Protein AF-A0A6G0ABV4-F1 (afdb_monomer)

Solvent-accessible surface area (backbone atoms only — not comparable to full-atom values): 34824 Å² total; per-residue (Å²): 140,69,66,75,55,104,57,73,33,36,53,46,53,75,35,64,84,55,71,75,51,76,76,53,23,53,44,69,13,65,49,34,27,73,60,32,48,43,63,40,82,34,41,49,55,50,50,68,63,49,73,67,16,50,39,68,74,45,83,51,61,68,68,37,38,54,26,40,32,24,43,23,72,79,71,50,44,33,33,38,32,42,59,58,68,49,54,62,72,72,45,58,78,93,38,59,87,36,72,64,40,58,51,58,53,54,56,55,36,20,27,40,85,56,39,52,44,30,51,46,56,57,36,54,76,70,72,42,52,64,58,64,58,38,74,28,29,36,58,72,42,79,78,42,55,92,47,26,89,82,48,37,66,36,54,24,34,42,24,56,46,84,36,51,38,67,95,88,45,69,11,51,96,64,18,76,38,50,38,46,45,69,65,42,50,62,49,35,28,74,42,48,88,46,44,70,39,39,67,56,38,49,53,52,51,53,48,29,57,57,41,31,31,31,75,44,36,64,83,35,32,33,31,35,29,44,79,42,78,55,98,88,41,80,44,49,36,31,38,48,26,64,48,82,59,66,38,24,52,15,33,46,41,31,58,52,36,42,51,44,36,76,72,35,50,83,39,59,55,56,50,53,60,82,68,64,58,66,29,46,38,47,53,23,45,53,58,44,23,73,47,47,52,68,59,50,70,67,59,49,49,52,50,47,52,50,54,49,67,65,64,36,71,67,51,50,57,56,20,46,66,55,37,59,77,77,42,32,86,76,46,42,68,62,52,49,54,27,44,54,44,29,48,74,47,36,63,61,53,49,51,51,44,51,45,65,35,39,25,57,27,52,46,72,56,30,53,45,43,30,16,37,42,36,38,34,72,35,51,56,36,36,34,43,38,30,18,43,36,31,94,85,80,63,42,62,38,84,74,68,69,41,69,46,78,42,48,29,90,58,20,55,34,39,37,36,36,42,39,50,12,54,28,31,40,40,34,35,39,62,31,60,43,66,35,33,37,34,40,32,55,40,80,22,54,34,40,38,38,36,71,32,45,34,45,45,31,45,91,74,78,43,98,46,82,31,62,37,82,37,39,35,40,39,43,54,38,98,67,48,47,75,45,79,28,85,16,52,43,81,41,58,68,82,71,86,74,60,92,44,73,58,45,64,63,57,54,84,73,58,44,54,67,69,48,78,44,81,39,81,40,78,48,78,43,91,86,44,29,54,29,46,32,44,28,42,35,39,42,34,28,29,76,92,30,77,90,29,29,32,39,40,35,42,39,40,36,38,22,65,65,78,72,34,50,34,40,40,36,41,37,40,33,36,67,84,38,90,65,26,36,43,36,39,38,41,36,41,32,45,82,42,83,49,73,60,80,72,83,69,92,85,51,80,88,52,74,73,45,54,77,66,54,58,36,46,32,47,28,41,40,40,38,42,38,47,32,42,36,38,48,82,46,102,85,42,69,52,73,54,68,52,80,46,77,48,77,50,77,44,72,76,51,82,63,71,71,73,69,68,77,127

Structure (mmCIF, N/CA/C/O backbone):
data_AF-A0A6G0ABV4-F1
#
_entry.id   AF-A0A6G0ABV4-F1
#
loop_
_atom_site.group_PDB
_atom_site.id
_atom_site.type_symbol
_atom_site.label_atom_id
_atom_site.label_alt_id
_atom_site.label_comp_id
_atom_site.label_asym_id
_atom_site.label_entity_id
_atom_site.label_seq_id
_atom_site.pdbx_PDB_ins_code
_atom_site.Cartn_x
_atom_site.Cartn_y
_atom_site.Cartn_z
_atom_site.occupancy
_atom_site.B_iso_or_equiv
_atom_site.auth_seq_id
_atom_site.auth_comp_id
_atom_site.auth_asym_id
_atom_site.auth_atom_id
_atom_site.pdbx_PDB_model_num
ATOM 1 N N . ASN A 1 1 ? -14.646 -15.983 -34.804 1.00 35.75 1 ASN A N 1
ATOM 2 C CA . ASN A 1 1 ? -15.494 -17.054 -35.380 1.00 35.75 1 ASN A CA 1
ATOM 3 C C . ASN A 1 1 ? -15.705 -18.148 -34.347 1.00 35.75 1 ASN A C 1
ATOM 5 O O . ASN A 1 1 ? -14.918 -19.082 -34.293 1.00 35.75 1 ASN A O 1
ATOM 9 N N . SER A 1 2 ? -16.728 -18.011 -33.509 1.00 39.44 2 SER A N 1
ATOM 10 C CA . SER A 1 2 ? -17.142 -19.016 -32.527 1.00 39.44 2 SER A CA 1
ATOM 11 C C . SER A 1 2 ? -18.093 -20.027 -33.180 1.00 39.44 2 SER A C 1
ATOM 13 O O . SER A 1 2 ? -19.088 -19.641 -33.790 1.00 39.44 2 SER A O 1
ATOM 15 N N . GLN A 1 3 ? -17.787 -21.323 -33.084 1.00 42.44 3 GLN A N 1
ATOM 16 C CA . GLN A 1 3 ? -18.762 -22.389 -33.331 1.00 42.44 3 GLN A CA 1
ATOM 17 C C . GLN A 1 3 ? -19.476 -22.670 -32.005 1.00 42.44 3 GLN A C 1
ATOM 19 O O . GLN A 1 3 ? -18.827 -23.007 -31.018 1.00 42.44 3 GLN A O 1
ATOM 24 N N . VAL A 1 4 ? -20.792 -22.458 -31.971 1.00 47.62 4 VAL A N 1
ATOM 25 C CA . VAL A 1 4 ? -21.652 -22.846 -30.845 1.00 47.62 4 VAL A CA 1
ATOM 26 C C . VAL A 1 4 ? -22.132 -24.268 -31.133 1.00 47.62 4 VAL A C 1
ATOM 28 O O . VAL A 1 4 ? -22.904 -24.466 -32.071 1.00 47.62 4 VAL A O 1
ATOM 31 N N . ASP A 1 5 ? -21.629 -25.249 -30.384 1.00 42.75 5 ASP A N 1
ATOM 32 C CA . ASP A 1 5 ? -22.089 -26.644 -30.454 1.00 42.75 5 ASP A CA 1
ATOM 33 C C . ASP A 1 5 ? -23.361 -26.846 -29.601 1.00 42.75 5 ASP A C 1
ATOM 35 O O . ASP A 1 5 ? -23.676 -26.036 -28.732 1.00 42.75 5 ASP A O 1
ATOM 39 N N . GLU A 1 6 ? -24.098 -27.940 -29.840 1.00 48.03 6 GLU A N 1
ATOM 40 C CA . GLU A 1 6 ? -25.404 -28.297 -29.232 1.00 48.03 6 GLU A CA 1
ATOM 41 C C . GLU A 1 6 ? -25.423 -28.444 -27.684 1.00 48.03 6 GLU A C 1
ATOM 43 O O . GLU A 1 6 ? -26.462 -28.748 -27.099 1.00 48.03 6 GLU A O 1
ATOM 48 N N . GLU A 1 7 ? -24.312 -28.184 -26.995 1.00 57.62 7 GLU A N 1
ATOM 49 C CA . GLU A 1 7 ? -24.210 -28.090 -25.535 1.00 57.62 7 GLU A CA 1
ATOM 50 C C . GLU A 1 7 ? -23.704 -26.687 -25.179 1.00 57.62 7 GLU A C 1
ATOM 52 O O . GLU A 1 7 ? -22.600 -26.394 -25.613 1.00 57.62 7 GLU A O 1
ATOM 57 N N . ASN A 1 8 ? -24.467 -25.891 -24.401 1.00 86.25 8 ASN A N 1
ATOM 58 C CA . ASN A 1 8 ? -24.280 -24.513 -23.854 1.00 86.25 8 ASN A CA 1
ATOM 59 C C . ASN A 1 8 ? -22.842 -23.967 -23.608 1.00 86.25 8 ASN A C 1
ATOM 61 O O . ASN A 1 8 ? -2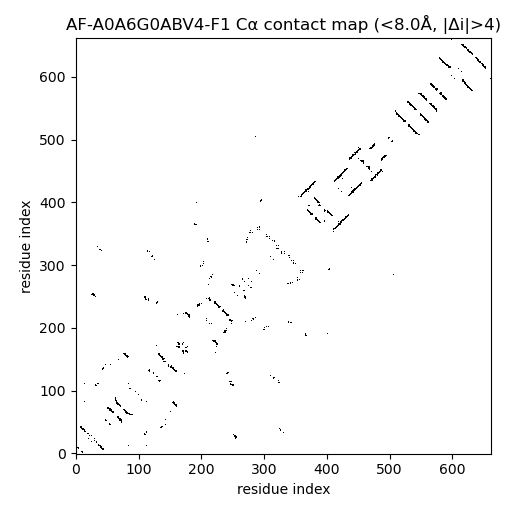2.561 -23.328 -22.595 1.00 86.25 8 ASN A O 1
ATOM 65 N N . TYR A 1 9 ? -21.918 -24.183 -24.526 1.00 93.31 9 TYR A N 1
ATOM 66 C CA . TYR A 1 9 ? -20.499 -23.915 -24.427 1.00 93.31 9 TYR A CA 1
ATOM 67 C C . TYR A 1 9 ? -20.009 -23.354 -25.753 1.00 93.31 9 TYR A C 1
ATOM 69 O O . TYR A 1 9 ? -20.510 -23.684 -26.828 1.00 93.31 9 TYR A O 1
ATOM 77 N N . VAL A 1 10 ? -18.974 -22.535 -25.671 1.00 94.88 10 VAL A N 1
ATOM 78 C CA . VAL A 1 10 ? -18.289 -21.977 -26.828 1.00 94.88 10 VAL A CA 1
ATOM 79 C C . VAL A 1 10 ? -16.787 -22.067 -26.615 1.00 94.88 10 VAL A C 1
ATOM 81 O O . VAL A 1 10 ? -16.299 -21.957 -25.489 1.00 94.88 10 VAL A O 1
ATOM 84 N N . THR A 1 11 ? -16.046 -22.288 -27.695 1.00 95.94 11 THR A N 1
ATOM 85 C CA . THR A 1 11 ? -14.588 -22.178 -27.675 1.00 95.94 11 THR A CA 1
ATOM 86 C C . THR A 1 11 ? -14.180 -20.767 -28.070 1.00 95.94 11 THR A C 1
ATOM 88 O O . THR A 1 11 ? -14.556 -20.284 -29.141 1.00 95.94 11 THR A O 1
ATOM 91 N N . VAL A 1 12 ? -13.401 -20.114 -27.211 1.00 94.94 12 VAL A N 1
ATOM 92 C CA . VAL A 1 12 ? -12.905 -18.746 -27.413 1.00 94.94 12 VAL A CA 1
ATOM 93 C C . VAL A 1 12 ? -11.423 -18.656 -27.079 1.00 94.94 12 VAL A C 1
ATOM 95 O O . VAL A 1 12 ? -10.918 -19.417 -26.258 1.00 94.94 12 VAL A O 1
ATOM 98 N N . ILE A 1 13 ? -10.732 -17.718 -27.719 1.00 95.56 13 ILE A N 1
ATOM 99 C CA . ILE A 1 13 ? -9.342 -17.373 -27.413 1.00 95.56 13 ILE A CA 1
ATOM 100 C C . ILE A 1 13 ? -9.387 -16.043 -26.655 1.00 95.56 13 ILE A C 1
ATOM 102 O O . ILE A 1 13 ? -9.961 -15.095 -27.193 1.00 95.56 13 ILE A O 1
ATOM 106 N N . PRO A 1 14 ? -8.850 -15.949 -25.425 1.00 93.25 14 PRO A N 1
ATOM 107 C CA . PRO A 1 14 ? -9.006 -14.750 -24.602 1.00 93.25 14 PRO A CA 1
ATOM 108 C C . PRO A 1 14 ? -8.207 -13.546 -25.127 1.00 93.25 14 PRO A C 1
ATOM 110 O O . PRO A 1 14 ? -8.593 -12.419 -24.845 1.00 93.25 14 PRO A O 1
ATOM 113 N N . GLY A 1 15 ? -7.120 -13.754 -25.881 1.00 92.06 15 GLY A N 1
ATOM 114 C CA . GLY A 1 15 ? -6.335 -12.666 -26.470 1.00 92.06 15 GLY A CA 1
ATOM 115 C C . GLY A 1 15 ? -5.389 -13.140 -27.574 1.00 92.06 15 GLY A C 1
ATOM 116 O O . GLY A 1 15 ? -4.180 -13.223 -27.378 1.00 92.06 15 GLY A O 1
ATOM 117 N N . GLU A 1 16 ? -5.937 -13.443 -28.756 1.00 90.50 16 GLU A N 1
ATOM 118 C CA . GLU A 1 16 ? -5.170 -13.923 -29.924 1.00 90.50 16 GLU A CA 1
ATOM 119 C C . GLU A 1 16 ? -4.053 -12.949 -30.350 1.00 90.50 16 GLU A C 1
ATOM 121 O O . GLU A 1 16 ? -2.988 -13.371 -30.798 1.00 90.50 16 GLU A O 1
ATOM 126 N N . HIS A 1 17 ? -4.269 -11.646 -30.154 1.00 89.00 17 HIS A N 1
ATOM 127 C CA . HIS A 1 17 ? -3.333 -10.584 -30.527 1.00 89.00 17 HIS A CA 1
ATOM 128 C C . HIS A 1 17 ? -2.056 -10.537 -29.668 1.00 89.00 17 HIS A C 1
ATOM 130 O O . HIS A 1 17 ? -1.096 -9.889 -30.070 1.00 89.00 17 HIS A O 1
ATOM 136 N N . TYR A 1 18 ? -2.001 -11.248 -28.534 1.00 92.62 18 TYR A N 1
ATOM 137 C CA . TYR A 1 18 ? -0.798 -11.330 -27.696 1.00 92.62 18 TYR A CA 1
ATOM 138 C C . TYR A 1 18 ? 0.266 -12.299 -28.228 1.00 92.62 18 TYR A C 1
ATOM 140 O O . TYR A 1 18 ? 1.324 -12.436 -27.619 1.00 92.62 18 TYR A O 1
ATOM 148 N N . ALA A 1 19 ? 0.018 -13.002 -29.336 1.00 91.25 19 ALA A N 1
ATOM 149 C CA . ALA A 1 19 ? 1.017 -13.881 -29.935 1.00 91.25 19 ALA A CA 1
ATOM 150 C C . ALA A 1 19 ? 2.277 -13.091 -30.344 1.00 91.25 19 ALA A C 1
ATOM 152 O O . ALA A 1 19 ? 2.216 -12.178 -31.168 1.00 91.25 19 ALA A O 1
ATOM 153 N N . ALA A 1 20 ? 3.435 -13.478 -29.806 1.00 91.00 20 ALA A N 1
ATOM 154 C CA . ALA A 1 20 ? 4.703 -12.787 -30.020 1.00 91.00 20 ALA A CA 1
ATOM 155 C C . ALA A 1 20 ? 5.790 -13.715 -30.587 1.00 91.00 20 ALA A C 1
ATOM 157 O O . ALA A 1 20 ? 5.703 -14.940 -30.534 1.00 91.00 20 ALA A O 1
ATOM 158 N N . SER A 1 21 ? 6.837 -13.116 -31.163 1.00 90.44 21 SER A N 1
ATOM 159 C CA . SER A 1 21 ? 8.039 -13.842 -31.601 1.00 90.44 21 SER A CA 1
ATOM 160 C C . SER A 1 21 ? 9.122 -13.796 -30.523 1.00 90.44 21 SER A C 1
ATOM 162 O O . SER A 1 21 ? 9.205 -12.819 -29.786 1.00 90.44 21 SER A O 1
ATOM 164 N N . GLY A 1 22 ? 10.032 -14.774 -30.491 1.00 90.69 22 GLY A N 1
ATOM 165 C CA . GLY A 1 22 ? 11.075 -14.833 -29.455 1.00 90.69 22 GLY A CA 1
ATOM 166 C C . GLY A 1 22 ? 11.997 -13.602 -29.373 1.00 90.69 22 GLY A C 1
ATOM 167 O O . GLY A 1 22 ? 12.536 -13.309 -28.312 1.00 90.69 22 GLY A O 1
ATOM 168 N N . PHE A 1 23 ? 12.171 -12.844 -30.467 1.00 89.94 23 PHE A N 1
ATOM 169 C CA . PHE A 1 23 ? 12.902 -11.568 -30.418 1.00 89.94 23 PHE A CA 1
ATOM 170 C C . PHE A 1 23 ? 12.120 -10.486 -29.664 1.00 89.94 23 PHE A C 1
ATOM 172 O O . PHE A 1 23 ? 12.712 -9.724 -28.909 1.00 89.94 23 PHE A O 1
ATOM 179 N N . TYR A 1 24 ? 10.800 -10.428 -29.854 1.00 89.25 24 TYR A N 1
ATOM 180 C CA . TYR A 1 24 ? 9.931 -9.513 -29.117 1.00 89.25 24 TYR A CA 1
ATOM 181 C C . TYR A 1 24 ? 9.878 -9.907 -27.634 1.00 89.25 24 TYR A C 1
ATOM 183 O O . TYR A 1 24 ? 10.079 -9.058 -26.768 1.00 89.25 24 TYR A O 1
ATOM 191 N N . GLU A 1 25 ? 9.741 -11.206 -27.350 1.00 91.44 25 GLU A N 1
ATOM 192 C CA . GLU A 1 25 ? 9.695 -11.730 -25.979 1.00 91.44 25 GLU A CA 1
ATOM 193 C C . GLU A 1 25 ? 10.978 -11.466 -25.180 1.00 91.44 25 GLU A C 1
ATOM 195 O O . GLU A 1 25 ? 10.944 -11.286 -23.967 1.00 91.44 25 GLU A O 1
ATOM 200 N N . PHE A 1 26 ? 12.135 -11.391 -25.843 1.00 91.00 26 PHE A N 1
ATOM 201 C CA . PHE A 1 26 ? 13.383 -11.029 -25.170 1.00 91.00 26 PHE A CA 1
ATOM 202 C C . PHE A 1 26 ? 13.328 -9.622 -24.545 1.00 91.00 26 PHE A C 1
ATOM 204 O O . PHE A 1 26 ? 13.837 -9.409 -23.442 1.00 91.00 26 PHE A O 1
ATOM 211 N N . PHE A 1 27 ? 12.712 -8.657 -25.236 1.00 88.81 27 PHE A N 1
ATOM 212 C CA . PHE A 1 27 ? 12.625 -7.271 -24.766 1.00 88.81 27 PHE A CA 1
ATOM 213 C C . PHE A 1 27 ? 11.404 -7.020 -23.878 1.00 88.81 27 PHE A C 1
ATOM 215 O O . PHE A 1 27 ? 11.541 -6.336 -22.865 1.00 88.81 27 PHE A O 1
ATOM 222 N N . PHE A 1 28 ? 10.248 -7.581 -24.242 1.00 89.56 28 PHE A N 1
ATOM 223 C CA . PHE A 1 28 ? 8.938 -7.314 -23.630 1.00 89.56 28 PHE A CA 1
ATOM 224 C C . PHE A 1 28 ? 8.349 -8.524 -22.885 1.00 89.56 28 PHE A C 1
ATOM 226 O O . PHE A 1 28 ? 7.156 -8.554 -22.607 1.00 89.56 28 PHE A O 1
ATOM 233 N N . GLY A 1 29 ? 9.174 -9.529 -22.595 1.00 92.44 29 GLY A N 1
ATOM 234 C CA . GLY A 1 29 ? 8.825 -10.705 -21.795 1.00 92.44 29 GLY A CA 1
ATOM 235 C C . GLY A 1 29 ? 8.158 -11.822 -22.571 1.00 92.44 29 GLY A C 1
ATOM 236 O O . GLY A 1 29 ? 7.622 -11.597 -23.648 1.00 92.44 29 GLY A O 1
ATOM 237 N N . LYS A 1 30 ? 8.154 -13.040 -22.025 1.00 92.56 30 LYS A N 1
ATOM 238 C CA . LYS A 1 30 ? 7.290 -14.129 -22.500 1.00 92.56 30 LYS A CA 1
ATOM 239 C C . LYS A 1 30 ? 5.901 -14.018 -21.868 1.00 92.56 30 LYS A C 1
ATOM 241 O O . LYS A 1 30 ? 4.898 -14.260 -22.546 1.00 92.56 30 LYS A O 1
ATOM 246 N N . HIS A 1 31 ? 5.837 -13.578 -20.612 1.00 93.94 31 HIS A N 1
ATOM 247 C CA . HIS A 1 31 ? 4.611 -13.374 -19.844 1.00 93.94 31 HIS A CA 1
ATOM 248 C C . HIS A 1 31 ? 3.719 -14.635 -19.830 1.00 93.94 31 HIS A C 1
ATOM 250 O O . HIS A 1 31 ? 4.223 -15.765 -19.864 1.00 93.94 31 HIS A O 1
ATOM 256 N N . TRP A 1 32 ? 2.392 -14.468 -19.797 1.00 95.50 32 TRP A N 1
ATOM 257 C CA . TRP A 1 32 ? 1.407 -15.545 -19.942 1.00 95.50 32 TRP A CA 1
ATOM 258 C C . TRP A 1 32 ? 0.835 -15.653 -21.362 1.00 95.50 32 TRP A C 1
ATOM 260 O O . TRP A 1 32 ? -0.276 -16.153 -21.534 1.00 95.50 32 TRP A O 1
ATOM 270 N N . ARG A 1 33 ? 1.566 -15.224 -22.401 1.00 94.94 33 ARG A N 1
ATOM 271 C CA . ARG A 1 33 ? 1.078 -15.219 -23.799 1.00 94.94 33 ARG A CA 1
ATOM 272 C C . ARG A 1 33 ? 0.560 -16.583 -24.268 1.00 94.94 33 ARG A C 1
ATOM 274 O O . ARG A 1 33 ? -0.479 -16.652 -24.919 1.00 94.94 33 ARG A O 1
ATOM 281 N N . ASP A 1 34 ? 1.210 -17.674 -23.860 1.00 95.56 34 ASP A N 1
ATOM 282 C CA . ASP A 1 34 ? 0.753 -19.043 -24.155 1.00 95.56 34 ASP A CA 1
ATOM 283 C C . ASP A 1 34 ? -0.636 -19.334 -23.541 1.00 95.56 34 ASP A C 1
ATOM 285 O O . ASP A 1 34 ? -1.470 -19.998 -24.152 1.00 95.56 34 ASP A O 1
ATOM 289 N N . VAL A 1 35 ? -0.925 -18.803 -22.347 1.00 96.62 35 VAL A N 1
ATOM 290 C CA . VAL A 1 35 ? -2.238 -18.933 -21.685 1.00 96.62 35 VAL A CA 1
ATOM 291 C C . VAL A 1 35 ? -3.280 -18.066 -22.394 1.00 96.62 35 VAL A C 1
ATOM 293 O O . VAL A 1 35 ? -4.401 -18.517 -22.611 1.00 96.62 35 VAL A O 1
ATOM 296 N N . TRP A 1 36 ? -2.906 -16.849 -22.799 1.00 96.12 36 TRP A N 1
ATOM 297 C CA . TRP A 1 36 ? -3.784 -15.912 -23.507 1.00 96.12 36 TRP A CA 1
ATOM 298 C C . TRP A 1 36 ? -4.147 -16.342 -24.940 1.00 96.12 36 TRP A C 1
ATOM 300 O O . TRP A 1 36 ? -5.181 -15.950 -25.480 1.00 96.12 36 TRP A O 1
ATOM 310 N N . THR A 1 37 ? -3.308 -17.149 -25.580 1.00 96.31 37 THR A N 1
ATOM 311 C CA . THR A 1 37 ? -3.511 -17.582 -26.974 1.00 96.31 37 THR A CA 1
ATOM 312 C C . THR A 1 37 ? -4.100 -18.989 -27.085 1.00 96.31 37 THR A C 1
ATOM 314 O O . THR A 1 37 ? -4.493 -19.409 -28.174 1.00 96.31 37 THR A O 1
ATOM 317 N N . THR A 1 38 ? -4.225 -19.713 -25.969 1.00 97.38 38 THR A N 1
ATOM 318 C CA . THR A 1 38 ? -4.821 -21.053 -25.943 1.00 97.38 38 THR A CA 1
ATOM 319 C C . THR A 1 38 ? -6.353 -20.969 -26.004 1.00 97.38 38 THR A C 1
ATOM 321 O O . THR A 1 38 ? -6.960 -20.328 -25.145 1.00 97.38 38 THR A O 1
ATOM 324 N N . PRO A 1 39 ? -7.015 -21.631 -26.976 1.00 97.12 39 PRO A N 1
ATOM 325 C CA . PRO A 1 39 ? -8.471 -21.721 -27.005 1.00 97.12 39 PRO A CA 1
ATOM 326 C C . PRO A 1 39 ? -9.011 -22.476 -25.785 1.00 97.12 39 PRO A C 1
ATOM 328 O O . PRO A 1 39 ? -8.547 -23.575 -25.481 1.00 97.12 39 PRO A O 1
ATOM 331 N N . VAL A 1 40 ? -10.029 -21.921 -25.130 1.00 96.69 40 VAL A N 1
ATOM 332 C CA . VAL A 1 40 ? -10.686 -22.519 -23.958 1.00 96.69 40 VAL A CA 1
ATOM 333 C C . VAL A 1 40 ? -12.167 -22.753 -24.224 1.00 96.69 40 VAL A C 1
ATOM 335 O O . VAL A 1 40 ? -12.829 -21.925 -24.859 1.00 96.69 40 VAL A O 1
ATOM 338 N N . ARG A 1 41 ? -12.710 -23.877 -23.742 1.00 96.12 41 ARG A N 1
ATOM 339 C CA . ARG A 1 41 ? -14.154 -24.142 -23.767 1.00 96.12 41 ARG A CA 1
ATOM 340 C C . ARG A 1 41 ? -14.812 -23.539 -22.524 1.00 96.12 41 ARG A C 1
ATOM 342 O O . ARG A 1 41 ? -14.501 -23.931 -21.403 1.00 96.12 41 ARG A O 1
ATOM 349 N N . VAL A 1 42 ? -15.749 -22.615 -22.719 1.00 95.81 42 VAL A N 1
ATOM 350 C CA . VAL A 1 42 ? -16.417 -21.869 -21.636 1.00 95.81 42 VAL A CA 1
ATOM 351 C C . VAL A 1 42 ? -17.931 -21.934 -21.766 1.00 95.81 42 VAL A C 1
ATOM 353 O O . VAL A 1 42 ? -18.455 -22.043 -22.872 1.00 95.81 42 VAL A O 1
ATOM 356 N N . GLU A 1 43 ? -18.633 -21.900 -20.637 1.00 95.38 43 GLU A N 1
ATOM 357 C CA . GLU A 1 43 ? -20.097 -21.926 -20.603 1.00 95.38 43 GLU A CA 1
ATOM 358 C C . GLU A 1 43 ? -20.668 -20.594 -21.111 1.00 95.38 43 GLU A C 1
ATOM 360 O O . GLU A 1 43 ? -20.173 -19.519 -20.760 1.00 95.38 43 GLU A O 1
ATOM 365 N N . VAL A 1 44 ? -21.713 -20.657 -21.934 1.00 96.56 44 VAL A N 1
ATOM 366 C CA . VAL A 1 44 ? -22.450 -19.473 -22.391 1.00 96.56 44 VAL A CA 1
ATOM 367 C C . VAL A 1 44 ? -23.421 -19.041 -21.292 1.00 96.56 44 VAL A C 1
ATOM 369 O O . VAL A 1 44 ? -24.244 -19.834 -20.835 1.00 96.56 44 VAL A O 1
ATOM 372 N N . LEU A 1 45 ? -23.347 -17.779 -20.868 1.00 96.00 45 LEU A N 1
ATOM 373 C CA . LEU A 1 45 ? -24.222 -17.231 -19.835 1.00 96.00 45 LEU A CA 1
ATOM 374 C C . LEU A 1 45 ? -25.657 -17.085 -20.361 1.00 96.00 45 LEU A C 1
ATOM 376 O O . LEU A 1 45 ? -25.975 -16.126 -21.060 1.00 96.00 45 LEU A O 1
ATOM 380 N N . ASP A 1 46 ? -26.542 -18.004 -19.975 1.00 94.44 46 ASP A N 1
ATOM 381 C CA . ASP A 1 46 ? -27.970 -17.899 -20.293 1.00 94.44 46 ASP A CA 1
ATOM 382 C C . ASP A 1 46 ? -28.661 -16.860 -19.390 1.00 94.44 46 ASP A C 1
ATOM 384 O O . ASP A 1 46 ? -28.981 -17.117 -18.222 1.00 94.44 46 ASP A O 1
ATOM 388 N N . LEU A 1 47 ? -28.933 -15.681 -19.958 1.00 94.44 47 LEU A N 1
ATOM 389 C CA . LEU A 1 47 ? -29.606 -14.567 -19.282 1.00 94.44 47 LEU A CA 1
ATOM 390 C C . LEU A 1 47 ? -31.059 -14.883 -18.880 1.00 94.44 47 LEU A C 1
ATOM 392 O O . LEU A 1 47 ? -31.643 -14.155 -18.078 1.00 94.44 47 LEU A O 1
ATOM 396 N N . ASN A 1 48 ? -31.679 -15.942 -19.407 1.00 92.62 48 ASN A N 1
ATOM 397 C CA . ASN A 1 48 ? -33.035 -16.355 -19.035 1.00 92.62 48 ASN A CA 1
ATOM 398 C C . ASN A 1 48 ? -33.056 -17.192 -17.761 1.00 92.62 48 ASN A C 1
ATOM 400 O O . ASN A 1 48 ? -33.970 -17.046 -16.950 1.00 92.62 48 ASN A O 1
ATOM 404 N N . THR A 1 49 ? -32.086 -18.091 -17.603 1.00 92.12 49 THR A N 1
ATOM 405 C CA . THR A 1 49 ? -32.116 -19.102 -16.540 1.00 92.12 49 THR A CA 1
ATOM 406 C C . THR A 1 49 ? -31.152 -18.802 -15.403 1.00 92.12 49 THR A C 1
ATOM 408 O O . THR A 1 49 ? -31.428 -19.177 -14.259 1.00 92.12 49 THR A O 1
ATOM 411 N N . PHE A 1 50 ? -30.033 -18.123 -15.670 1.00 93.00 50 PHE A N 1
ATOM 412 C CA . PHE A 1 50 ? -29.028 -17.857 -14.647 1.00 93.00 50 PHE A CA 1
ATOM 413 C C . PHE A 1 50 ? -29.613 -16.998 -13.517 1.00 93.00 50 PHE A C 1
ATOM 415 O O . PHE A 1 50 ? -30.167 -15.925 -13.742 1.00 93.00 50 PHE A O 1
ATOM 422 N N . SER A 1 51 ? -29.520 -17.495 -12.279 1.00 90.69 51 SER A N 1
ATOM 423 C CA . SER A 1 51 ? -30.085 -16.859 -11.076 1.00 90.69 51 SER A CA 1
ATOM 424 C C . SER A 1 51 ? -31.583 -16.498 -11.171 1.00 90.69 51 SER A C 1
ATOM 426 O O . SER A 1 51 ? -32.054 -15.566 -10.520 1.00 90.69 51 SER A O 1
ATOM 428 N N . GLY A 1 52 ? -32.359 -17.244 -11.966 1.00 89.00 52 GLY A N 1
ATOM 429 C CA . GLY A 1 52 ? -33.786 -16.970 -12.192 1.00 89.00 52 GLY A CA 1
ATOM 430 C C . GLY A 1 52 ? -34.069 -15.911 -13.263 1.00 89.00 52 GLY A C 1
ATOM 431 O O . GLY A 1 52 ? -35.213 -15.481 -13.387 1.00 89.00 52 GLY A O 1
ATOM 432 N N . GLY A 1 53 ? -33.047 -15.510 -14.022 1.00 93.06 53 GLY A N 1
ATOM 433 C CA . GLY A 1 53 ? -33.109 -14.515 -15.087 1.00 93.06 53 GLY A CA 1
ATOM 434 C C . GLY A 1 53 ? -32.352 -13.250 -14.701 1.00 93.06 53 GLY A C 1
ATOM 435 O O . GLY A 1 53 ? -32.552 -12.723 -13.606 1.00 93.06 53 GLY A O 1
ATOM 436 N N . LEU A 1 54 ? -31.493 -12.774 -15.600 1.00 95.00 54 LEU A N 1
ATOM 437 C CA . LEU A 1 54 ? -30.676 -11.575 -15.443 1.00 95.00 54 LEU A CA 1
ATOM 438 C C . LEU A 1 54 ? -31.221 -10.436 -16.307 1.00 95.00 54 LEU A C 1
ATOM 440 O O . LEU A 1 54 ? -31.507 -10.618 -17.490 1.00 95.00 54 LEU A O 1
ATOM 444 N N . ILE A 1 55 ? -31.327 -9.252 -15.711 1.00 94.50 55 ILE A N 1
ATOM 445 C CA . ILE A 1 55 ? -31.694 -8.009 -16.389 1.00 94.50 55 ILE A CA 1
ATOM 446 C C . ILE A 1 55 ? -30.506 -7.057 -16.252 1.00 94.50 55 ILE A C 1
ATOM 448 O O . ILE A 1 55 ? -30.122 -6.769 -15.117 1.00 94.50 55 ILE A O 1
ATOM 452 N N . PRO A 1 56 ? -29.890 -6.587 -17.348 1.00 95.25 56 PRO A N 1
ATOM 453 C CA . PRO A 1 56 ? -28.795 -5.631 -17.256 1.00 95.25 56 PRO A CA 1
ATOM 454 C C . PRO A 1 56 ? -29.314 -4.295 -16.717 1.00 95.25 56 PRO A C 1
ATOM 456 O O . PRO A 1 56 ? -30.404 -3.851 -17.080 1.00 95.25 56 PRO A O 1
ATOM 459 N N . THR A 1 57 ? -28.550 -3.661 -15.832 1.00 93.81 57 THR A N 1
ATOM 460 C CA . THR A 1 57 ? -28.995 -2.441 -15.141 1.00 93.81 57 THR A CA 1
ATOM 461 C C . THR A 1 57 ? -28.051 -1.268 -15.308 1.00 93.81 57 THR A C 1
ATOM 463 O O . THR A 1 57 ? -28.505 -0.140 -15.446 1.00 93.81 57 THR A O 1
ATOM 466 N N . GLU A 1 58 ? -26.742 -1.500 -15.216 1.00 92.06 58 GLU A N 1
ATOM 467 C CA . GLU A 1 58 ? -25.782 -0.407 -15.090 1.00 92.06 58 GLU A CA 1
ATOM 468 C C . GLU A 1 58 ? -24.406 -0.820 -15.605 1.00 92.06 58 GLU A C 1
ATOM 470 O O . GLU A 1 58 ? -23.848 -1.839 -15.185 1.00 92.06 58 GLU A O 1
ATOM 475 N N . ARG A 1 59 ? -23.830 0.020 -16.465 1.00 90.88 59 ARG A N 1
ATOM 476 C CA . ARG A 1 59 ? -22.416 -0.046 -16.826 1.00 90.88 59 ARG A CA 1
ATOM 477 C C . ARG A 1 59 ? -21.561 0.426 -15.650 1.00 90.88 59 ARG A C 1
ATOM 479 O O . ARG A 1 59 ? -21.783 1.500 -15.105 1.00 90.88 59 ARG A O 1
ATOM 486 N N . GLY A 1 60 ? -20.521 -0.329 -15.329 1.00 83.56 60 GLY A N 1
ATOM 487 C CA . GLY A 1 60 ? -19.470 0.097 -14.411 1.00 83.56 60 GLY A CA 1
ATOM 488 C C . GLY A 1 60 ? -18.079 -0.183 -14.969 1.00 83.56 60 GLY A C 1
ATOM 489 O O . GLY A 1 60 ? -17.902 -0.509 -16.144 1.00 83.56 60 GLY A O 1
ATOM 490 N N . GLY A 1 61 ? -17.096 -0.175 -14.074 1.00 70.31 61 GLY A N 1
ATOM 491 C CA . GLY A 1 61 ? -15.706 -0.500 -14.383 1.00 70.31 61 GLY A CA 1
ATOM 492 C C . GLY A 1 61 ? -14.832 0.748 -14.407 1.00 70.31 61 GLY A C 1
ATOM 493 O O . GLY A 1 61 ? -15.325 1.852 -14.635 1.00 70.31 61 GLY A O 1
ATOM 494 N N . GLY A 1 62 ? -13.552 0.570 -14.080 1.00 67.19 62 GLY A N 1
ATOM 495 C CA . GLY A 1 62 ? -12.570 1.653 -14.055 1.00 67.19 62 GLY A CA 1
ATOM 496 C C . GLY A 1 62 ? -12.106 2.059 -15.455 1.00 67.19 62 GLY A C 1
ATOM 497 O O . GLY A 1 62 ? -12.743 1.749 -16.461 1.00 67.19 62 GLY A O 1
ATOM 498 N N . MET A 1 63 ? -10.950 2.720 -15.528 1.00 63.56 63 MET A N 1
ATOM 499 C CA . MET A 1 63 ? -10.383 3.170 -16.805 1.00 63.56 63 MET A CA 1
ATOM 500 C C . MET A 1 63 ? -10.037 2.014 -17.758 1.00 63.56 63 MET A C 1
ATOM 502 O O . MET A 1 63 ? -10.042 2.233 -18.960 1.00 63.56 63 MET A O 1
ATOM 506 N N . GLN A 1 64 ? -9.777 0.803 -17.245 1.00 67.69 64 GLN A N 1
ATOM 507 C CA . GLN A 1 64 ? -9.256 -0.316 -18.045 1.00 67.69 64 GLN A CA 1
ATOM 508 C C . GLN A 1 64 ? -10.229 -1.488 -18.250 1.00 67.69 64 GLN A C 1
ATOM 510 O O . GLN A 1 64 ? -10.138 -2.196 -19.247 1.00 67.69 64 GLN A O 1
ATOM 515 N N . THR A 1 65 ? -11.159 -1.727 -17.322 1.00 79.50 65 THR A N 1
ATOM 516 C CA . THR A 1 65 ? -11.975 -2.954 -17.324 1.00 79.50 65 THR A CA 1
ATOM 517 C C . THR A 1 65 ? -13.437 -2.635 -17.600 1.00 79.50 65 THR A C 1
ATOM 519 O O . THR A 1 65 ? -14.026 -1.795 -16.916 1.00 79.50 65 THR A O 1
ATOM 522 N N . LYS A 1 66 ? -14.062 -3.340 -18.549 1.00 88.75 66 LYS A N 1
ATOM 523 C CA . LYS A 1 66 ? -15.502 -3.224 -18.811 1.00 88.75 66 LYS A CA 1
ATOM 524 C C . LYS A 1 66 ? -16.270 -4.088 -17.814 1.00 88.75 66 LYS A C 1
ATOM 526 O O . LYS A 1 66 ? -15.983 -5.276 -17.663 1.00 88.75 66 LYS A O 1
ATOM 531 N N . SER A 1 67 ? -17.257 -3.511 -17.129 1.00 92.31 67 SER A N 1
ATOM 532 C CA . SER A 1 67 ? -18.155 -4.290 -16.271 1.00 92.31 67 SER A CA 1
ATOM 533 C C . SER A 1 67 ? -19.615 -3.897 -16.441 1.00 92.31 67 SER A C 1
ATOM 535 O O . SER A 1 67 ? -19.934 -2.741 -16.718 1.00 92.31 67 SER A O 1
ATOM 537 N N . LEU A 1 68 ? -20.498 -4.874 -16.260 1.00 95.00 68 LEU A N 1
ATOM 538 C CA . LEU A 1 68 ? -21.941 -4.721 -16.397 1.00 95.00 68 LEU A CA 1
ATOM 539 C C . LEU A 1 68 ? -22.628 -5.337 -15.183 1.00 95.00 68 LEU A C 1
ATOM 541 O O . LEU A 1 68 ? -22.377 -6.493 -14.832 1.00 95.00 68 LEU A O 1
ATOM 545 N N . ARG A 1 69 ? -23.482 -4.559 -14.521 1.00 95.00 69 ARG A N 1
ATOM 546 C CA . ARG A 1 69 ? -24.337 -5.051 -13.442 1.00 95.00 69 ARG A CA 1
ATOM 547 C C . ARG A 1 69 ? -25.615 -5.637 -14.012 1.00 95.00 69 ARG A C 1
ATOM 549 O O . ARG A 1 69 ? -26.207 -5.083 -14.938 1.00 95.00 69 ARG A O 1
ATOM 556 N N . PHE A 1 70 ? -26.051 -6.720 -13.393 1.00 95.00 70 PHE A N 1
ATOM 557 C CA . PHE A 1 70 ? -27.327 -7.354 -13.650 1.00 95.00 70 PHE A CA 1
ATOM 558 C C . PHE A 1 70 ? -28.116 -7.439 -12.357 1.00 95.00 70 PHE A C 1
ATOM 560 O O . PHE A 1 70 ? -27.582 -7.829 -11.320 1.00 95.00 70 PHE A O 1
ATOM 567 N N . GLN A 1 71 ? -29.405 -7.153 -12.426 1.00 92.75 71 GLN A N 1
ATOM 568 C CA . GLN A 1 71 ? -30.340 -7.510 -11.379 1.00 92.75 71 GLN A CA 1
ATOM 569 C C . GLN A 1 71 ? -31.007 -8.824 -11.758 1.00 92.75 71 GLN A C 1
ATOM 571 O O . GLN A 1 71 ? -31.552 -8.978 -12.851 1.00 92.75 71 GLN A O 1
ATOM 576 N N . SER A 1 72 ? -30.950 -9.785 -10.848 1.00 90.62 72 SER A N 1
ATOM 577 C CA . SER A 1 72 ? -31.682 -11.035 -11.004 1.00 90.62 72 SER A CA 1
ATOM 578 C C . SER A 1 72 ? -33.098 -10.925 -10.443 1.00 90.62 72 SER A C 1
ATOM 580 O O . SER A 1 72 ? -33.368 -10.113 -9.555 1.00 90.62 72 SER A O 1
ATOM 582 N N . VAL A 1 73 ? -34.014 -11.768 -10.927 1.00 85.19 73 VAL A N 1
ATOM 583 C CA . VAL A 1 73 ? -35.428 -11.767 -10.492 1.00 85.19 73 VAL A CA 1
ATOM 584 C C . VAL A 1 73 ? -35.582 -12.002 -8.981 1.00 85.19 73 VAL A C 1
ATOM 586 O O . VAL A 1 73 ? -36.543 -11.538 -8.374 1.00 85.19 73 VAL A O 1
ATOM 589 N N . ASN A 1 74 ? -34.625 -12.688 -8.352 1.00 79.38 74 ASN A N 1
ATOM 590 C CA . ASN A 1 74 ? -34.608 -12.928 -6.906 1.00 79.38 74 ASN A CA 1
ATOM 591 C C . ASN A 1 74 ? -34.072 -11.738 -6.074 1.00 79.38 74 ASN A C 1
ATOM 593 O O . ASN A 1 74 ? -33.949 -11.862 -4.858 1.00 79.38 74 ASN A O 1
ATOM 597 N N . GLY A 1 75 ? -33.755 -10.604 -6.709 1.00 81.56 75 GLY A N 1
ATOM 598 C CA . GLY A 1 75 ? -33.273 -9.386 -6.055 1.00 81.56 75 GLY A CA 1
ATOM 599 C C . GLY A 1 75 ? -31.753 -9.297 -5.893 1.00 81.56 75 GLY A C 1
ATOM 600 O O . GLY A 1 75 ? -31.262 -8.230 -5.529 1.00 81.56 75 GLY A O 1
ATOM 601 N N . LYS A 1 76 ? -30.987 -10.355 -6.199 1.00 86.94 76 LYS A N 1
ATOM 602 C CA . LYS A 1 76 ? -29.517 -10.303 -6.151 1.00 86.94 76 LYS A CA 1
ATOM 603 C C . LYS A 1 76 ? -28.944 -9.491 -7.303 1.00 86.94 76 LYS A C 1
ATOM 605 O O . LYS A 1 76 ? -29.409 -9.608 -8.443 1.00 86.94 76 LYS A O 1
ATOM 610 N N . ILE A 1 77 ? -27.881 -8.749 -7.012 1.00 91.75 77 ILE A N 1
ATOM 611 C CA . ILE A 1 77 ? -27.092 -8.029 -8.007 1.00 91.75 77 ILE A CA 1
ATOM 612 C C . ILE A 1 77 ? -25.899 -8.900 -8.400 1.00 91.75 77 ILE A C 1
ATOM 614 O O . ILE A 1 77 ? -25.175 -9.404 -7.547 1.00 91.75 77 ILE A O 1
ATOM 618 N N . TRP A 1 78 ? -25.684 -9.063 -9.697 1.00 94.12 78 TRP A N 1
ATOM 619 C CA . TRP A 1 78 ? -24.539 -9.748 -10.286 1.00 94.12 78 TRP A CA 1
ATOM 620 C C . TRP A 1 78 ? -23.687 -8.746 -11.057 1.00 94.12 78 TRP A C 1
ATOM 622 O O . TRP A 1 78 ? -24.197 -7.742 -11.550 1.00 94.12 78 TRP A O 1
ATOM 632 N N . LYS A 1 79 ? -22.389 -9.005 -11.168 1.00 94.69 79 LYS A N 1
ATOM 633 C CA . LYS A 1 79 ? -21.440 -8.188 -11.927 1.00 94.69 79 LYS A CA 1
ATOM 634 C C . LYS A 1 79 ? -20.719 -9.086 -12.924 1.00 94.69 79 LYS A C 1
ATOM 636 O O . LYS A 1 79 ? -20.041 -10.022 -12.512 1.00 94.69 79 LYS A O 1
ATOM 641 N N . PHE A 1 80 ? -20.864 -8.792 -14.211 1.00 95.81 80 PHE A N 1
ATOM 642 C CA . PHE A 1 80 ? -19.993 -9.322 -15.255 1.00 95.81 80 PHE A CA 1
ATOM 643 C C . PHE A 1 80 ? -18.793 -8.399 -15.431 1.00 95.81 80 PHE A C 1
ATOM 645 O O . PHE A 1 80 ? -18.946 -7.176 -15.374 1.00 95.81 80 PHE A O 1
ATOM 652 N N . ARG A 1 81 ? -17.615 -8.966 -15.668 1.00 93.69 81 ARG A N 1
ATOM 653 C CA . ARG A 1 81 ? -16.372 -8.230 -15.894 1.00 93.69 81 ARG A CA 1
ATOM 654 C C . ARG A 1 81 ? -15.562 -8.900 -16.995 1.00 93.69 81 ARG A C 1
ATOM 656 O O . ARG A 1 81 ? -15.336 -10.106 -16.914 1.00 93.69 81 ARG A O 1
ATOM 663 N N . SER A 1 82 ? -15.128 -8.134 -17.993 1.00 93.00 82 SER A N 1
ATOM 664 C CA . SER A 1 82 ? -14.299 -8.662 -19.081 1.00 93.00 82 SER A CA 1
ATOM 665 C C . SER A 1 82 ? -12.943 -9.150 -18.559 1.00 93.00 82 SER A C 1
ATOM 667 O O . SER A 1 82 ? -12.384 -8.564 -17.628 1.00 93.00 82 SER A O 1
ATOM 669 N N . ILE A 1 83 ? -12.427 -10.234 -19.150 1.00 91.06 83 ILE A N 1
ATOM 670 C CA . ILE A 1 83 ? -11.037 -10.674 -18.929 1.00 91.06 83 ILE A CA 1
ATOM 671 C C . ILE A 1 83 ? -10.075 -9.752 -19.675 1.00 91.06 83 ILE A C 1
ATOM 673 O O . ILE A 1 83 ? -9.087 -9.289 -19.110 1.00 91.06 83 ILE A O 1
ATOM 677 N N . GLU A 1 84 ? -10.379 -9.474 -20.941 1.00 85.69 84 GLU A N 1
ATOM 678 C CA . GLU A 1 84 ? -9.625 -8.519 -21.740 1.00 85.69 84 GLU A CA 1
ATOM 679 C C . GLU A 1 84 ? -9.850 -7.100 -21.207 1.00 85.69 84 GLU A C 1
ATOM 681 O O . GLU A 1 84 ? -10.978 -6.706 -20.870 1.00 85.69 84 GLU A O 1
ATOM 686 N N . LYS A 1 85 ? -8.754 -6.348 -21.107 1.00 84.75 85 LYS A N 1
ATOM 687 C CA . LYS A 1 85 ? -8.741 -4.957 -20.660 1.00 84.75 85 LYS A CA 1
ATOM 688 C C . LYS A 1 85 ? -8.436 -4.042 -21.841 1.00 84.75 85 LYS A C 1
ATOM 690 O O . LYS A 1 85 ? -7.803 -4.454 -22.807 1.00 84.75 85 LYS A O 1
ATOM 695 N N . ASP A 1 86 ? -8.893 -2.806 -21.718 1.00 80.19 86 ASP A N 1
ATOM 696 C CA . ASP A 1 86 ? -8.724 -1.731 -22.689 1.00 80.19 86 ASP A CA 1
ATOM 697 C C . ASP A 1 86 ? -8.069 -0.526 -21.982 1.00 80.19 86 ASP A C 1
ATOM 699 O O . ASP A 1 86 ? -8.759 0.266 -21.332 1.00 80.19 86 ASP A O 1
ATOM 703 N N . PRO A 1 87 ? -6.732 -0.394 -22.035 1.00 75.69 87 PRO A N 1
ATOM 704 C CA . PRO A 1 87 ? -5.981 0.651 -21.362 1.00 75.69 87 PRO A CA 1
ATOM 705 C C . PRO A 1 87 ? -5.987 1.978 -22.127 1.00 75.69 87 PRO A C 1
ATOM 707 O O . PRO A 1 87 ? -5.450 2.956 -21.602 1.00 75.69 87 PRO A O 1
ATOM 710 N N . SER A 1 88 ? -6.611 2.057 -23.310 1.00 70.81 88 SER A N 1
ATOM 711 C CA . SER A 1 88 ? -6.617 3.254 -24.168 1.00 70.81 88 SER A CA 1
ATOM 712 C C . SER A 1 88 ? -7.083 4.512 -23.425 1.00 70.81 88 SER A C 1
ATOM 714 O O . SER A 1 88 ? -6.564 5.606 -23.635 1.00 70.81 88 SER A O 1
ATOM 716 N N . LYS A 1 89 ? -8.010 4.373 -22.468 1.00 69.12 89 LYS A N 1
ATOM 717 C CA . LYS A 1 89 ? -8.535 5.487 -21.657 1.00 69.12 89 LYS A CA 1
ATOM 718 C C . LYS A 1 89 ? -7.540 6.058 -20.646 1.00 69.12 89 LYS A C 1
ATOM 720 O O . LYS A 1 89 ? -7.769 7.158 -20.150 1.00 69.12 89 LYS A O 1
ATOM 725 N N . VAL A 1 90 ? -6.475 5.326 -20.317 1.00 72.12 90 VAL A N 1
ATOM 726 C CA . VAL A 1 90 ? -5.416 5.780 -19.398 1.00 72.12 90 VAL A CA 1
ATOM 727 C C . VAL A 1 90 ? -4.406 6.673 -20.120 1.00 72.12 90 VAL A C 1
ATOM 729 O O . VAL A 1 90 ? -3.766 7.516 -19.492 1.00 72.12 90 VAL A O 1
ATOM 732 N N . LEU A 1 91 ? -4.273 6.522 -21.439 1.00 70.12 91 LEU A N 1
ATOM 733 C CA . LEU A 1 91 ? -3.324 7.294 -22.223 1.00 70.12 91 LEU A CA 1
ATOM 734 C C . LEU A 1 91 ? -3.822 8.723 -22.499 1.00 70.12 91 LEU A C 1
ATOM 736 O O . LEU A 1 91 ? -4.999 8.922 -22.818 1.00 70.12 91 LEU A O 1
ATOM 740 N N . PRO A 1 92 ? -2.928 9.730 -22.436 1.00 77.06 92 PRO A N 1
ATOM 741 C CA . PRO A 1 92 ? -3.172 11.037 -23.036 1.00 77.06 92 PRO A CA 1
ATOM 742 C C . PRO A 1 92 ? -3.565 10.894 -24.509 1.00 77.06 92 PRO A C 1
ATOM 744 O O . PRO A 1 92 ? -3.048 10.013 -25.192 1.00 77.06 92 PRO A O 1
ATOM 747 N N . GLU A 1 93 ? -4.423 11.786 -25.010 1.00 73.56 93 GLU A N 1
ATOM 748 C CA . GLU A 1 93 ? -4.954 11.705 -26.382 1.00 73.56 93 GLU A CA 1
ATOM 749 C C . GLU A 1 93 ? -3.848 11.600 -27.444 1.00 73.56 93 GLU A C 1
ATOM 751 O O . GLU A 1 93 ? -3.956 10.805 -28.370 1.00 73.56 93 GLU A O 1
ATOM 756 N N . ASP A 1 94 ? -2.733 12.310 -27.245 1.00 72.88 94 ASP A N 1
ATOM 757 C CA . ASP A 1 94 ? -1.578 12.308 -28.153 1.00 72.88 94 ASP A CA 1
ATOM 758 C C . ASP A 1 94 ? -0.852 10.947 -28.242 1.00 72.88 94 ASP A C 1
ATOM 760 O O . ASP A 1 94 ? -0.045 10.737 -29.148 1.00 72.88 94 ASP A O 1
ATOM 764 N N . LEU A 1 95 ? -1.100 10.029 -27.299 1.00 74.44 95 LEU A N 1
ATOM 765 C CA . LEU A 1 95 ? -0.456 8.712 -27.220 1.00 74.44 95 LEU A CA 1
ATOM 766 C C . LEU A 1 95 ? -1.381 7.545 -27.595 1.00 74.44 95 LEU A C 1
ATOM 768 O O . LEU A 1 95 ? -0.868 6.445 -27.804 1.00 74.44 95 LEU A O 1
ATOM 772 N N . LYS A 1 96 ? -2.694 7.775 -27.724 1.00 70.81 96 LYS A N 1
ATOM 773 C CA . LYS A 1 96 ? -3.713 6.753 -28.040 1.00 70.81 96 LYS A CA 1
ATOM 774 C C . LYS A 1 96 ? -3.656 6.188 -29.463 1.00 70.81 96 LYS A C 1
ATOM 776 O O . LYS A 1 96 ? -4.456 5.343 -29.799 1.00 70.81 96 LYS A O 1
ATOM 781 N N . GLU A 1 97 ? -2.768 6.681 -30.319 1.00 73.19 97 GLU A N 1
ATOM 782 C CA . GLU A 1 97 ? -2.523 6.110 -31.656 1.00 73.19 97 GLU A CA 1
ATOM 783 C C . GLU A 1 97 ? -1.018 5.864 -31.868 1.00 73.19 97 GLU A C 1
ATOM 785 O O . GLU A 1 97 ? -0.488 5.946 -32.978 1.00 73.19 97 GLU A O 1
ATOM 790 N N . SER A 1 98 ? -0.285 5.646 -30.773 1.00 74.75 98 SER A N 1
ATOM 791 C CA . SER A 1 98 ? 1.171 5.511 -30.773 1.00 74.75 98 SER A CA 1
ATOM 792 C C . SER A 1 98 ? 1.615 4.124 -30.311 1.00 74.75 98 SER A C 1
ATOM 794 O O . SER A 1 98 ? 0.858 3.385 -29.694 1.00 74.75 98 SER A O 1
ATOM 796 N N . ILE A 1 99 ? 2.904 3.826 -30.500 1.00 73.56 99 ILE A N 1
ATOM 797 C CA . ILE A 1 99 ? 3.558 2.607 -29.988 1.00 73.56 99 ILE A CA 1
ATOM 798 C C . ILE A 1 99 ? 3.366 2.450 -28.462 1.00 73.56 99 ILE A C 1
ATOM 800 O O . ILE A 1 99 ? 3.448 1.344 -27.939 1.00 73.56 99 ILE A O 1
ATOM 804 N N . ALA A 1 100 ? 3.101 3.539 -27.728 1.00 73.31 100 ALA A N 1
ATOM 805 C CA . ALA A 1 100 ? 2.838 3.468 -26.294 1.00 73.31 100 ALA A CA 1
ATOM 806 C C . ALA A 1 100 ? 1.535 2.718 -25.961 1.00 73.31 100 ALA A C 1
ATOM 808 O O . ALA A 1 100 ? 1.496 2.031 -24.943 1.00 73.31 100 ALA A O 1
ATOM 809 N N . GLU A 1 101 ? 0.499 2.821 -26.800 1.00 78.00 101 GLU A N 1
ATOM 810 C CA . GLU A 1 101 ? -0.743 2.056 -26.629 1.00 78.00 101 GLU A CA 1
ATOM 811 C C . GLU A 1 101 ? -0.498 0.566 -26.829 1.00 78.00 101 GLU A C 1
ATOM 813 O O . GLU A 1 101 ? -0.828 -0.216 -25.941 1.00 78.00 101 GLU A O 1
ATOM 818 N N . ASP A 1 102 ? 0.170 0.193 -27.923 1.00 77.06 102 ASP A N 1
ATOM 819 C CA . ASP A 1 102 ? 0.514 -1.201 -28.217 1.00 77.06 102 ASP A CA 1
ATOM 820 C C . ASP A 1 102 ? 1.336 -1.832 -27.086 1.00 77.06 102 ASP A C 1
ATOM 822 O O . ASP A 1 102 ? 1.073 -2.963 -26.682 1.00 77.06 102 ASP A O 1
ATOM 826 N N . ILE A 1 103 ? 2.305 -1.091 -26.532 1.00 79.25 103 ILE A N 1
ATOM 827 C CA . ILE A 1 103 ? 3.107 -1.559 -25.396 1.00 79.25 103 ILE A CA 1
ATOM 828 C C . ILE A 1 103 ? 2.230 -1.731 -24.151 1.00 79.25 103 ILE A C 1
ATOM 830 O O . ILE A 1 103 ? 2.315 -2.765 -23.496 1.00 79.25 103 ILE A O 1
ATOM 834 N N . LEU A 1 104 ? 1.383 -0.756 -23.802 1.00 80.00 104 LEU A N 1
ATOM 835 C CA . LEU A 1 104 ? 0.517 -0.875 -22.622 1.00 80.00 104 LEU A CA 1
ATOM 836 C C . LEU A 1 104 ? -0.500 -2.011 -22.756 1.00 80.00 104 LEU A C 1
ATOM 838 O O . LEU A 1 104 ? -0.734 -2.720 -21.776 1.00 80.00 104 LEU A O 1
ATOM 842 N N . GLN A 1 105 ? -1.076 -2.194 -23.946 1.00 85.38 105 GLN A N 1
ATOM 843 C CA . GLN A 1 105 ? -1.952 -3.321 -24.243 1.00 85.38 105 GLN A CA 1
ATOM 844 C C . GLN A 1 105 ? -1.186 -4.635 -24.082 1.00 85.38 105 GLN A C 1
ATOM 846 O O . GLN A 1 105 ? -1.611 -5.497 -23.322 1.00 85.38 105 GLN A O 1
ATOM 851 N N . ASP A 1 106 ? -0.023 -4.777 -24.720 1.00 85.50 106 ASP A N 1
ATOM 852 C CA . ASP A 1 106 ? 0.808 -5.985 -24.654 1.00 85.50 106 ASP A CA 1
ATOM 853 C C . ASP A 1 106 ? 1.196 -6.363 -23.214 1.00 85.50 106 ASP A C 1
ATOM 855 O O . ASP A 1 106 ? 1.188 -7.545 -22.860 1.00 85.50 106 ASP A O 1
ATOM 859 N N . GLN A 1 107 ? 1.444 -5.377 -22.347 1.00 86.25 107 GLN A N 1
ATOM 860 C CA . GLN A 1 107 ? 1.756 -5.617 -20.937 1.00 86.25 107 GLN A CA 1
ATOM 861 C C . GLN A 1 107 ? 0.579 -6.191 -20.127 1.00 86.25 107 GLN A C 1
ATOM 863 O O . GLN A 1 107 ? 0.811 -6.738 -19.053 1.00 86.25 107 GLN A O 1
ATOM 868 N N . ILE A 1 108 ? -0.661 -6.199 -20.630 1.00 88.31 108 ILE A N 1
ATOM 869 C CA . ILE A 1 108 ? -1.768 -6.961 -20.012 1.00 88.31 108 ILE A C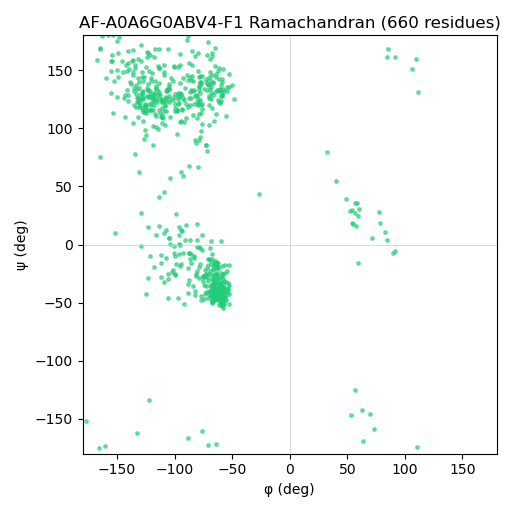A 1
ATOM 870 C C . ILE A 1 108 ? -1.473 -8.466 -20.029 1.00 88.31 108 ILE A C 1
ATOM 872 O O . ILE A 1 108 ? -1.883 -9.182 -19.113 1.00 88.31 108 ILE A O 1
ATOM 876 N N . SER A 1 109 ? -0.707 -8.952 -21.014 1.00 92.31 109 SER A N 1
ATOM 877 C CA . SER A 1 109 ? -0.343 -10.369 -21.093 1.00 92.31 109 SER A CA 1
ATOM 878 C C . SER A 1 109 ? 0.544 -10.842 -19.933 1.00 92.31 109 SER A C 1
ATOM 880 O O . SER A 1 109 ? 0.653 -12.052 -19.715 1.00 92.31 109 SER A O 1
ATOM 882 N N . SER A 1 110 ? 1.123 -9.910 -19.157 1.00 91.31 110 SER A N 1
ATOM 883 C CA . SER A 1 110 ? 1.845 -10.179 -17.901 1.00 91.31 110 SER A CA 1
ATOM 884 C C . SER A 1 110 ? 0.937 -10.724 -16.795 1.00 91.31 110 SER A C 1
ATOM 886 O O . SER A 1 110 ? 1.404 -11.490 -15.957 1.00 91.31 110 SER A O 1
ATOM 888 N N . ALA A 1 111 ? -0.364 -10.425 -16.813 1.00 91.69 111 ALA A N 1
ATOM 889 C CA . ALA A 1 111 ? -1.333 -10.978 -15.872 1.00 91.69 111 ALA A CA 1
ATOM 890 C C . ALA A 1 111 ? -1.885 -12.326 -16.362 1.00 91.69 111 ALA A C 1
ATOM 892 O O . ALA A 1 111 ? -2.116 -12.530 -17.558 1.00 91.69 111 ALA A O 1
ATOM 893 N N . ASN A 1 112 ? -2.136 -13.260 -15.440 1.00 94.56 112 ASN A N 1
ATOM 894 C CA . ASN A 1 112 ? -2.790 -14.521 -15.786 1.00 94.56 112 ASN A CA 1
ATOM 895 C C . ASN A 1 112 ? -4.317 -14.305 -15.902 1.00 94.56 112 ASN A C 1
ATOM 897 O O . ASN A 1 112 ? -4.953 -13.949 -14.906 1.00 94.56 112 ASN A O 1
ATOM 901 N N . PRO A 1 113 ? -4.940 -14.576 -17.068 1.00 94.62 113 PRO A N 1
ATOM 902 C CA . PRO A 1 113 ? -6.343 -14.229 -17.326 1.00 94.62 113 PRO A CA 1
ATOM 903 C C . PRO A 1 113 ? -7.348 -14.997 -16.456 1.00 94.62 113 PRO A C 1
ATOM 905 O O . PRO A 1 113 ? -8.506 -14.597 -16.346 1.00 94.62 113 PRO A O 1
ATOM 908 N N . TYR A 1 114 ? -6.926 -16.102 -15.834 1.00 95.44 114 TYR A N 1
ATOM 909 C CA . TYR A 1 114 ? -7.785 -17.005 -15.066 1.00 95.44 114 TYR A CA 1
ATOM 910 C C . TYR A 1 114 ? -7.435 -17.065 -13.577 1.00 95.44 114 TYR A C 1
ATOM 912 O O . TYR A 1 114 ? -7.986 -17.892 -12.846 1.00 95.44 114 TYR A O 1
ATOM 920 N N . ALA A 1 115 ? -6.532 -16.198 -13.111 1.00 93.62 115 ALA A N 1
ATOM 921 C CA . ALA A 1 115 ? -5.997 -16.244 -11.755 1.00 93.62 115 ALA A CA 1
ATOM 922 C C . ALA A 1 115 ? -7.075 -16.154 -10.664 1.00 93.62 115 ALA A C 1
ATOM 924 O O . ALA A 1 115 ? -7.005 -16.867 -9.662 1.00 93.62 115 ALA A O 1
ATOM 925 N N . SER A 1 116 ? -8.112 -15.340 -10.883 1.00 92.06 116 SER A N 1
ATOM 926 C CA . SER A 1 116 ? -9.227 -15.135 -9.949 1.00 92.06 116 SER A CA 1
ATOM 927 C C . SER A 1 116 ? -9.940 -16.437 -9.549 1.00 92.06 116 SER A C 1
ATOM 929 O O . SER A 1 116 ? -10.362 -16.574 -8.401 1.00 92.06 116 SER A O 1
ATOM 931 N N . LEU A 1 117 ? -10.010 -17.427 -10.449 1.00 94.56 117 LEU A N 1
ATOM 932 C CA . LEU A 1 117 ? -10.615 -18.740 -10.185 1.00 94.56 117 LEU A CA 1
ATOM 933 C C . LEU A 1 117 ? -9.829 -19.547 -9.144 1.00 94.56 117 LEU A C 1
ATOM 935 O O . LEU A 1 117 ? -10.416 -20.298 -8.364 1.00 94.56 117 LEU A O 1
ATOM 939 N N . VAL A 1 118 ? -8.501 -19.399 -9.135 1.00 94.88 118 VAL A N 1
ATOM 940 C CA . VAL A 1 118 ? -7.600 -20.101 -8.210 1.00 94.88 118 VAL A CA 1
ATOM 941 C C . VAL A 1 118 ? -7.721 -19.509 -6.811 1.00 94.88 118 VAL A C 1
ATOM 943 O O . VAL A 1 118 ? -7.796 -20.245 -5.827 1.00 94.88 118 VAL A O 1
ATOM 946 N N . VAL A 1 119 ? -7.783 -18.179 -6.712 1.00 94.50 119 VAL A N 1
ATOM 947 C CA . VAL A 1 119 ? -7.800 -17.481 -5.419 1.00 94.50 119 VAL A CA 1
ATOM 948 C C . VAL A 1 119 ? -9.020 -17.846 -4.582 1.00 94.50 119 VAL A C 1
ATOM 950 O O . VAL A 1 119 ? -8.916 -17.936 -3.356 1.00 94.50 119 VAL A O 1
ATOM 953 N N . SER A 1 120 ? -10.158 -18.107 -5.228 1.00 91.88 120 SER A N 1
ATOM 954 C CA . SER A 1 120 ? -11.408 -18.218 -4.487 1.00 91.88 120 SER A CA 1
ATOM 955 C C . SER A 1 120 ? -11.465 -19.396 -3.519 1.00 91.88 120 SER A C 1
ATOM 957 O O . SER A 1 120 ? -11.944 -19.282 -2.386 1.00 91.88 120 SER A O 1
ATOM 959 N N . LEU A 1 121 ? -10.876 -20.529 -3.905 1.00 92.38 121 LEU A N 1
ATOM 960 C CA . LEU A 1 121 ? -10.810 -21.690 -3.022 1.00 92.38 121 LEU A CA 1
ATOM 961 C C . LEU A 1 121 ? -9.901 -21.439 -1.804 1.00 92.38 121 LEU A C 1
ATOM 963 O O . LEU A 1 121 ? -10.217 -21.896 -0.702 1.00 92.38 121 LEU A O 1
ATOM 967 N N . ILE A 1 122 ? -8.820 -20.674 -1.986 1.00 95.50 122 ILE A N 1
ATOM 968 C CA . ILE A 1 122 ? -7.866 -20.317 -0.926 1.00 95.50 122 ILE A CA 1
ATOM 969 C C . ILE A 1 122 ? -8.511 -19.369 0.093 1.00 95.50 122 ILE A C 1
ATOM 971 O O . ILE A 1 122 ? -8.380 -19.559 1.301 1.00 95.50 122 ILE A O 1
ATOM 975 N N . LEU A 1 123 ? -9.252 -18.358 -0.356 1.00 95.38 123 LEU A N 1
ATOM 976 C CA . LEU A 1 123 ? -9.915 -17.428 0.565 1.00 95.38 123 LEU A CA 1
ATOM 977 C C . LEU A 1 123 ? -11.038 -18.091 1.350 1.00 95.38 123 LEU A C 1
ATOM 979 O O . LEU A 1 123 ? -11.165 -17.879 2.563 1.00 95.38 123 LEU A O 1
ATOM 983 N N . LYS A 1 124 ? -11.794 -18.968 0.688 1.00 93.94 124 LYS A N 1
ATOM 984 C CA . LYS A 1 124 ? -12.834 -19.769 1.328 1.00 93.94 124 LYS A CA 1
ATOM 985 C C . LYS A 1 124 ? -12.279 -20.651 2.447 1.00 93.94 124 LYS A C 1
ATOM 987 O O . LYS A 1 124 ? -12.916 -20.750 3.496 1.00 93.94 124 LYS A O 1
ATOM 992 N N . SER A 1 125 ? -11.093 -21.247 2.283 1.00 95.06 125 SER A N 1
ATOM 993 C CA . SER A 1 125 ? -10.470 -22.062 3.342 1.00 95.06 125 SER A CA 1
ATOM 994 C C . SER A 1 125 ? -10.052 -21.238 4.566 1.00 95.06 125 SER A C 1
ATOM 996 O O . SER A 1 125 ? -9.929 -21.780 5.662 1.00 95.06 125 SER A O 1
ATOM 998 N N . LEU A 1 126 ? -9.860 -19.927 4.401 1.00 95.88 126 LEU A N 1
ATOM 999 C CA . LEU A 1 126 ? -9.514 -18.987 5.470 1.00 95.88 126 LEU A CA 1
ATOM 1000 C C . LEU A 1 126 ? -10.722 -18.250 6.059 1.00 95.88 126 LEU A C 1
ATOM 1002 O O . LEU A 1 126 ? -10.547 -17.443 6.978 1.00 95.88 126 LEU A O 1
ATOM 1006 N N . ASN A 1 127 ? -11.933 -18.537 5.568 1.00 94.19 127 ASN A N 1
ATOM 1007 C CA . ASN A 1 127 ? -13.164 -17.835 5.932 1.00 94.19 127 ASN A CA 1
ATOM 1008 C C . ASN A 1 127 ? -13.079 -16.316 5.672 1.00 94.19 127 ASN A C 1
ATOM 1010 O O . ASN A 1 127 ? -13.607 -15.511 6.446 1.00 94.19 127 ASN A O 1
ATOM 1014 N N . VAL A 1 128 ? -12.380 -15.928 4.601 1.00 96.12 128 VAL A N 1
ATOM 1015 C CA . VAL A 1 128 ? -12.391 -14.561 4.070 1.00 96.12 128 VAL A CA 1
ATOM 1016 C C . VAL A 1 128 ? -13.566 -14.448 3.101 1.00 96.12 128 VAL A C 1
ATOM 1018 O O . VAL A 1 128 ? -13.759 -15.322 2.259 1.00 96.12 128 VAL A O 1
ATOM 1021 N N . LEU A 1 129 ? -14.373 -13.394 3.245 1.00 94.88 129 LEU A N 1
ATOM 1022 C CA . LEU A 1 129 ? -15.541 -13.180 2.391 1.00 94.88 129 LEU A CA 1
ATOM 1023 C C . LEU A 1 129 ? -15.106 -12.832 0.971 1.00 94.88 129 LEU A C 1
ATOM 1025 O O . LEU A 1 129 ? -14.210 -12.018 0.769 1.00 94.88 129 LEU A O 1
ATOM 1029 N N . GLU A 1 130 ? -15.782 -13.398 -0.019 1.00 92.88 130 GLU A N 1
ATOM 1030 C CA . GLU A 1 130 ? -15.467 -13.157 -1.419 1.00 92.88 130 GLU A CA 1
ATOM 1031 C C . GLU A 1 130 ? -16.665 -13.494 -2.304 1.00 92.88 130 GLU A C 1
ATOM 1033 O O . GLU A 1 130 ? -17.384 -14.461 -2.050 1.00 92.88 130 GLU A O 1
ATOM 1038 N N . ALA A 1 131 ? -16.861 -12.710 -3.361 1.00 92.50 131 ALA A N 1
ATOM 1039 C CA . ALA A 1 131 ? -17.740 -13.086 -4.455 1.00 92.50 131 ALA A CA 1
ATOM 1040 C C . ALA A 1 131 ? -17.038 -14.111 -5.361 1.00 92.50 131 ALA A C 1
ATOM 1042 O O . ALA A 1 131 ? -16.056 -13.776 -6.013 1.00 92.50 131 ALA A O 1
ATOM 1043 N N . GLU A 1 132 ? -17.529 -15.352 -5.395 1.00 92.94 132 GLU A N 1
ATOM 1044 C CA . GLU A 1 132 ? -16.924 -16.425 -6.197 1.00 92.94 132 GLU A CA 1
ATOM 1045 C C . GLU A 1 132 ? -17.089 -16.138 -7.708 1.00 92.94 132 GLU A C 1
ATOM 1047 O O . GLU A 1 132 ? -18.229 -16.088 -8.194 1.00 92.94 132 GLU A O 1
ATOM 1052 N N . PRO A 1 133 ? -15.987 -15.964 -8.465 1.00 94.56 133 PRO A N 1
ATOM 1053 C CA . PRO A 1 133 ? -16.053 -15.687 -9.892 1.00 94.56 133 PRO A CA 1
ATOM 1054 C C . PRO A 1 133 ? -16.359 -16.956 -10.688 1.00 94.56 133 PRO A C 1
ATOM 1056 O O . PRO A 1 133 ? -15.801 -18.027 -10.440 1.00 94.56 133 PRO A O 1
ATOM 1059 N N . LYS A 1 134 ? -17.212 -16.832 -11.707 1.00 95.50 134 LYS A N 1
ATOM 1060 C CA . LYS A 1 134 ? -17.478 -17.894 -12.686 1.00 95.50 134 LYS A CA 1
ATOM 1061 C C . LYS A 1 134 ? -17.075 -17.437 -14.075 1.00 95.50 134 LYS A C 1
ATOM 1063 O O . LYS A 1 134 ? -17.548 -16.403 -14.536 1.00 95.50 134 LYS A O 1
ATOM 1068 N N . LEU A 1 135 ? -16.219 -18.215 -14.732 1.00 96.44 135 LEU A N 1
ATOM 1069 C CA . LEU A 1 135 ? -15.814 -17.964 -16.111 1.00 96.44 135 LEU A CA 1
ATOM 1070 C C . LEU A 1 135 ? -16.985 -18.245 -17.052 1.00 96.44 135 LEU A C 1
ATOM 1072 O O . LEU A 1 135 ? -17.483 -19.370 -17.088 1.00 96.44 135 LEU A O 1
ATOM 1076 N N . VAL A 1 136 ? -17.413 -17.236 -17.804 1.00 96.94 136 VAL A N 1
ATOM 1077 C CA . VAL A 1 136 ? -18.541 -17.340 -18.732 1.00 96.94 136 VAL A CA 1
ATOM 1078 C C . VAL A 1 136 ? -18.284 -16.550 -20.008 1.00 96.94 136 VAL A C 1
ATOM 1080 O O . VAL A 1 136 ? -17.555 -15.556 -20.018 1.00 96.94 136 VAL A O 1
ATOM 1083 N N . PHE A 1 137 ? -18.933 -16.972 -21.083 1.00 97.06 137 PHE A N 1
ATOM 1084 C CA . PHE A 1 137 ? -19.080 -16.180 -22.293 1.00 97.06 137 PHE A CA 1
ATOM 1085 C C . PHE A 1 137 ? -20.425 -15.459 -22.265 1.00 97.06 137 PHE A C 1
ATOM 1087 O O . PHE A 1 137 ? -21.468 -16.107 -22.170 1.00 97.06 137 PHE A O 1
ATOM 1094 N N . LEU A 1 138 ? -20.414 -14.132 -22.338 1.00 96.75 138 LEU A N 1
ATOM 1095 C CA . LEU A 1 138 ? -21.625 -13.329 -22.434 1.00 96.75 138 LEU A CA 1
ATOM 1096 C C . LEU A 1 138 ? -22.100 -13.338 -23.895 1.00 96.75 138 LEU A C 1
ATOM 1098 O O . LEU A 1 138 ? -21.422 -12.751 -24.741 1.00 96.75 138 LEU A O 1
ATOM 1102 N N . PRO A 1 139 ? -23.211 -14.020 -24.234 1.00 95.06 139 PRO A N 1
ATOM 1103 C CA . PRO A 1 139 ? -23.667 -14.086 -25.615 1.00 95.06 139 PRO A CA 1
ATOM 1104 C C . PRO A 1 139 ? -24.073 -12.703 -26.126 1.00 95.06 139 PRO A C 1
ATOM 1106 O O . PRO A 1 139 ? -24.489 -11.832 -25.363 1.00 95.06 139 PRO A O 1
ATOM 1109 N N . ASP A 1 140 ? -23.972 -12.523 -27.438 1.00 94.94 140 ASP A N 1
ATOM 1110 C CA . ASP A 1 140 ? -24.579 -11.390 -28.128 1.00 94.94 140 ASP A CA 1
ATOM 1111 C C . ASP A 1 140 ? -26.107 -11.593 -28.179 1.00 94.94 140 ASP A C 1
ATOM 1113 O O . ASP A 1 140 ? -26.641 -12.222 -29.094 1.00 94.94 140 ASP A O 1
ATOM 1117 N N . ASP A 1 141 ? -26.790 -11.172 -27.110 1.00 93.69 141 ASP A N 1
ATOM 1118 C CA . ASP A 1 141 ? -28.220 -11.391 -26.857 1.00 93.69 141 ASP A CA 1
ATOM 1119 C C . ASP A 1 141 ? -28.971 -10.049 -26.820 1.00 93.69 141 ASP A C 1
ATOM 1121 O O . ASP A 1 141 ? -28.554 -9.113 -26.134 1.00 93.69 141 ASP A O 1
ATOM 1125 N N . GLU A 1 142 ? -30.117 -9.964 -27.505 1.00 93.75 142 GLU A N 1
ATOM 1126 C CA . GLU A 1 142 ? -30.972 -8.764 -27.550 1.00 93.75 142 GLU A CA 1
ATOM 1127 C C . GLU A 1 142 ? -31.412 -8.282 -26.153 1.00 93.75 142 GLU A C 1
ATOM 1129 O O . GLU A 1 142 ? -31.697 -7.097 -25.959 1.00 93.75 142 GLU A O 1
ATOM 1134 N N . LYS A 1 143 ? -31.440 -9.165 -25.144 1.00 92.81 143 LYS A N 1
ATOM 1135 C CA . LYS A 1 143 ? -31.719 -8.802 -23.744 1.00 92.81 143 LYS A CA 1
ATOM 1136 C C . LYS A 1 143 ? -30.685 -7.872 -23.126 1.00 92.81 143 LYS A C 1
ATOM 1138 O O . LYS A 1 143 ? -30.993 -7.243 -22.112 1.00 92.81 143 LYS A O 1
ATOM 1143 N N . LEU A 1 144 ? -29.491 -7.774 -23.707 1.00 94.94 144 LEU A N 1
ATOM 1144 C CA . LEU A 1 144 ? -28.498 -6.783 -23.305 1.00 94.94 144 LEU A CA 1
ATOM 1145 C C . LEU A 1 144 ? -28.951 -5.352 -23.626 1.00 94.94 144 LEU A C 1
ATOM 1147 O O . LEU A 1 144 ? -28.462 -4.415 -22.999 1.00 94.94 144 LEU A O 1
ATOM 1151 N N . GLY A 1 145 ? -29.909 -5.169 -24.541 1.00 94.44 145 GLY A N 1
ATOM 1152 C CA . GLY A 1 145 ? -30.468 -3.863 -24.875 1.00 94.44 145 GLY A CA 1
ATOM 1153 C C . GLY A 1 145 ? -29.383 -2.881 -25.313 1.00 94.44 145 GLY A C 1
ATOM 1154 O O . GLY A 1 145 ? -28.591 -3.171 -26.203 1.00 94.44 145 GLY A O 1
ATOM 1155 N N . GLU A 1 146 ? -29.314 -1.721 -24.659 1.00 94.62 146 GLU A N 1
ATOM 1156 C CA . GLU A 1 146 ? -28.299 -0.699 -24.956 1.00 94.62 146 GLU A CA 1
ATOM 1157 C C . GLU A 1 146 ? -26.854 -1.154 -24.685 1.00 94.62 146 GLU A C 1
ATOM 1159 O O . GLU A 1 146 ? -25.919 -0.578 -25.232 1.00 94.62 146 GLU A O 1
ATOM 1164 N N . PHE A 1 147 ? -26.659 -2.203 -23.879 1.00 95.19 147 PHE A N 1
ATOM 1165 C CA . PHE A 1 147 ? -25.338 -2.738 -23.548 1.00 95.19 147 PHE A CA 1
ATOM 1166 C C . PHE A 1 147 ? -24.842 -3.779 -24.562 1.00 95.19 147 PHE A C 1
ATOM 1168 O O . PHE A 1 147 ? -23.697 -4.214 -24.468 1.00 95.19 147 PHE A O 1
ATOM 1175 N N . GLN A 1 148 ? -25.678 -4.193 -25.520 1.00 94.88 148 GLN A N 1
ATOM 1176 C CA . GLN A 1 148 ? -25.362 -5.278 -26.450 1.00 94.88 148 GLN A CA 1
ATOM 1177 C C . GLN A 1 148 ? -24.108 -4.987 -27.284 1.00 94.88 148 GLN A C 1
ATOM 1179 O O . GLN A 1 148 ? -23.208 -5.818 -27.329 1.00 94.88 148 GLN A O 1
ATOM 1184 N N . GLU A 1 149 ? -24.012 -3.792 -27.875 1.00 93.38 149 GLU A N 1
ATOM 1185 C CA . GLU A 1 149 ? -22.878 -3.401 -28.728 1.00 93.38 149 GLU A CA 1
ATOM 1186 C C . GLU A 1 149 ? -21.541 -3.419 -27.973 1.00 93.38 149 GLU A C 1
ATOM 1188 O O . GLU A 1 149 ? -20.507 -3.773 -28.533 1.00 93.38 149 GLU A O 1
ATOM 1193 N N . GLU A 1 150 ? -21.554 -3.055 -26.688 1.00 91.12 150 GLU A N 1
ATOM 1194 C CA . GLU A 1 150 ? -20.333 -2.980 -25.891 1.00 91.12 150 GLU A CA 1
ATOM 1195 C C . GLU A 1 150 ? -19.953 -4.309 -25.231 1.00 91.12 150 GLU A C 1
ATOM 1197 O O . GLU A 1 150 ? -18.765 -4.520 -25.011 1.00 91.12 150 GLU A O 1
ATOM 1202 N N . PHE A 1 151 ? -20.915 -5.171 -24.886 1.00 94.19 151 PHE A N 1
ATOM 1203 C CA . PHE A 1 151 ? -20.682 -6.354 -24.043 1.00 94.19 151 PHE A CA 1
ATOM 1204 C C . PHE A 1 151 ? -20.975 -7.698 -24.723 1.00 94.19 151 PHE A C 1
ATOM 1206 O O . PHE A 1 151 ? -20.505 -8.735 -24.248 1.00 94.19 151 PHE A O 1
ATOM 1213 N N . GLY A 1 152 ? -21.754 -7.712 -25.804 1.00 94.62 152 GLY A N 1
ATOM 1214 C CA . GLY A 1 152 ? -22.119 -8.930 -26.521 1.00 94.62 152 GLY A CA 1
ATOM 1215 C C . GLY A 1 152 ? -20.893 -9.657 -27.074 1.00 94.62 152 GLY A C 1
ATOM 1216 O O . GLY A 1 152 ? -20.005 -9.055 -27.674 1.00 94.62 152 GLY A O 1
ATOM 1217 N N . GLY A 1 153 ? -20.830 -10.969 -26.858 1.00 94.06 153 GLY A N 1
ATOM 1218 C CA . GLY A 1 153 ? -19.746 -11.817 -27.353 1.00 94.06 153 GLY A CA 1
ATOM 1219 C C . GLY A 1 153 ? -18.445 -11.746 -26.547 1.00 94.06 153 GLY A C 1
ATOM 1220 O O . GLY A 1 153 ? -17.396 -12.135 -27.061 1.00 94.06 153 GLY A O 1
ATOM 1221 N N . MET A 1 154 ? -18.484 -11.252 -25.307 1.00 94.81 154 MET A N 1
ATOM 1222 C CA . MET A 1 154 ? -17.294 -11.108 -24.465 1.00 94.81 154 MET A CA 1
ATOM 1223 C C . MET A 1 154 ? -17.044 -12.308 -23.555 1.00 94.81 154 MET A C 1
ATOM 1225 O O . MET A 1 154 ? -17.956 -12.871 -22.951 1.00 94.81 154 MET A O 1
ATOM 1229 N N . LEU A 1 155 ? -15.766 -12.636 -23.371 1.00 95.88 155 LEU A N 1
ATOM 1230 C CA . LEU A 1 155 ? -15.311 -13.533 -22.317 1.00 95.88 155 LEU A CA 1
ATOM 1231 C C . LEU A 1 155 ? -15.092 -12.752 -21.014 1.00 95.88 155 LEU A C 1
ATOM 1233 O O . LEU A 1 155 ? -14.434 -11.707 -21.001 1.00 95.88 155 LEU A O 1
ATOM 1237 N N . GLY A 1 156 ? -15.602 -13.274 -19.902 1.00 95.44 156 GLY A N 1
ATOM 1238 C CA . GLY A 1 156 ? -15.473 -12.604 -18.617 1.00 95.44 156 GLY A CA 1
ATOM 1239 C C . GLY A 1 156 ? -15.805 -13.470 -17.413 1.00 95.44 156 GLY A C 1
ATOM 1240 O O . GLY A 1 156 ? -16.089 -14.663 -17.522 1.00 95.44 156 GLY A O 1
ATOM 1241 N N . PHE A 1 157 ? -15.792 -12.834 -16.247 1.00 95.62 157 PHE A N 1
ATOM 1242 C CA . PHE A 1 157 ? -16.258 -13.417 -14.996 1.00 95.62 157 PHE A CA 1
ATOM 1243 C C . PHE A 1 157 ? -17.614 -12.842 -14.612 1.00 95.62 157 PHE A C 1
ATOM 1245 O O . PHE A 1 157 ? -17.793 -11.626 -14.640 1.00 95.62 157 PHE A O 1
ATOM 1252 N N . ILE A 1 158 ? -18.547 -13.705 -14.212 1.00 96.06 158 ILE A N 1
ATOM 1253 C CA . ILE A 1 158 ? -19.789 -13.324 -13.532 1.00 96.06 158 ILE A CA 1
ATOM 1254 C C . ILE A 1 158 ? -19.668 -13.683 -12.048 1.00 96.06 158 ILE A C 1
ATOM 1256 O O . ILE A 1 158 ? -19.341 -14.818 -11.698 1.00 96.06 158 ILE A O 1
ATOM 1260 N N . GLU A 1 159 ? -19.925 -12.720 -11.170 1.00 94.94 159 GLU A N 1
ATOM 1261 C CA . GLU A 1 159 ? -19.861 -12.890 -9.713 1.00 94.94 159 GLU A CA 1
ATOM 1262 C C . GLU A 1 159 ? -21.006 -12.131 -9.027 1.00 94.94 159 GLU A C 1
ATOM 1264 O O . GLU A 1 159 ? -21.567 -11.186 -9.591 1.00 94.94 159 GLU A O 1
ATOM 1269 N N . GLU A 1 160 ? -21.394 -12.547 -7.821 1.00 93.56 160 GLU A N 1
ATOM 1270 C CA . GLU A 1 160 ? -22.377 -11.800 -7.027 1.00 93.56 160 GLU A CA 1
ATOM 1271 C C . GLU A 1 160 ? -21.762 -10.456 -6.615 1.00 93.56 160 GLU A C 1
ATOM 1273 O O . GLU A 1 160 ? -20.656 -10.407 -6.088 1.00 93.56 160 GLU A O 1
ATOM 1278 N N . HIS A 1 161 ? -22.445 -9.340 -6.860 1.00 91.75 161 HIS A N 1
ATOM 1279 C CA . HIS A 1 161 ? -21.961 -8.038 -6.420 1.00 91.75 161 HIS A CA 1
ATOM 1280 C C . HIS A 1 161 ? -22.227 -7.881 -4.917 1.00 91.75 161 HIS A C 1
ATOM 1282 O O . HIS A 1 161 ? -23.395 -7.882 -4.528 1.00 91.75 161 HIS A O 1
ATOM 1288 N N . PRO A 1 162 ? -21.204 -7.680 -4.062 1.00 90.56 162 PRO A N 1
ATOM 1289 C CA . PRO A 1 162 ? -21.443 -7.505 -2.637 1.00 90.56 162 PRO A CA 1
ATOM 1290 C C . PRO A 1 162 ? -22.209 -6.205 -2.367 1.00 90.56 162 PRO A C 1
ATOM 1292 O O . PRO A 1 162 ? -21.648 -5.105 -2.460 1.00 90.56 162 PRO A O 1
ATOM 1295 N N . SER A 1 163 ? -23.492 -6.332 -2.038 1.00 84.50 163 SER A N 1
ATOM 1296 C CA . SER A 1 163 ? -24.395 -5.225 -1.734 1.00 84.50 163 SER A CA 1
ATOM 1297 C C . SER A 1 163 ? -25.183 -5.483 -0.454 1.00 84.50 163 SER A C 1
ATOM 1299 O O . SER A 1 163 ? -25.351 -6.624 -0.012 1.00 84.50 163 SER A O 1
ATOM 1301 N N . GLU A 1 164 ? -25.691 -4.400 0.129 1.00 79.31 164 GLU A N 1
ATOM 1302 C CA . GLU A 1 164 ? -26.780 -4.491 1.096 1.00 79.31 164 GLU A CA 1
ATOM 1303 C C . GLU A 1 164 ? -28.025 -5.105 0.434 1.00 79.31 164 GLU A C 1
ATOM 1305 O O . GLU A 1 164 ? -28.205 -5.029 -0.787 1.00 79.31 164 GLU A O 1
ATOM 1310 N N . GLY A 1 165 ? -28.850 -5.776 1.235 1.00 68.50 165 GLY A N 1
ATOM 1311 C CA . GLY A 1 165 ? -30.120 -6.322 0.770 1.00 68.50 165 GLY A CA 1
ATOM 1312 C C . GLY A 1 165 ? -31.195 -5.237 0.709 1.00 68.50 165 GLY A C 1
ATOM 1313 O O . GLY A 1 165 ? -31.191 -4.299 1.504 1.00 68.50 165 GLY A O 1
ATOM 1314 N N . SER A 1 166 ? -32.141 -5.364 -0.220 1.00 67.31 166 SER A N 1
ATOM 1315 C CA . SER A 1 166 ? -33.309 -4.478 -0.296 1.00 67.31 166 SER A CA 1
ATOM 1316 C C . SER A 1 166 ? -34.370 -4.857 0.744 1.00 67.31 166 SER A C 1
ATOM 1318 O O . SER A 1 166 ? -34.667 -6.042 0.891 1.00 67.31 166 SER A O 1
ATOM 1320 N N . ASP A 1 167 ? -34.989 -3.867 1.399 1.00 57.25 167 ASP A N 1
ATOM 1321 C CA . ASP A 1 167 ? -36.255 -3.980 2.149 1.00 57.25 167 ASP A CA 1
ATOM 1322 C C . ASP A 1 167 ? -36.428 -5.273 2.980 1.00 57.25 167 ASP A C 1
ATOM 1324 O O . ASP A 1 167 ? -37.411 -6.005 2.852 1.00 57.25 167 ASP A O 1
ATOM 1328 N N . GLY A 1 168 ? -35.463 -5.564 3.859 1.00 57.72 168 GLY A N 1
ATOM 1329 C CA . GLY A 1 168 ? -35.533 -6.692 4.799 1.00 57.72 168 GLY A CA 1
ATOM 1330 C C . GLY A 1 168 ? -35.075 -8.048 4.245 1.00 57.72 168 GLY A C 1
ATOM 1331 O O . GLY A 1 168 ? -35.155 -9.044 4.968 1.00 57.72 168 GLY A O 1
ATOM 1332 N N . LEU A 1 169 ? -34.572 -8.107 3.007 1.00 65.12 169 LEU A N 1
ATOM 1333 C CA . LEU A 1 169 ? -33.842 -9.270 2.497 1.00 65.12 169 LEU A CA 1
ATOM 1334 C C . LEU A 1 169 ? -32.398 -9.288 3.035 1.00 65.12 169 LEU A C 1
ATOM 1336 O O . LEU A 1 169 ? -31.797 -8.223 3.189 1.00 65.12 169 LEU A O 1
ATOM 1340 N N . PRO A 1 170 ? -31.813 -10.471 3.306 1.00 67.38 170 PRO A N 1
ATOM 1341 C CA . PRO A 1 170 ? -30.405 -10.568 3.678 1.00 67.38 170 PRO A CA 1
ATOM 1342 C C . PRO A 1 170 ? -29.507 -10.028 2.557 1.00 67.38 170 PRO A C 1
ATOM 1344 O O . PRO A 1 170 ? -29.712 -10.370 1.391 1.00 67.38 170 PRO A O 1
ATOM 1347 N N . GLY A 1 171 ? -28.517 -9.200 2.906 1.00 80.88 171 GLY A N 1
ATOM 1348 C CA . GLY A 1 171 ? -27.483 -8.759 1.968 1.00 80.88 171 GLY A CA 1
ATOM 1349 C C . GLY A 1 171 ? -26.509 -9.880 1.604 1.00 80.88 171 GLY A C 1
ATOM 1350 O O . GLY A 1 171 ? -26.684 -11.037 2.002 1.00 80.88 171 GLY A O 1
ATOM 1351 N N . PHE A 1 172 ? -25.451 -9.529 0.873 1.00 88.81 172 PHE A N 1
ATOM 1352 C CA . PHE A 1 172 ? -24.372 -10.457 0.521 1.00 88.81 172 PHE A CA 1
ATOM 1353 C C . PHE A 1 172 ? -23.875 -11.234 1.753 1.00 88.81 172 PHE A C 1
ATOM 1355 O O . PHE A 1 172 ? -23.532 -10.625 2.766 1.00 88.81 172 PHE A O 1
ATOM 1362 N N . GLU A 1 173 ? -23.874 -12.570 1.691 1.00 89.44 173 GLU A N 1
ATOM 1363 C CA . GLU A 1 173 ? -23.504 -13.449 2.818 1.00 89.44 173 GLU A CA 1
ATOM 1364 C C . GLU A 1 173 ? -24.202 -13.082 4.149 1.00 89.44 173 GLU A C 1
ATOM 1366 O O . GLU A 1 173 ? -23.606 -13.123 5.229 1.00 89.44 173 GLU A O 1
ATOM 1371 N N . ASN A 1 174 ? -25.485 -12.701 4.079 1.00 88.94 174 ASN A N 1
ATOM 1372 C CA . ASN A 1 174 ? -26.321 -12.244 5.199 1.00 88.94 174 ASN A CA 1
ATOM 1373 C C . ASN A 1 174 ? -25.795 -10.994 5.929 1.00 88.94 174 ASN A C 1
ATOM 1375 O O . ASN A 1 174 ? -26.107 -10.788 7.106 1.00 88.94 174 ASN A O 1
ATOM 1379 N N . ALA A 1 175 ? -24.997 -10.165 5.257 1.00 90.88 175 ALA A N 1
ATOM 1380 C CA . ALA A 1 175 ? -24.546 -8.893 5.802 1.00 90.88 175 ALA A CA 1
ATOM 1381 C C . ALA A 1 175 ? -25.731 -7.960 6.100 1.00 90.88 175 ALA A C 1
ATOM 1383 O O . ALA A 1 175 ? -26.703 -7.896 5.342 1.00 90.88 175 ALA A O 1
ATOM 1384 N N . ILE A 1 176 ? -25.618 -7.212 7.200 1.00 90.69 176 ILE A N 1
ATOM 1385 C CA . ILE A 1 176 ? -26.589 -6.182 7.603 1.00 90.69 176 ILE A CA 1
ATOM 1386 C C . ILE A 1 176 ? -26.440 -4.933 6.724 1.00 90.69 176 ILE A C 1
ATOM 1388 O O . ILE A 1 176 ? -27.417 -4.254 6.437 1.00 90.69 176 ILE A O 1
ATOM 1392 N N . ASP A 1 177 ? -25.206 -4.623 6.332 1.00 91.12 177 ASP A N 1
ATOM 1393 C CA . ASP A 1 177 ? -24.820 -3.446 5.550 1.00 91.12 177 ASP A CA 1
ATOM 1394 C C . ASP A 1 177 ? -23.518 -3.780 4.806 1.00 91.12 177 ASP A C 1
ATOM 1396 O O . ASP A 1 177 ? -22.715 -4.580 5.302 1.00 91.12 177 ASP A O 1
ATOM 1400 N N . VAL A 1 178 ? -23.302 -3.187 3.631 1.00 93.50 178 VAL A N 1
ATOM 1401 C CA . VAL A 1 178 ? -22.066 -3.332 2.853 1.00 93.50 178 VAL A CA 1
ATOM 1402 C C . VAL A 1 178 ? -21.587 -1.962 2.384 1.00 93.50 178 VAL A C 1
ATOM 1404 O O . VAL A 1 178 ? -22.291 -1.267 1.653 1.00 93.50 178 VAL A O 1
ATOM 1407 N N . LYS A 1 179 ? -20.355 -1.585 2.742 1.00 93.75 179 LYS A N 1
ATOM 1408 C CA . LYS A 1 179 ? -19.760 -0.289 2.369 1.00 93.75 179 LYS A CA 1
ATOM 1409 C C . LYS A 1 179 ? -18.459 -0.449 1.591 1.00 93.75 179 LYS A C 1
ATOM 1411 O O . LYS A 1 179 ? -17.723 -1.413 1.784 1.00 93.75 179 LYS A O 1
ATOM 1416 N N . GLY A 1 180 ? -18.181 0.506 0.704 1.00 93.94 180 GLY A N 1
ATOM 1417 C CA . GLY A 1 180 ? -16.824 0.724 0.190 1.00 93.94 180 GLY A CA 1
ATOM 1418 C C . GLY A 1 180 ? -15.934 1.346 1.269 1.00 93.94 180 GLY A C 1
ATOM 1419 O O . GLY A 1 180 ? -16.448 1.867 2.257 1.00 93.94 180 GLY A O 1
ATOM 1420 N N . THR A 1 181 ? -14.618 1.285 1.085 1.00 94.56 181 THR A N 1
ATOM 1421 C CA . THR A 1 181 ? -13.630 1.674 2.107 1.00 94.56 181 THR A CA 1
ATOM 1422 C C . THR A 1 181 ? -13.751 3.129 2.558 1.00 94.56 181 THR A C 1
ATOM 1424 O O . THR A 1 181 ? -13.889 3.352 3.756 1.00 94.56 181 THR A O 1
ATOM 1427 N N . TYR A 1 182 ? -13.800 4.100 1.637 1.00 93.06 182 TYR A N 1
ATOM 1428 C CA . TYR A 1 182 ? -13.920 5.524 1.999 1.00 93.06 182 TYR A CA 1
ATOM 1429 C C . TYR A 1 182 ? -15.180 5.794 2.835 1.00 93.06 182 TYR A C 1
ATOM 1431 O O . TYR A 1 182 ? -15.094 6.227 3.980 1.00 93.06 182 TYR A O 1
ATOM 1439 N N . LYS A 1 183 ? -16.345 5.345 2.341 1.00 93.44 183 LYS A N 1
ATOM 1440 C CA . LYS A 1 183 ? -17.626 5.436 3.066 1.00 93.44 183 LYS A CA 1
ATOM 1441 C C . LYS A 1 183 ? -17.606 4.740 4.427 1.00 93.44 183 LYS A C 1
ATOM 1443 O O . LYS A 1 183 ? -18.324 5.158 5.334 1.00 93.44 183 LYS A O 1
ATOM 1448 N N . LEU A 1 184 ? -16.867 3.635 4.566 1.00 94.81 184 LEU A N 1
ATOM 1449 C CA . LEU A 1 184 ? -16.704 2.982 5.861 1.00 94.81 184 LEU A CA 1
ATOM 1450 C C . LEU A 1 184 ? -15.883 3.862 6.805 1.00 94.81 184 LEU A C 1
ATOM 1452 O O . LEU A 1 184 ? -16.254 3.976 7.967 1.00 94.81 184 LEU A O 1
ATOM 1456 N N . PHE A 1 185 ? -14.795 4.471 6.340 1.00 93.69 185 PHE A N 1
ATOM 1457 C CA . PHE A 1 185 ? -13.963 5.324 7.183 1.00 93.69 185 PHE A CA 1
ATOM 1458 C C . PHE A 1 185 ? -14.684 6.580 7.649 1.00 93.69 185 PHE A C 1
ATOM 1460 O O . PHE A 1 185 ? -14.636 6.842 8.848 1.00 93.69 185 PHE A O 1
ATOM 1467 N N . ASP A 1 186 ? -15.444 7.259 6.790 1.00 92.06 186 ASP A N 1
ATOM 1468 C CA . ASP A 1 186 ? -16.276 8.390 7.232 1.00 92.06 186 ASP A CA 1
ATOM 1469 C C . ASP A 1 186 ? -17.341 7.935 8.243 1.00 92.06 186 ASP A C 1
ATOM 1471 O O . ASP A 1 186 ? -17.605 8.587 9.253 1.00 92.06 186 ASP A O 1
ATOM 1475 N N . HIS A 1 187 ? -17.927 6.751 8.035 1.00 93.12 187 HIS A N 1
ATOM 1476 C CA . HIS A 1 187 ? -18.875 6.174 8.990 1.00 93.12 187 HIS A CA 1
ATOM 1477 C C . HIS A 1 187 ? -18.217 5.823 10.335 1.00 93.12 187 HIS A C 1
ATOM 1479 O O . HIS A 1 187 ? -18.816 6.046 11.389 1.00 93.12 187 HIS A O 1
ATOM 1485 N N . LEU A 1 188 ? -17.005 5.261 10.328 1.00 92.25 188 LEU A N 1
ATOM 1486 C CA . LEU A 1 188 ? -16.261 4.890 11.536 1.00 92.25 188 LEU A CA 1
ATOM 1487 C C . LEU A 1 188 ? -15.676 6.097 12.265 1.00 92.25 188 LEU A C 1
ATOM 1489 O O . LEU A 1 188 ? -15.532 6.019 13.485 1.00 92.25 188 LEU A O 1
ATOM 1493 N N . ALA A 1 189 ? -15.398 7.191 11.559 1.00 90.62 189 ALA A N 1
ATOM 1494 C CA . ALA A 1 189 ? -14.996 8.451 12.166 1.00 90.62 189 ALA A CA 1
ATOM 1495 C C . ALA A 1 189 ? -16.076 8.952 13.139 1.00 90.62 189 ALA A C 1
ATOM 1497 O O . ALA A 1 189 ? -15.760 9.311 14.262 1.00 90.62 189 ALA A O 1
ATOM 1498 N N . VAL A 1 190 ? -17.364 8.793 12.812 1.00 90.75 190 VAL A N 1
ATOM 1499 C CA . VAL A 1 190 ? -18.481 9.122 13.727 1.00 90.75 190 VAL A CA 1
ATOM 1500 C C . VAL A 1 190 ? -18.872 7.951 14.648 1.00 90.75 190 VAL A C 1
ATOM 1502 O O . VAL A 1 190 ? -19.316 8.129 15.785 1.00 90.75 190 VAL A O 1
ATOM 1505 N N . LYS A 1 191 ? -18.777 6.700 14.175 1.00 88.88 191 LYS A N 1
ATOM 1506 C CA . LYS A 1 191 ? -19.222 5.488 14.900 1.00 88.88 191 LYS A CA 1
ATOM 1507 C C . LYS A 1 191 ? -18.067 4.616 15.374 1.00 88.88 191 LYS A C 1
ATOM 1509 O O . LYS A 1 191 ? -18.163 3.390 15.317 1.00 88.88 191 LYS A O 1
ATOM 1514 N N . ARG A 1 192 ? -17.042 5.229 15.959 1.00 83.56 192 ARG A N 1
ATOM 1515 C CA . ARG A 1 192 ? -15.781 4.587 16.367 1.00 83.56 192 ARG A CA 1
ATOM 1516 C C . ARG A 1 192 ? -15.895 3.389 17.325 1.00 83.56 192 ARG A C 1
ATOM 1518 O O . ARG A 1 192 ? -14.995 2.566 17.416 1.00 83.56 192 ARG A O 1
ATOM 1525 N N . SER A 1 193 ? -17.035 3.235 18.002 1.00 84.06 193 SER A N 1
ATOM 1526 C CA . SER A 1 193 ? -17.365 2.017 18.768 1.00 84.06 193 SER A CA 1
ATOM 1527 C C . SER A 1 193 ? -17.548 0.746 17.915 1.00 84.06 193 SER A C 1
ATOM 1529 O O . SER A 1 193 ? -17.530 -0.359 18.455 1.00 84.06 193 SER A O 1
ATOM 1531 N N . GLN A 1 194 ? -17.763 0.879 16.601 1.00 90.75 194 GLN A N 1
ATOM 1532 C CA . GLN A 1 194 ? -17.793 -0.245 15.661 1.00 90.75 194 GLN A CA 1
ATOM 1533 C C . GLN A 1 194 ? -16.366 -0.573 15.215 1.00 90.75 194 GLN A C 1
ATOM 1535 O O . GLN A 1 194 ? -15.545 0.327 15.061 1.00 90.75 194 GLN A O 1
ATOM 1540 N N . LYS A 1 195 ? -16.072 -1.857 14.994 1.00 90.62 195 LYS A N 1
ATOM 1541 C CA . LYS A 1 195 ? -14.705 -2.324 14.720 1.00 90.62 195 LYS A CA 1
ATOM 1542 C C . LYS A 1 195 ? -14.585 -2.995 13.364 1.00 90.62 195 LYS A C 1
ATOM 1544 O O . LYS A 1 195 ? -15.523 -3.645 12.906 1.00 90.62 195 LYS A O 1
ATOM 1549 N N . ILE A 1 196 ? -13.420 -2.858 12.746 1.00 95.38 196 ILE A N 1
ATOM 1550 C CA . ILE A 1 196 ? -13.028 -3.667 11.593 1.00 95.38 196 ILE A CA 1
ATOM 1551 C C . ILE A 1 196 ? -12.435 -4.982 12.110 1.00 95.38 196 ILE A C 1
ATOM 1553 O O . ILE A 1 196 ? -11.729 -4.999 13.115 1.00 95.38 196 ILE A O 1
ATOM 1557 N N . ASP A 1 197 ? -12.731 -6.091 11.437 1.00 96.31 197 ASP A N 1
ATOM 1558 C CA . ASP A 1 197 ? -12.077 -7.382 11.664 1.00 96.31 197 ASP A CA 1
ATOM 1559 C C . ASP A 1 197 ? -10.638 -7.338 11.119 1.00 96.31 197 ASP A C 1
ATOM 1561 O O . ASP A 1 197 ? -10.369 -7.769 9.994 1.00 96.31 197 ASP A O 1
ATOM 1565 N N . ALA A 1 198 ? -9.721 -6.757 11.899 1.00 97.06 198 ALA A N 1
ATOM 1566 C CA . ALA A 1 198 ? -8.324 -6.582 11.506 1.00 97.06 198 ALA A CA 1
ATOM 1567 C C . ALA A 1 198 ? -7.606 -7.924 11.278 1.00 97.06 198 ALA A C 1
ATOM 1569 O O . ALA A 1 198 ? -6.792 -8.029 10.363 1.00 97.06 198 ALA A O 1
ATOM 1570 N N . GLU A 1 199 ? -7.945 -8.979 12.030 1.00 97.81 199 GLU A N 1
ATOM 1571 C CA . GLU A 1 199 ? -7.417 -10.330 11.791 1.00 97.81 199 GLU A CA 1
ATOM 1572 C C . GLU A 1 199 ? -7.917 -10.906 10.461 1.00 97.81 199 GLU A C 1
ATOM 1574 O O . GLU A 1 199 ? -7.142 -11.487 9.699 1.00 97.81 199 GLU A O 1
ATOM 1579 N N . GLY A 1 200 ? -9.212 -10.752 10.161 1.00 97.75 200 GLY A N 1
ATOM 1580 C CA . GLY A 1 200 ? -9.788 -11.129 8.870 1.00 97.75 200 GLY A CA 1
ATOM 1581 C C . GLY A 1 200 ? -9.138 -10.379 7.707 1.00 97.75 200 GLY A C 1
ATOM 1582 O O . GLY A 1 200 ? -8.882 -10.968 6.656 1.00 97.75 200 GLY A O 1
ATOM 1583 N N . PHE A 1 201 ? -8.815 -9.101 7.912 1.00 98.38 201 PHE A N 1
ATOM 1584 C CA . PHE A 1 201 ? -8.112 -8.287 6.926 1.00 98.38 201 PHE A CA 1
ATOM 1585 C C . PHE A 1 201 ? -6.664 -8.744 6.746 1.00 98.38 201 PHE A C 1
ATOM 1587 O O . PHE A 1 201 ? -6.246 -8.969 5.612 1.00 98.38 201 PHE A O 1
ATOM 1594 N N . LEU A 1 202 ? -5.937 -9.019 7.832 1.00 98.69 202 LEU A N 1
ATOM 1595 C CA . LEU A 1 202 ? -4.581 -9.564 7.765 1.00 98.69 202 LEU A CA 1
ATOM 1596 C C . LEU A 1 202 ? -4.533 -10.896 7.006 1.00 98.69 202 LEU A C 1
ATOM 1598 O O . LEU A 1 202 ? -3.650 -11.086 6.174 1.00 98.69 202 LEU A O 1
ATOM 1602 N N . LYS A 1 203 ? -5.502 -11.800 7.220 1.00 98.56 203 LYS A N 1
ATOM 1603 C CA . LYS A 1 203 ? -5.599 -13.055 6.447 1.00 98.56 203 LYS A CA 1
ATOM 1604 C C . LYS A 1 203 ? -5.666 -12.784 4.947 1.00 98.56 203 LYS A C 1
ATOM 1606 O O . LYS A 1 203 ? -4.936 -13.412 4.188 1.00 98.56 203 LYS A O 1
ATOM 1611 N N . ALA A 1 204 ? -6.520 -11.849 4.533 1.00 97.75 204 ALA A N 1
ATOM 1612 C CA . ALA A 1 204 ? -6.670 -11.480 3.131 1.00 97.75 204 ALA A CA 1
ATOM 1613 C C . ALA A 1 204 ? -5.379 -10.861 2.566 1.00 97.75 204 ALA A C 1
ATOM 1615 O O . ALA A 1 204 ? -4.919 -11.276 1.508 1.00 97.75 204 ALA A O 1
ATOM 1616 N N . ARG A 1 205 ? -4.732 -9.951 3.307 1.00 97.81 205 ARG A N 1
ATOM 1617 C CA . ARG A 1 205 ? -3.471 -9.316 2.886 1.00 97.81 205 ARG A CA 1
ATOM 1618 C C . ARG A 1 205 ? -2.302 -10.294 2.786 1.00 97.81 205 ARG A C 1
ATOM 1620 O O . ARG A 1 205 ? -1.508 -10.198 1.857 1.00 97.81 205 ARG A O 1
ATOM 1627 N N . LEU A 1 206 ? -2.210 -11.273 3.687 1.00 98.19 206 LEU A N 1
ATOM 1628 C CA . LEU A 1 206 ? -1.201 -12.332 3.589 1.00 98.19 206 LEU A CA 1
ATOM 1629 C C . LEU A 1 206 ? -1.424 -13.222 2.358 1.00 98.19 206 LEU A C 1
ATOM 1631 O O . LEU A 1 206 ? -0.450 -13.664 1.753 1.00 98.19 206 LEU A O 1
ATOM 1635 N N . ILE A 1 207 ? -2.679 -13.453 1.954 1.00 97.06 207 ILE A N 1
ATOM 1636 C CA . ILE A 1 207 ? -2.977 -14.116 0.679 1.00 97.06 207 ILE A CA 1
ATOM 1637 C C . ILE A 1 207 ? -2.527 -13.262 -0.502 1.00 97.06 207 ILE A C 1
ATOM 1639 O O . ILE A 1 207 ? -1.831 -13.786 -1.369 1.00 97.06 207 ILE A O 1
ATOM 1643 N N . ASP A 1 208 ? -2.838 -11.967 -0.507 1.00 96.00 208 ASP A N 1
ATOM 1644 C CA . ASP A 1 208 ? -2.393 -11.053 -1.565 1.00 96.00 208 ASP A CA 1
ATOM 1645 C C . ASP A 1 208 ? -0.854 -11.095 -1.722 1.00 96.00 208 ASP A C 1
ATOM 1647 O O . ASP A 1 208 ? -0.346 -11.244 -2.832 1.00 96.00 208 ASP A O 1
ATOM 1651 N N . ILE A 1 209 ? -0.103 -11.103 -0.611 1.00 95.88 209 ILE A N 1
ATOM 1652 C CA . ILE A 1 209 ? 1.367 -11.237 -0.606 1.00 95.88 209 ILE A CA 1
ATOM 1653 C C . ILE A 1 209 ? 1.821 -12.574 -1.217 1.00 95.88 209 ILE A C 1
ATOM 1655 O O . ILE A 1 209 ? 2.708 -12.592 -2.073 1.00 95.88 209 ILE A O 1
ATOM 1659 N N . ILE A 1 210 ? 1.226 -13.708 -0.827 1.00 95.69 210 ILE A N 1
ATOM 1660 C CA . ILE A 1 210 ? 1.580 -15.034 -1.380 1.00 95.69 210 ILE A CA 1
ATOM 1661 C C . ILE A 1 210 ? 1.310 -15.097 -2.883 1.00 95.69 210 ILE A C 1
ATOM 1663 O O . ILE A 1 210 ? 2.093 -15.695 -3.616 1.00 95.69 210 ILE A O 1
ATOM 1667 N N . LEU A 1 211 ? 0.229 -14.472 -3.334 1.00 94.44 211 LEU A N 1
ATOM 1668 C CA . LEU A 1 211 ? -0.221 -14.469 -4.723 1.00 94.44 211 LEU A CA 1
ATOM 1669 C C . LEU A 1 211 ? 0.484 -13.429 -5.609 1.00 94.44 211 LEU A C 1
ATOM 1671 O O . LEU A 1 211 ? 0.319 -13.469 -6.829 1.00 94.44 211 LEU A O 1
ATOM 1675 N N . SER A 1 212 ? 1.265 -12.528 -5.003 1.00 92.81 212 SER A N 1
ATOM 1676 C CA . SER A 1 212 ? 1.825 -11.335 -5.652 1.00 92.81 212 SER A CA 1
ATOM 1677 C C . SER A 1 212 ? 0.750 -10.415 -6.240 1.00 92.81 212 SER A C 1
ATOM 1679 O O . SER A 1 212 ? 0.940 -9.810 -7.290 1.00 92.81 212 SER A O 1
ATOM 1681 N N . ASP A 1 213 ? -0.397 -10.324 -5.563 1.00 92.12 213 ASP A N 1
ATOM 1682 C CA . ASP A 1 213 ? -1.462 -9.384 -5.911 1.00 92.12 213 ASP A CA 1
ATOM 1683 C C . ASP A 1 213 ? -1.111 -8.009 -5.333 1.00 92.12 213 ASP A C 1
ATOM 1685 O O . ASP A 1 213 ? -1.435 -7.693 -4.185 1.00 92.12 213 ASP A O 1
ATOM 1689 N N . TRP A 1 214 ? -0.355 -7.227 -6.101 1.00 86.69 214 TRP A N 1
ATOM 1690 C CA . TRP A 1 214 ? 0.199 -5.947 -5.658 1.00 86.69 214 TRP A CA 1
ATOM 1691 C C . TRP A 1 214 ? -0.809 -4.793 -5.733 1.00 86.69 214 TRP A C 1
ATOM 1693 O O . TRP A 1 214 ? -0.680 -3.811 -5.002 1.00 86.69 214 TRP A O 1
ATOM 1703 N N . ASP A 1 215 ? -1.853 -4.897 -6.559 1.00 88.69 215 ASP A N 1
ATOM 1704 C CA . ASP A 1 215 ? -2.792 -3.801 -6.815 1.00 88.69 215 ASP A CA 1
ATOM 1705 C C . ASP A 1 215 ? -3.944 -3.760 -5.806 1.00 88.69 215 ASP A C 1
ATOM 1707 O O . ASP A 1 215 ? -5.094 -4.051 -6.117 1.00 88.69 215 ASP A O 1
ATOM 1711 N N . ARG A 1 216 ? -3.630 -3.445 -4.545 1.00 91.62 216 ARG A N 1
ATOM 1712 C CA . ARG A 1 216 ? -4.564 -3.591 -3.408 1.00 91.62 216 ARG A CA 1
ATOM 1713 C C . ARG A 1 216 ? -4.978 -2.257 -2.787 1.00 91.62 216 ARG A C 1
ATOM 1715 O O . ARG A 1 216 ? -5.073 -2.150 -1.565 1.00 91.62 216 ARG A O 1
ATOM 1722 N N . HIS A 1 217 ? -5.229 -1.258 -3.634 1.00 88.88 217 HIS A N 1
ATOM 1723 C CA . HIS A 1 217 ? -5.697 0.078 -3.235 1.00 88.88 217 HIS A CA 1
ATOM 1724 C C . HIS A 1 217 ? -7.104 0.053 -2.596 1.00 88.88 217 HIS A C 1
ATOM 1726 O O . HIS A 1 217 ? -7.800 -0.967 -2.618 1.00 88.88 217 HIS A O 1
ATOM 1732 N N . MET A 1 218 ? -7.550 1.164 -1.997 1.00 90.88 218 MET A N 1
ATOM 1733 C CA . MET A 1 218 ? -8.749 1.177 -1.134 1.00 90.88 218 MET A CA 1
ATOM 1734 C C . MET A 1 218 ? -10.052 0.751 -1.824 1.00 90.88 218 MET A C 1
ATOM 1736 O O . MET A 1 218 ? -10.906 0.122 -1.188 1.00 90.88 218 MET A O 1
ATOM 1740 N N . ASP A 1 219 ? -10.198 1.036 -3.117 1.00 88.31 219 ASP A N 1
ATOM 1741 C CA . ASP A 1 219 ? -11.363 0.622 -3.907 1.00 88.31 219 ASP A CA 1
ATOM 1742 C C . ASP A 1 219 ? -11.444 -0.895 -4.125 1.00 88.31 219 ASP A C 1
ATOM 1744 O O . ASP A 1 219 ? -12.530 -1.411 -4.398 1.00 88.31 219 ASP A O 1
ATOM 1748 N N . GLN A 1 220 ? -10.360 -1.643 -3.906 1.00 91.56 220 GLN A N 1
ATOM 1749 C CA . GLN A 1 220 ? -10.335 -3.107 -4.031 1.00 91.56 220 GLN A CA 1
ATOM 1750 C C . GLN A 1 220 ? -10.982 -3.844 -2.861 1.00 91.56 220 GLN A C 1
ATOM 1752 O O . GLN A 1 220 ? -10.951 -5.073 -2.775 1.00 91.56 220 GLN A O 1
ATOM 1757 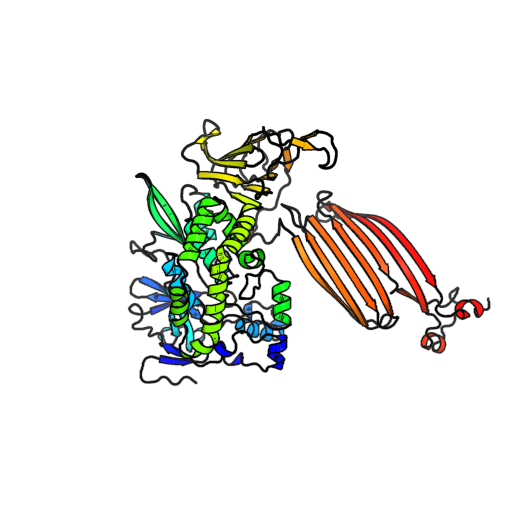N N . TRP A 1 221 ? -11.625 -3.102 -1.963 1.00 94.56 221 TRP A N 1
ATOM 1758 C CA . TRP A 1 221 ? -12.248 -3.642 -0.771 1.00 94.56 221 TRP A CA 1
ATOM 1759 C C . TRP A 1 221 ? -13.696 -3.182 -0.652 1.00 94.56 221 TRP A C 1
ATOM 1761 O O . TRP A 1 221 ? -14.087 -2.073 -1.028 1.00 94.56 221 TRP A O 1
ATOM 1771 N N . ARG A 1 222 ? -14.523 -4.088 -0.146 1.00 95.38 222 ARG A N 1
ATOM 1772 C CA . ARG A 1 222 ? -15.807 -3.785 0.481 1.00 95.38 222 ARG A CA 1
ATOM 1773 C C . ARG A 1 222 ? -15.814 -4.360 1.880 1.00 95.38 222 ARG A C 1
ATOM 1775 O O . ARG A 1 222 ? -14.975 -5.185 2.221 1.00 95.38 222 ARG A O 1
ATOM 1782 N N . TRP A 1 223 ? -16.772 -3.926 2.679 1.00 96.69 223 TRP A N 1
ATOM 1783 C CA . TRP A 1 223 ? -16.843 -4.287 4.081 1.00 96.69 223 TRP A CA 1
ATOM 1784 C C . TRP A 1 223 ? -18.270 -4.662 4.435 1.00 96.69 223 TRP A C 1
ATOM 1786 O O . TRP A 1 223 ? -19.165 -3.834 4.282 1.00 96.69 223 TRP A O 1
ATOM 1796 N N . ALA A 1 224 ? -18.479 -5.893 4.896 1.00 95.69 224 ALA A N 1
ATOM 1797 C CA . ALA A 1 224 ? -19.782 -6.385 5.334 1.00 95.69 224 ALA A CA 1
ATOM 1798 C C . ALA A 1 224 ? -19.928 -6.272 6.850 1.00 95.69 224 ALA A C 1
ATOM 1800 O O . ALA A 1 224 ? -19.090 -6.764 7.611 1.00 95.69 224 ALA A O 1
ATOM 1801 N N . LYS A 1 225 ? -21.020 -5.653 7.290 1.00 94.56 225 LYS A N 1
ATOM 1802 C CA . LYS A 1 225 ? -21.360 -5.506 8.701 1.00 94.56 225 LYS A CA 1
ATOM 1803 C C . LYS A 1 225 ? -22.082 -6.740 9.226 1.00 94.56 225 LYS A C 1
ATOM 1805 O O . LYS A 1 225 ? -23.098 -7.161 8.672 1.00 94.56 225 LYS A O 1
ATOM 1810 N N . TYR A 1 226 ? -21.622 -7.222 10.372 1.00 92.56 226 TYR A N 1
ATOM 1811 C CA . TYR A 1 226 ? -22.272 -8.259 11.165 1.00 92.56 226 TYR A CA 1
ATOM 1812 C C . TYR A 1 226 ? -22.404 -7.820 12.623 1.00 92.56 226 TYR A C 1
ATOM 1814 O O . TYR A 1 226 ? -21.649 -6.977 13.110 1.00 92.56 226 TYR A O 1
ATOM 1822 N N . GLU A 1 227 ? -23.341 -8.430 13.340 1.00 91.06 227 GLU A N 1
ATOM 1823 C CA . GLU A 1 227 ? -23.437 -8.325 14.794 1.00 91.06 227 GLU A CA 1
ATOM 1824 C C . GLU A 1 227 ? -22.815 -9.557 15.453 1.00 91.06 227 GLU A C 1
ATOM 1826 O O . GLU A 1 227 ? -23.130 -10.697 15.105 1.00 91.06 227 GLU A O 1
ATOM 1831 N N . ARG A 1 228 ? -21.924 -9.332 16.420 1.00 84.75 228 ARG A N 1
ATOM 1832 C CA . ARG A 1 228 ? -21.319 -10.380 17.241 1.00 84.75 228 ARG A CA 1
ATOM 1833 C C . ARG A 1 228 ? -21.668 -10.127 18.697 1.00 84.75 228 ARG A C 1
ATOM 1835 O O . ARG A 1 228 ? -21.405 -9.050 19.222 1.00 84.75 228 ARG A O 1
ATOM 1842 N N . ASN A 1 229 ? -22.206 -11.141 19.366 1.00 82.25 229 ASN A N 1
ATOM 1843 C CA . ASN A 1 229 ? -22.377 -11.087 20.811 1.00 82.25 229 ASN A CA 1
ATOM 1844 C C . ASN A 1 229 ? -21.014 -11.309 21.487 1.00 82.25 229 ASN A C 1
ATOM 1846 O O . ASN A 1 229 ? -20.400 -12.365 21.313 1.00 82.25 229 ASN A O 1
ATOM 1850 N N . ILE A 1 230 ? -20.529 -10.307 22.215 1.00 75.50 230 ILE A N 1
ATOM 1851 C CA . ILE A 1 230 ? -19.285 -10.353 22.984 1.00 75.50 230 ILE A CA 1
ATOM 1852 C C . ILE A 1 230 ? -19.637 -9.977 24.420 1.00 75.50 230 ILE A C 1
ATOM 1854 O O . ILE A 1 230 ? -20.119 -8.880 24.673 1.00 75.50 230 ILE A O 1
ATOM 1858 N N . ASN A 1 231 ? -19.410 -10.897 25.362 1.00 74.81 231 ASN A N 1
ATOM 1859 C CA . ASN A 1 231 ? -19.689 -10.703 26.791 1.00 74.81 231 ASN A CA 1
ATOM 1860 C C . ASN A 1 231 ? -21.136 -10.267 27.113 1.00 74.81 231 ASN A C 1
ATOM 1862 O O . ASN A 1 231 ? -21.372 -9.594 28.111 1.00 74.81 231 ASN A O 1
ATOM 1866 N N . GLY A 1 232 ? -22.116 -10.672 26.296 1.00 75.50 232 GLY A N 1
ATOM 1867 C CA . GLY A 1 232 ? -23.527 -10.318 26.480 1.00 75.50 232 GLY A CA 1
ATOM 1868 C C . GLY A 1 232 ? -23.960 -9.041 25.756 1.00 75.50 232 GLY A C 1
ATOM 1869 O O . GLY A 1 232 ? -25.157 -8.759 25.718 1.00 75.50 232 GLY A O 1
ATOM 1870 N N . GLU A 1 233 ? -23.034 -8.313 25.129 1.00 77.12 233 GLU A N 1
ATOM 1871 C CA . GLU A 1 233 ? -23.309 -7.106 24.348 1.00 77.12 233 GLU A CA 1
ATOM 1872 C C . GLU A 1 233 ? -23.222 -7.388 22.844 1.00 77.12 233 GLU A C 1
ATOM 1874 O O . GLU A 1 233 ? -22.321 -8.089 22.380 1.00 77.12 233 GLU A O 1
ATOM 1879 N N . SER A 1 234 ? -24.151 -6.832 22.058 1.00 82.44 234 SER A N 1
ATOM 1880 C CA . SER A 1 234 ? -24.056 -6.885 20.594 1.00 82.44 234 SER A CA 1
ATOM 1881 C C . SER A 1 234 ? -23.061 -5.827 20.116 1.00 82.44 234 SER A C 1
ATOM 1883 O O . SER A 1 234 ? -23.320 -4.628 20.236 1.00 82.44 234 SER A O 1
ATOM 1885 N N . LYS A 1 235 ? -21.913 -6.260 19.584 1.00 86.75 235 LYS A N 1
ATOM 1886 C CA . LYS A 1 235 ? -20.907 -5.389 18.962 1.00 86.75 235 LYS A CA 1
ATOM 1887 C C . LYS A 1 235 ? -20.943 -5.559 17.445 1.00 86.75 235 LYS A C 1
ATOM 1889 O O . LYS A 1 235 ? -20.967 -6.677 16.930 1.00 86.75 235 LYS A O 1
ATOM 1894 N N . SER A 1 236 ? -20.951 -4.441 16.722 1.00 91.94 236 SER A N 1
ATOM 1895 C CA . SER A 1 236 ? -20.893 -4.440 15.255 1.00 91.94 236 SER A CA 1
ATOM 1896 C C . SER A 1 236 ? -19.454 -4.621 14.772 1.00 91.94 236 SER A C 1
ATOM 1898 O O . SER A 1 236 ? -18.572 -3.863 15.180 1.00 91.94 236 SER A O 1
ATOM 1900 N N . ILE A 1 237 ? -19.242 -5.591 13.882 1.00 94.00 237 ILE A N 1
ATOM 1901 C CA . ILE A 1 237 ? -17.946 -5.890 13.267 1.00 94.00 237 ILE A CA 1
ATOM 1902 C C . ILE A 1 237 ? -18.073 -5.807 11.747 1.00 94.00 237 ILE A C 1
ATOM 1904 O O . ILE A 1 237 ? -18.996 -6.378 11.164 1.00 94.00 237 ILE A O 1
ATOM 1908 N N . TRP A 1 238 ? -17.124 -5.123 11.117 1.00 96.12 238 TRP A N 1
ATOM 1909 C CA . TRP A 1 238 ? -16.996 -4.992 9.671 1.00 96.12 238 TRP A CA 1
ATOM 1910 C C . TRP A 1 238 ? -15.946 -5.967 9.147 1.00 96.12 238 TRP A C 1
ATOM 1912 O O . TRP A 1 238 ? -14.767 -5.852 9.476 1.00 96.12 238 TRP A O 1
ATOM 1922 N N . LYS A 1 239 ? -16.371 -6.934 8.336 1.00 96.81 239 LYS A N 1
ATOM 1923 C CA . LYS A 1 239 ? -15.490 -7.933 7.727 1.00 96.81 239 LYS A CA 1
ATOM 1924 C C . LYS A 1 239 ? -15.068 -7.520 6.319 1.00 96.81 239 LYS A C 1
ATOM 1926 O O . LYS A 1 239 ? -15.926 -7.052 5.568 1.00 96.81 239 LYS A O 1
ATOM 1931 N N . PRO A 1 240 ? -13.797 -7.719 5.940 1.00 97.19 240 PRO A N 1
ATOM 1932 C CA . PRO A 1 240 ? -13.311 -7.384 4.609 1.00 97.19 240 PRO A CA 1
ATOM 1933 C C . PRO A 1 240 ? -13.878 -8.324 3.545 1.00 97.19 240 PRO A C 1
ATOM 1935 O O . PRO A 1 240 ? -14.015 -9.527 3.763 1.00 97.19 240 PRO A O 1
ATOM 1938 N N . ILE A 1 241 ? -14.135 -7.755 2.374 1.00 96.56 241 ILE A N 1
ATOM 1939 C CA . ILE A 1 241 ? -14.495 -8.429 1.132 1.00 96.56 241 ILE A CA 1
ATOM 1940 C C . ILE A 1 241 ? -13.512 -7.934 0.062 1.00 96.56 241 ILE A C 1
ATOM 1942 O O . ILE A 1 241 ? -13.753 -6.886 -0.550 1.00 96.56 241 ILE A O 1
ATOM 1946 N N . PRO A 1 242 ? -12.371 -8.615 -0.132 1.00 95.00 242 PRO A N 1
ATOM 1947 C CA . PRO A 1 242 ? -11.464 -8.335 -1.239 1.00 95.00 242 PRO A CA 1
ATOM 1948 C C . PRO A 1 242 ? -12.157 -8.497 -2.604 1.00 95.00 242 PRO A C 1
ATOM 1950 O O . PRO A 1 242 ? -12.939 -9.427 -2.807 1.00 95.00 242 PRO A O 1
ATOM 1953 N N . ARG A 1 243 ? -11.852 -7.597 -3.542 1.00 89.81 243 ARG A N 1
ATOM 1954 C CA . ARG A 1 243 ? -12.375 -7.557 -4.918 1.00 89.81 243 ARG A CA 1
ATOM 1955 C C . ARG A 1 243 ? -11.239 -7.439 -5.941 1.00 89.81 243 ARG A C 1
ATOM 1957 O O . ARG A 1 243 ? -10.082 -7.333 -5.543 1.00 89.81 243 ARG A O 1
ATOM 1964 N N . ASP A 1 244 ? -11.628 -7.565 -7.214 1.00 82.19 244 ASP A N 1
ATOM 1965 C CA . ASP A 1 244 ? -10.854 -7.398 -8.455 1.00 82.19 244 ASP A CA 1
ATOM 1966 C C . ASP A 1 244 ? -9.362 -7.793 -8.346 1.00 82.19 244 ASP A C 1
ATOM 1968 O O . ASP A 1 244 ? -8.466 -6.969 -8.212 1.00 82.19 244 ASP A O 1
ATOM 1972 N N . ARG A 1 245 ? -9.101 -9.106 -8.411 1.00 85.62 245 ARG A N 1
ATOM 1973 C CA . ARG A 1 245 ? -7.758 -9.706 -8.295 1.00 85.62 245 ARG A CA 1
ATOM 1974 C C . ARG A 1 245 ? -7.091 -9.940 -9.637 1.00 85.62 245 ARG A C 1
ATOM 1976 O O . ARG A 1 245 ? -6.849 -11.080 -10.039 1.00 85.62 245 ARG A O 1
ATOM 1983 N N . ASP A 1 246 ? -6.855 -8.853 -10.350 1.00 80.81 246 ASP A N 1
ATOM 1984 C CA . ASP A 1 246 ? -6.383 -8.933 -11.730 1.00 80.81 246 ASP A CA 1
ATOM 1985 C C . ASP A 1 246 ? -4.861 -9.039 -11.861 1.00 80.81 246 ASP A C 1
ATOM 1987 O O . ASP A 1 246 ? -4.389 -9.336 -12.952 1.00 80.81 246 ASP A O 1
ATOM 1991 N N . GLN A 1 247 ? -4.101 -8.803 -10.786 1.00 86.69 247 GLN A N 1
ATOM 1992 C CA . GLN A 1 247 ? -2.630 -8.829 -10.802 1.00 86.69 247 GLN A CA 1
ATOM 1993 C C . GLN A 1 247 ? -2.034 -10.084 -10.151 1.00 86.69 247 GLN A C 1
ATOM 1995 O O . GLN A 1 247 ? -0.818 -10.218 -10.017 1.00 86.69 247 GLN A O 1
ATOM 2000 N N . VAL A 1 248 ? -2.877 -11.040 -9.760 1.00 91.50 248 VAL A N 1
ATOM 2001 C CA . VAL A 1 248 ? -2.424 -12.319 -9.207 1.00 91.50 248 VAL A CA 1
ATOM 2002 C C . VAL A 1 248 ? -1.589 -13.072 -10.243 1.00 91.50 248 VAL A C 1
ATOM 2004 O O . VAL A 1 248 ? -2.002 -13.237 -11.393 1.00 91.50 248 VAL A O 1
ATOM 2007 N N . PHE A 1 249 ? -0.435 -13.581 -9.808 1.00 93.94 249 PHE A N 1
ATOM 2008 C CA . PHE A 1 249 ? 0.539 -14.269 -10.662 1.00 93.94 249 PHE A CA 1
ATOM 2009 C C . PHE A 1 249 ? 1.097 -13.401 -11.799 1.00 93.94 249 PHE A C 1
ATOM 2011 O O . PHE A 1 249 ? 1.428 -13.944 -12.853 1.00 93.94 249 PHE A O 1
ATOM 2018 N N . SER A 1 250 ? 1.194 -12.080 -11.608 1.00 90.94 250 SER A N 1
ATOM 2019 C CA . SER A 1 250 ? 1.853 -11.183 -12.570 1.00 90.94 250 SER A CA 1
ATOM 2020 C C . SER A 1 250 ? 3.243 -11.694 -12.949 1.00 90.94 250 SER A C 1
ATOM 2022 O O . SER A 1 250 ? 3.980 -12.160 -12.085 1.00 90.94 250 SER A O 1
ATOM 2024 N N . LYS A 1 251 ? 3.582 -11.632 -14.238 1.00 90.75 251 LYS A N 1
ATOM 2025 C CA . LYS A 1 251 ? 4.833 -12.143 -14.798 1.00 90.75 251 LYS A CA 1
ATOM 2026 C C . LYS A 1 251 ? 5.562 -11.050 -15.573 1.00 90.75 251 LYS A C 1
ATOM 2028 O O . LYS A 1 251 ? 5.224 -10.811 -16.730 1.00 90.75 251 LYS A O 1
ATOM 2033 N N . TYR A 1 252 ? 6.550 -10.410 -14.953 1.00 87.44 252 TYR A N 1
ATOM 2034 C CA . TYR A 1 252 ? 7.315 -9.284 -15.517 1.00 87.44 252 TYR A CA 1
ATOM 2035 C C . TYR A 1 252 ? 8.718 -9.704 -15.980 1.00 87.44 252 TYR A C 1
ATOM 2037 O O . TYR A 1 252 ? 9.745 -9.155 -15.577 1.00 87.44 252 TYR A O 1
ATOM 2045 N N . ASP A 1 253 ? 8.762 -10.682 -16.883 1.00 87.25 253 ASP A N 1
ATOM 2046 C CA . ASP A 1 253 ? 9.989 -11.139 -17.531 1.00 87.25 253 ASP A CA 1
ATOM 2047 C C . ASP A 1 253 ? 10.364 -10.290 -18.762 1.00 87.25 253 ASP A C 1
ATOM 2049 O O . ASP A 1 253 ? 9.567 -9.512 -19.279 1.00 87.25 253 ASP A O 1
ATOM 2053 N N . GLY A 1 254 ? 11.597 -10.444 -19.252 1.00 88.31 254 GLY A N 1
ATOM 2054 C CA . GLY A 1 254 ? 12.134 -9.666 -20.377 1.00 88.31 254 GLY A CA 1
ATOM 2055 C C . GLY A 1 254 ? 12.871 -8.399 -19.943 1.00 88.31 254 GLY A C 1
ATOM 2056 O O . GLY A 1 254 ? 12.727 -7.917 -18.825 1.00 88.31 254 GLY A O 1
ATOM 2057 N N . LEU A 1 255 ? 13.705 -7.853 -20.832 1.00 86.00 255 LEU A N 1
ATOM 2058 C CA . LEU A 1 255 ? 14.637 -6.784 -20.459 1.00 86.00 255 LEU A CA 1
ATOM 2059 C C . LEU A 1 255 ? 13.941 -5.536 -19.890 1.00 86.00 255 LEU A C 1
ATOM 2061 O O . LEU A 1 255 ? 14.382 -5.018 -18.866 1.00 86.00 255 LEU A O 1
ATOM 2065 N N . PHE A 1 256 ? 12.895 -5.031 -20.551 1.00 85.94 256 PHE A N 1
ATOM 2066 C CA . PHE A 1 256 ? 12.230 -3.800 -20.114 1.00 85.94 256 PHE A CA 1
ATOM 2067 C C . PHE A 1 256 ? 11.299 -4.008 -18.915 1.00 85.94 256 PHE A C 1
ATOM 2069 O O . PHE A 1 256 ? 11.410 -3.211 -17.981 1.00 85.94 256 PHE A O 1
ATOM 2076 N N . PRO A 1 257 ? 10.450 -5.055 -18.866 1.00 84.06 257 PRO A N 1
ATOM 2077 C CA . PRO A 1 257 ? 9.620 -5.314 -17.692 1.00 84.06 257 PRO A CA 1
ATOM 2078 C C . PRO A 1 257 ? 10.439 -5.559 -16.421 1.00 84.06 257 PRO A C 1
ATOM 2080 O O . PRO A 1 257 ? 10.106 -4.992 -15.390 1.00 84.06 257 PRO A O 1
ATOM 2083 N N . THR A 1 258 ? 11.571 -6.270 -16.490 1.00 80.81 258 THR A N 1
ATOM 2084 C CA . THR A 1 258 ? 12.448 -6.464 -15.318 1.00 80.81 258 THR A CA 1
ATOM 2085 C C . THR A 1 258 ? 13.095 -5.157 -14.833 1.00 80.81 258 THR A C 1
ATOM 2087 O O . THR A 1 258 ? 13.299 -4.964 -13.637 1.00 80.81 258 THR A O 1
ATOM 2090 N N . ILE A 1 259 ? 13.414 -4.220 -15.736 1.00 79.25 259 ILE A N 1
ATOM 2091 C CA . ILE A 1 259 ? 13.865 -2.877 -15.328 1.00 79.25 259 ILE A CA 1
ATOM 2092 C C . ILE A 1 259 ? 12.709 -2.098 -14.686 1.00 79.25 259 ILE A C 1
ATOM 2094 O O . ILE A 1 259 ? 12.929 -1.396 -13.702 1.00 79.25 259 ILE A O 1
ATOM 2098 N N . ALA A 1 260 ? 11.496 -2.206 -15.235 1.00 78.31 260 ALA A N 1
ATOM 2099 C CA . ALA A 1 260 ? 10.313 -1.544 -14.695 1.00 78.31 260 ALA A CA 1
ATOM 2100 C C . ALA A 1 260 ? 9.973 -2.052 -13.284 1.00 78.31 260 ALA A C 1
ATOM 2102 O O . ALA A 1 260 ? 9.811 -1.225 -12.394 1.00 78.31 260 ALA A O 1
ATOM 2103 N N . ASP A 1 261 ? 9.968 -3.370 -13.076 1.00 77.00 261 ASP A N 1
ATOM 2104 C CA . ASP A 1 261 ? 9.810 -4.057 -11.782 1.00 77.00 261 ASP A CA 1
ATOM 2105 C C . ASP A 1 261 ? 10.808 -3.537 -10.730 1.00 77.00 261 ASP A C 1
ATOM 2107 O O . ASP A 1 261 ? 10.437 -3.215 -9.608 1.00 77.00 261 ASP A O 1
ATOM 2111 N N . TYR A 1 262 ? 12.072 -3.321 -11.115 1.00 75.50 262 TYR A N 1
ATOM 2112 C CA . TYR A 1 262 ? 13.088 -2.785 -10.201 1.00 75.50 262 TYR A CA 1
ATOM 2113 C C . TYR A 1 262 ? 12.891 -1.301 -9.829 1.00 75.50 262 TYR A C 1
ATOM 2115 O O . TYR A 1 262 ? 13.312 -0.865 -8.758 1.00 75.50 262 TYR A O 1
ATOM 2123 N N . VAL A 1 263 ? 12.335 -0.488 -10.733 1.00 70.94 263 VAL A N 1
ATOM 2124 C CA . VAL A 1 263 ? 12.271 0.982 -10.580 1.00 70.94 263 VAL A CA 1
ATOM 2125 C C . VAL A 1 263 ? 10.903 1.460 -10.088 1.00 70.94 263 VAL A C 1
ATOM 2127 O O . VAL A 1 263 ? 10.798 2.541 -9.503 1.00 70.94 263 VAL A O 1
ATOM 2130 N N . ILE A 1 264 ? 9.850 0.685 -10.337 1.00 77.56 264 ILE A N 1
ATOM 2131 C CA . ILE A 1 264 ? 8.465 1.015 -10.017 1.00 77.56 264 ILE A CA 1
ATOM 2132 C C . ILE A 1 264 ? 7.990 0.012 -8.958 1.00 77.56 264 ILE A C 1
ATOM 2134 O O . ILE A 1 264 ? 7.531 -1.063 -9.327 1.00 77.56 264 ILE A O 1
ATOM 2138 N N . PRO A 1 265 ? 7.984 0.383 -7.659 1.00 70.62 265 PRO A N 1
ATOM 2139 C CA . PRO A 1 265 ? 7.497 -0.468 -6.559 1.00 70.62 265 PRO A CA 1
ATOM 2140 C C . PRO A 1 265 ? 6.085 -1.039 -6.751 1.00 70.62 265 PRO A C 1
ATOM 2142 O O . PRO A 1 265 ? 5.660 -1.950 -6.056 1.00 70.62 265 PRO A O 1
ATOM 2145 N N . GLN A 1 266 ? 5.314 -0.452 -7.666 1.00 71.88 266 GLN A N 1
ATOM 2146 C CA . GLN A 1 266 ? 3.936 -0.817 -7.982 1.00 71.88 266 GLN A CA 1
ATOM 2147 C C . GLN A 1 266 ? 3.840 -1.939 -9.018 1.00 71.88 266 GLN A C 1
ATOM 2149 O O . GLN A 1 266 ? 2.747 -2.236 -9.469 1.00 71.88 266 GLN A O 1
ATOM 2154 N N . ILE A 1 267 ? 4.955 -2.514 -9.453 1.00 77.75 267 ILE A N 1
ATOM 2155 C CA . ILE A 1 267 ? 5.016 -3.591 -10.436 1.00 77.75 267 ILE A CA 1
ATOM 2156 C C . ILE A 1 267 ? 5.877 -4.662 -9.783 1.00 77.75 267 ILE A C 1
ATOM 2158 O O . ILE A 1 267 ? 7.011 -4.372 -9.428 1.00 77.75 267 ILE A O 1
ATOM 2162 N N . THR A 1 268 ? 5.308 -5.846 -9.540 1.00 80.88 268 THR A N 1
ATOM 2163 C CA . THR A 1 268 ? 6.027 -6.937 -8.863 1.00 80.88 268 THR A CA 1
ATOM 2164 C C . THR A 1 268 ? 5.849 -8.265 -9.581 1.00 80.88 268 THR A C 1
ATOM 2166 O O . THR A 1 268 ? 4.723 -8.679 -9.877 1.00 80.88 268 THR A O 1
ATOM 2169 N N . ASP A 1 269 ? 6.962 -8.943 -9.846 1.00 87.19 269 ASP A N 1
ATOM 2170 C CA . ASP A 1 269 ? 6.978 -10.268 -10.467 1.00 87.19 269 ASP A CA 1
ATOM 2171 C C . ASP A 1 269 ? 6.614 -11.397 -9.481 1.00 87.19 269 ASP A C 1
ATOM 2173 O O . ASP A 1 269 ? 7.060 -11.444 -8.326 1.00 87.19 269 ASP A O 1
ATOM 2177 N N . PHE A 1 270 ? 5.809 -12.358 -9.939 1.00 92.50 270 PHE A N 1
ATOM 2178 C CA . PHE A 1 270 ? 5.467 -13.553 -9.174 1.00 92.50 270 PHE A CA 1
ATOM 2179 C C . PHE A 1 270 ? 6.576 -14.597 -9.298 1.00 92.50 270 PHE A C 1
ATOM 2181 O O . PHE A 1 270 ? 6.540 -15.485 -10.155 1.00 92.50 270 PHE A O 1
ATOM 2188 N N . GLU A 1 271 ? 7.534 -14.522 -8.379 1.00 91.69 271 GLU A N 1
ATOM 2189 C CA . GLU A 1 271 ? 8.678 -15.429 -8.313 1.00 91.69 271 GLU A CA 1
ATOM 2190 C C . GLU A 1 271 ? 8.696 -16.345 -7.081 1.00 91.69 271 GLU A C 1
ATOM 2192 O O . GLU A 1 271 ? 7.896 -16.216 -6.147 1.00 91.69 271 GLU A O 1
ATOM 2197 N N . VAL A 1 272 ? 9.592 -17.339 -7.129 1.00 93.50 272 VAL A N 1
ATOM 2198 C CA . VAL A 1 272 ? 9.776 -18.374 -6.089 1.00 93.50 272 VAL A CA 1
ATOM 2199 C C . VAL A 1 272 ? 10.049 -17.759 -4.718 1.00 93.50 272 VAL A C 1
ATOM 2201 O O . VAL A 1 272 ? 9.527 -18.242 -3.707 1.00 93.50 272 VAL A O 1
ATOM 2204 N N . ASP A 1 273 ? 10.851 -16.699 -4.710 1.00 91.69 273 ASP A N 1
ATOM 2205 C CA . ASP A 1 273 ? 11.149 -15.885 -3.544 1.00 91.69 273 ASP A CA 1
ATOM 2206 C C . ASP A 1 273 ? 10.305 -14.610 -3.573 1.00 91.69 273 ASP A C 1
ATOM 2208 O O . ASP A 1 273 ? 9.884 -14.124 -4.625 1.00 91.69 273 ASP A O 1
ATOM 2212 N N . PHE A 1 274 ? 10.035 -14.063 -2.393 1.00 91.12 274 PHE A N 1
ATOM 2213 C CA . PHE A 1 274 ? 9.378 -12.770 -2.302 1.00 91.12 274 PHE A CA 1
ATOM 2214 C C . PHE A 1 274 ? 10.336 -11.667 -2.787 1.00 91.12 274 PHE A C 1
ATOM 2216 O O . PHE A 1 274 ? 11.482 -11.639 -2.324 1.00 91.12 274 PHE A O 1
ATOM 2223 N N . PRO A 1 275 ? 9.883 -10.731 -3.645 1.00 87.06 275 PRO A N 1
ATOM 2224 C CA . PRO A 1 275 ? 10.565 -9.448 -3.807 1.00 87.06 275 PRO A CA 1
ATOM 2225 C C . PRO A 1 275 ? 10.513 -8.652 -2.490 1.00 87.06 275 PRO A C 1
ATOM 2227 O O . PRO A 1 275 ? 10.103 -9.165 -1.439 1.00 87.06 275 PRO A O 1
ATOM 2230 N N . GLN A 1 276 ? 10.931 -7.383 -2.509 1.00 89.12 276 GLN A N 1
ATOM 2231 C CA . GLN A 1 276 ? 10.791 -6.556 -1.315 1.00 89.12 276 GLN A CA 1
ATOM 2232 C C . GLN A 1 276 ? 9.312 -6.477 -0.921 1.00 89.12 276 GLN A C 1
ATOM 2234 O O . GLN A 1 276 ? 8.438 -6.160 -1.725 1.00 89.12 276 GLN A O 1
ATOM 2239 N N . VAL A 1 277 ? 9.018 -6.785 0.344 1.00 93.56 277 VAL A N 1
ATOM 2240 C CA . VAL A 1 277 ? 7.635 -6.772 0.847 1.00 93.56 277 VAL A CA 1
ATOM 2241 C C . VAL A 1 277 ? 7.046 -5.358 0.804 1.00 93.56 277 VAL A C 1
ATOM 2243 O O . VAL A 1 277 ? 5.831 -5.204 0.697 1.00 93.56 277 VAL A O 1
ATOM 2246 N N . GLU A 1 278 ? 7.898 -4.328 0.835 1.00 91.81 278 GLU A N 1
ATOM 2247 C CA . GLU A 1 278 ? 7.498 -2.931 0.647 1.00 91.81 278 GLU A CA 1
ATOM 2248 C C . GLU A 1 278 ? 6.830 -2.709 -0.714 1.00 91.81 278 GLU A C 1
ATOM 2250 O O . GLU A 1 278 ? 5.763 -2.100 -0.749 1.00 91.81 278 GLU A O 1
ATOM 2255 N N . ASP A 1 279 ? 7.367 -3.290 -1.788 1.00 88.62 279 ASP A N 1
ATOM 2256 C CA . ASP A 1 279 ? 6.820 -3.173 -3.145 1.00 88.62 279 ASP A CA 1
ATOM 2257 C C . ASP A 1 279 ? 5.464 -3.895 -3.250 1.00 88.62 279 ASP A C 1
ATOM 2259 O O . ASP A 1 279 ? 4.445 -3.299 -3.603 1.00 88.62 279 ASP A O 1
ATOM 2263 N N . LEU A 1 280 ? 5.392 -5.151 -2.783 1.00 90.38 280 LEU A N 1
ATOM 2264 C CA . LEU A 1 280 ? 4.152 -5.955 -2.774 1.00 90.38 280 LEU A CA 1
ATOM 2265 C C . LEU A 1 280 ? 3.000 -5.303 -2.004 1.00 90.38 280 LEU A C 1
ATOM 2267 O O . LEU A 1 280 ? 1.824 -5.557 -2.273 1.00 90.38 280 LEU A O 1
ATOM 2271 N N . THR A 1 281 ? 3.332 -4.513 -0.988 1.00 93.81 281 THR A N 1
ATOM 2272 C CA . THR A 1 281 ? 2.352 -3.870 -0.109 1.00 93.81 281 THR A CA 1
ATOM 2273 C C . THR A 1 281 ? 2.189 -2.389 -0.415 1.00 93.81 281 THR A C 1
ATOM 2275 O O . THR A 1 281 ? 1.349 -1.734 0.206 1.00 93.81 281 THR A O 1
ATOM 2278 N N . TRP A 1 282 ? 2.909 -1.861 -1.413 1.00 91.31 282 TRP A N 1
ATOM 2279 C CA . TRP A 1 282 ? 2.965 -0.435 -1.688 1.00 91.31 282 TRP A CA 1
ATOM 2280 C C . TRP A 1 282 ? 1.575 0.131 -1.947 1.00 91.31 282 TRP A C 1
ATOM 2282 O O . TRP A 1 282 ? 1.157 1.034 -1.228 1.00 91.31 282 TRP A O 1
ATOM 2292 N N . ASN A 1 283 ? 0.795 -0.405 -2.890 1.00 90.38 283 ASN A N 1
ATOM 2293 C CA . ASN A 1 283 ? -0.532 0.155 -3.192 1.00 90.38 283 ASN A CA 1
ATOM 2294 C C . ASN A 1 283 ? -1.539 -0.011 -2.037 1.00 90.38 283 ASN A C 1
ATOM 2296 O O . ASN A 1 283 ? -2.415 0.832 -1.877 1.00 90.38 283 ASN A O 1
ATOM 2300 N N . GLY A 1 284 ? -1.395 -1.042 -1.197 1.00 93.06 284 GLY A N 1
ATOM 2301 C CA . GLY A 1 284 ? -2.260 -1.270 -0.029 1.00 93.06 284 GLY A CA 1
ATOM 2302 C C . GLY A 1 284 ? -1.868 -0.485 1.229 1.00 93.06 284 GLY A C 1
ATOM 2303 O O . GLY A 1 284 ? -2.657 -0.405 2.173 1.00 93.06 284 GLY A O 1
ATOM 2304 N N . ARG A 1 285 ? -0.681 0.137 1.248 1.00 93.00 285 ARG A N 1
ATOM 2305 C CA . ARG A 1 285 ? -0.024 0.670 2.457 1.00 93.00 285 ARG A CA 1
ATOM 2306 C C . ARG A 1 285 ? -0.882 1.603 3.312 1.00 93.00 285 ARG A C 1
ATOM 2308 O O . ARG A 1 285 ? -0.738 1.609 4.533 1.00 93.00 285 ARG A O 1
ATOM 2315 N N . PHE A 1 286 ? -1.745 2.415 2.703 1.00 93.31 286 PHE A N 1
ATOM 2316 C CA . PHE A 1 286 ? -2.603 3.350 3.437 1.00 93.31 286 PHE A CA 1
ATOM 2317 C C . PHE A 1 286 ? -3.704 2.620 4.206 1.00 93.31 286 PHE A C 1
ATOM 2319 O O . PHE A 1 286 ? -3.905 2.866 5.397 1.00 93.31 286 PHE A O 1
ATOM 2326 N N . LEU A 1 287 ? -4.366 1.670 3.546 1.00 95.31 287 LEU A N 1
ATOM 2327 C CA . LEU A 1 287 ? -5.375 0.825 4.169 1.00 95.31 287 LEU A CA 1
ATOM 2328 C C . LEU A 1 287 ? -4.753 -0.092 5.228 1.00 95.31 287 LEU A C 1
ATOM 2330 O O . LEU A 1 287 ? -5.294 -0.220 6.328 1.00 95.31 287 LEU A O 1
ATOM 2334 N N . ASP A 1 288 ? -3.588 -0.663 4.915 1.00 96.44 288 ASP A N 1
ATOM 2335 C CA . ASP A 1 288 ? -2.830 -1.534 5.811 1.00 96.44 288 ASP A CA 1
ATOM 2336 C C . ASP A 1 288 ? -2.534 -0.830 7.143 1.00 96.44 288 ASP A C 1
ATOM 2338 O O . ASP A 1 288 ? -2.846 -1.368 8.201 1.00 96.44 288 ASP A O 1
ATOM 2342 N N . ARG A 1 289 ? -2.054 0.418 7.119 1.00 93.25 289 ARG A N 1
ATOM 2343 C CA . ARG A 1 289 ? -1.820 1.218 8.339 1.00 93.25 289 ARG A CA 1
ATOM 2344 C C . ARG A 1 289 ? -3.110 1.572 9.073 1.00 93.25 289 ARG A C 1
ATOM 2346 O O . ARG A 1 289 ? -3.153 1.538 10.297 1.00 93.25 289 ARG A O 1
ATOM 2353 N N . ARG A 1 290 ? -4.184 1.891 8.348 1.00 93.06 290 ARG A N 1
ATOM 2354 C CA . ARG A 1 290 ? -5.455 2.291 8.969 1.00 93.06 290 ARG A CA 1
ATOM 2355 C C . ARG A 1 290 ? -6.120 1.149 9.742 1.00 93.06 290 ARG A C 1
ATOM 2357 O O . ARG A 1 290 ? -6.810 1.416 10.722 1.00 93.06 290 ARG A O 1
ATOM 2364 N N . VAL A 1 291 ? -5.935 -0.097 9.300 1.00 95.81 291 VAL A N 1
ATOM 2365 C CA . VAL A 1 291 ? -6.607 -1.275 9.873 1.00 95.81 291 VAL A CA 1
ATOM 2366 C C . VAL A 1 291 ? -5.668 -2.125 10.727 1.00 95.81 291 VAL A C 1
ATOM 2368 O O . VAL A 1 291 ? -6.035 -2.539 11.825 1.00 95.81 291 VAL A O 1
ATOM 2371 N N . LEU A 1 292 ? -4.460 -2.413 10.243 1.00 97.69 292 LEU A N 1
ATOM 2372 C CA . LEU A 1 292 ? -3.584 -3.416 10.848 1.00 97.69 292 LEU A CA 1
ATOM 2373 C C . LEU A 1 292 ? -2.729 -2.875 11.996 1.00 97.69 292 LEU A C 1
ATOM 2375 O O . LEU A 1 292 ? -2.236 -3.665 12.801 1.00 97.69 292 LEU A O 1
ATOM 2379 N N . THR A 1 293 ? -2.590 -1.551 12.132 1.00 96.00 293 THR A N 1
ATOM 2380 C CA . THR A 1 293 ? -1.898 -0.941 13.278 1.00 96.00 293 THR A CA 1
ATOM 2381 C C . THR A 1 293 ? -2.591 -1.254 14.610 1.00 96.00 293 THR A C 1
ATOM 2383 O O . THR A 1 293 ? -1.949 -1.138 15.645 1.00 96.00 293 THR A O 1
ATOM 2386 N N . GLU A 1 294 ? -3.840 -1.728 14.636 1.00 93.38 294 GLU A N 1
ATOM 2387 C CA . GLU A 1 294 ? -4.498 -2.185 15.874 1.00 93.38 294 GLU A CA 1
ATOM 2388 C C . GLU A 1 294 ? -3.963 -3.535 16.390 1.00 93.38 294 GLU A C 1
ATOM 2390 O O . GLU A 1 294 ? -4.016 -3.792 17.590 1.00 93.38 294 GLU A O 1
ATOM 2395 N N . LEU A 1 295 ? -3.404 -4.390 15.527 1.00 96.62 295 LEU A N 1
ATOM 2396 C CA . LEU A 1 295 ? -2.937 -5.721 15.929 1.00 96.62 295 LEU A CA 1
ATOM 2397 C C . LEU A 1 295 ? -1.582 -5.658 16.644 1.00 96.62 295 LEU A C 1
ATOM 2399 O O . LEU A 1 295 ? -0.653 -4.984 16.189 1.00 96.62 295 LEU A O 1
ATOM 2403 N N . ASP A 1 296 ? -1.446 -6.403 17.740 1.00 95.44 296 ASP A N 1
ATOM 2404 C CA . ASP A 1 296 ? -0.149 -6.680 18.357 1.00 95.44 296 ASP A CA 1
ATOM 2405 C C . ASP A 1 296 ? 0.602 -7.803 17.618 1.00 95.44 296 ASP A C 1
ATOM 2407 O O . ASP A 1 296 ? 0.034 -8.549 16.811 1.00 95.44 296 ASP A O 1
ATOM 2411 N N . LYS A 1 297 ? 1.908 -7.930 17.890 1.00 96.00 297 LYS A N 1
ATOM 2412 C CA . LYS A 1 297 ? 2.762 -8.936 17.240 1.00 96.00 297 LYS A CA 1
ATOM 2413 C C . LYS A 1 297 ? 2.282 -10.366 17.491 1.00 96.00 297 LYS A C 1
ATOM 2415 O O . LYS A 1 297 ? 2.380 -11.207 16.606 1.00 96.00 297 LYS A O 1
ATOM 2420 N N . HIS A 1 298 ? 1.738 -10.646 18.674 1.00 97.06 298 HIS A N 1
ATOM 2421 C CA . HIS A 1 298 ? 1.275 -11.987 19.021 1.00 97.06 298 HIS A CA 1
ATOM 2422 C C . HIS A 1 298 ? 0.072 -12.415 18.170 1.00 97.06 298 HIS A C 1
ATOM 2424 O O . HIS A 1 298 ? 0.062 -13.508 17.600 1.00 97.06 298 HIS A O 1
ATOM 2430 N N . SER A 1 299 ? -0.924 -11.538 18.055 1.00 97.50 299 SER A N 1
ATOM 2431 C CA . SER A 1 299 ? -2.117 -11.743 17.235 1.00 97.50 299 SER A CA 1
ATOM 2432 C C . SER A 1 299 ? -1.737 -11.846 15.761 1.00 97.50 299 SER A C 1
ATOM 2434 O O . SER A 1 299 ? -2.209 -12.744 15.062 1.00 97.50 299 SER A O 1
ATOM 2436 N N . TRP A 1 300 ? -0.815 -10.993 15.307 1.00 98.44 300 TRP A N 1
ATOM 2437 C CA . TRP A 1 300 ? -0.273 -11.038 13.951 1.00 98.44 300 TRP A CA 1
ATOM 2438 C C . TRP A 1 300 ? 0.380 -12.388 13.625 1.00 98.44 300 TRP A C 1
ATOM 2440 O O . TRP A 1 300 ? 0.034 -13.022 12.626 1.00 98.44 300 TRP A O 1
ATOM 2450 N N . ASP A 1 301 ? 1.270 -12.872 14.491 1.00 98.56 301 ASP A N 1
ATOM 2451 C CA . ASP A 1 301 ? 1.983 -14.140 14.293 1.00 98.56 301 ASP A CA 1
ATOM 2452 C C . ASP A 1 301 ? 1.046 -15.337 14.332 1.00 98.56 301 ASP A C 1
ATOM 2454 O O . ASP A 1 301 ? 1.178 -16.263 13.529 1.00 98.56 301 ASP A O 1
ATOM 2458 N N . SER A 1 302 ? 0.060 -15.302 15.227 1.00 98.56 302 SER A N 1
ATOM 2459 C CA . SER A 1 302 ? -0.993 -16.312 15.292 1.00 98.56 302 SER A CA 1
ATOM 2460 C C . SER A 1 302 ? -1.758 -16.399 13.967 1.00 98.56 302 SER A C 1
ATOM 2462 O O . SER A 1 302 ? -1.930 -17.493 13.419 1.00 98.56 302 SER A O 1
ATOM 2464 N N . VAL A 1 303 ? -2.147 -15.254 13.394 1.00 98.62 303 VAL A N 1
ATOM 2465 C CA . VAL A 1 303 ? -2.805 -15.196 12.081 1.00 98.62 303 VAL A CA 1
ATOM 2466 C C . VAL A 1 303 ? -1.880 -15.707 10.975 1.00 98.62 303 VAL A C 1
ATOM 2468 O O . VAL A 1 303 ? -2.318 -16.518 10.159 1.00 98.62 303 VAL A O 1
ATOM 2471 N N . ALA A 1 304 ? -0.609 -15.306 10.952 1.00 98.62 304 ALA A N 1
ATOM 2472 C CA . ALA A 1 304 ? 0.341 -15.732 9.925 1.00 98.62 304 ALA A CA 1
ATOM 2473 C C . ALA A 1 304 ? 0.606 -17.246 9.949 1.00 98.62 304 ALA A C 1
ATOM 2475 O O . ALA A 1 304 ? 0.584 -17.907 8.906 1.00 98.62 304 ALA A O 1
ATOM 2476 N N . VAL A 1 305 ? 0.784 -17.821 11.142 1.00 98.62 305 VAL A N 1
ATOM 2477 C CA . VAL A 1 305 ? 0.920 -19.272 11.338 1.00 98.62 305 VAL A CA 1
ATOM 2478 C C . VAL A 1 305 ? -0.359 -19.993 10.923 1.00 98.62 305 VAL A C 1
ATOM 2480 O O . VAL A 1 305 ? -0.285 -21.015 10.232 1.00 98.62 305 VAL A O 1
ATOM 2483 N N . PHE A 1 306 ? -1.527 -19.457 11.287 1.00 98.50 306 PHE A N 1
ATOM 2484 C CA . PHE A 1 306 ? -2.810 -20.005 10.859 1.00 98.50 306 PHE A CA 1
ATOM 2485 C C . PHE A 1 306 ? -2.921 -20.026 9.330 1.00 98.50 306 PHE A C 1
ATOM 2487 O O . PHE A 1 306 ? -3.162 -21.095 8.769 1.00 98.50 306 PHE A O 1
ATOM 2494 N N . VAL A 1 307 ? -2.669 -18.902 8.650 1.00 98.56 307 VAL A N 1
ATOM 2495 C CA . VAL A 1 307 ? -2.716 -18.809 7.180 1.00 98.56 307 VAL A CA 1
ATOM 2496 C C . VAL A 1 307 ? -1.762 -19.816 6.545 1.00 98.56 307 VAL A C 1
ATOM 2498 O O . VAL A 1 307 ? -2.199 -20.639 5.740 1.00 98.56 307 VAL A O 1
ATOM 2501 N N . LYS A 1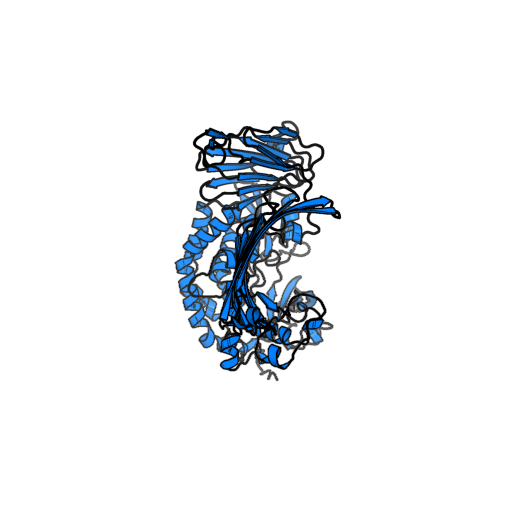 308 ? -0.492 -19.845 6.974 1.00 98.31 308 LYS A N 1
ATOM 2502 C CA . LYS A 1 308 ? 0.500 -20.816 6.485 1.00 98.31 308 LYS A CA 1
ATOM 2503 C C . LYS A 1 308 ? 0.014 -22.260 6.622 1.00 98.31 308 LYS A C 1
ATOM 2505 O O . LYS A 1 308 ? 0.233 -23.062 5.720 1.00 98.31 308 LYS A O 1
ATOM 2510 N N . SER A 1 309 ? -0.634 -22.596 7.741 1.00 98.06 309 SER A N 1
ATOM 2511 C CA . SER A 1 309 ? -1.112 -23.957 8.017 1.00 98.06 309 SER A CA 1
ATOM 2512 C C . SER A 1 309 ? -2.297 -24.395 7.152 1.00 98.06 309 SER A C 1
ATOM 2514 O O . SER A 1 309 ? -2.450 -25.587 6.900 1.00 98.06 309 SER A O 1
ATOM 2516 N N . GLN A 1 310 ? -3.140 -23.457 6.707 1.00 97.81 310 GLN A N 1
ATOM 2517 C CA . GLN A 1 310 ? -4.322 -23.772 5.899 1.00 97.81 310 GLN A CA 1
ATOM 2518 C C . GLN A 1 310 ? -3.981 -23.963 4.418 1.00 97.81 310 GLN A C 1
ATOM 2520 O O . GLN A 1 310 ? -4.667 -24.715 3.727 1.00 97.81 310 GLN A O 1
ATOM 2525 N N . ILE A 1 311 ? -2.907 -23.334 3.932 1.00 97.25 311 ILE A N 1
ATOM 2526 C CA . ILE A 1 311 ? -2.458 -23.428 2.536 1.00 97.25 311 ILE A CA 1
ATOM 2527 C C . ILE A 1 311 ? -1.678 -24.735 2.318 1.00 97.25 311 ILE A C 1
ATOM 2529 O O . ILE A 1 311 ? -0.474 -24.762 2.098 1.00 97.25 311 ILE A O 1
ATOM 2533 N N . THR A 1 312 ? -2.360 -25.866 2.427 1.00 98.25 312 THR A N 1
ATOM 2534 C CA . THR A 1 312 ? -1.756 -27.190 2.205 1.00 98.25 312 THR A CA 1
ATOM 2535 C C . THR A 1 312 ? -1.371 -27.404 0.738 1.00 98.25 312 THR A C 1
ATOM 2537 O O . THR A 1 312 ? -1.862 -26.703 -0.151 1.00 98.25 312 THR A O 1
ATOM 2540 N N . ASP A 1 313 ? -0.500 -28.379 0.466 1.00 98.31 313 ASP A N 1
ATOM 2541 C CA . ASP A 1 313 ? -0.179 -28.779 -0.910 1.00 98.31 313 ASP A CA 1
ATOM 2542 C C . ASP A 1 313 ? -1.450 -29.200 -1.661 1.00 98.31 313 ASP A C 1
ATOM 2544 O O . ASP A 1 313 ? -1.662 -28.791 -2.800 1.00 98.31 313 ASP A O 1
ATOM 2548 N N . GLU A 1 314 ? -2.344 -29.931 -0.990 1.00 98.06 314 GLU A N 1
ATOM 2549 C CA . GLU A 1 314 ? -3.631 -30.355 -1.534 1.00 98.06 314 GLU A CA 1
ATOM 2550 C C . GLU A 1 314 ? -4.550 -29.168 -1.845 1.00 98.06 314 GLU A C 1
ATOM 2552 O O . GLU A 1 314 ? -5.244 -29.173 -2.866 1.00 98.06 314 GLU A O 1
ATOM 2557 N N . LEU A 1 315 ? -4.565 -28.132 -0.996 1.00 98.00 315 LEU A N 1
ATOM 2558 C CA . LEU A 1 315 ? -5.331 -26.917 -1.274 1.00 98.00 315 LEU A CA 1
ATOM 2559 C C . LEU A 1 315 ? -4.770 -26.179 -2.493 1.00 98.00 315 LEU A C 1
ATOM 2561 O O . LEU A 1 315 ? -5.549 -25.777 -3.354 1.00 98.00 315 LEU A O 1
ATOM 2565 N N . ILE A 1 316 ? -3.447 -26.023 -2.591 1.00 98.06 316 ILE A N 1
ATOM 2566 C CA . ILE A 1 316 ? -2.797 -25.378 -3.743 1.00 98.06 316 ILE A CA 1
ATOM 2567 C C . ILE A 1 316 ? -3.145 -26.135 -5.027 1.00 98.06 316 ILE A C 1
ATOM 2569 O O . ILE A 1 316 ? -3.665 -25.549 -5.979 1.00 98.06 316 ILE A O 1
ATOM 2573 N N . ASP A 1 317 ? -2.918 -27.448 -5.038 1.00 96.62 317 ASP A N 1
ATOM 2574 C CA . ASP A 1 317 ? -3.102 -28.262 -6.235 1.00 96.62 317 ASP A CA 1
ATOM 2575 C C . ASP A 1 317 ? -4.587 -28.335 -6.636 1.00 96.62 317 ASP A C 1
ATOM 2577 O O . ASP A 1 317 ? -4.905 -28.216 -7.820 1.00 96.62 317 ASP A O 1
ATOM 2581 N N . SER A 1 318 ? -5.517 -28.425 -5.674 1.00 96.94 318 SER A N 1
ATOM 2582 C CA . SER A 1 318 ? -6.962 -28.375 -5.954 1.00 96.94 318 SER A CA 1
ATOM 2583 C C . SER A 1 318 ? -7.439 -27.001 -6.429 1.00 96.94 318 SER A C 1
ATOM 2585 O O . SER A 1 318 ? -8.292 -26.936 -7.315 1.00 96.94 318 SER A O 1
ATOM 2587 N N . SER A 1 319 ? -6.864 -25.907 -5.926 1.00 96.69 319 SER A N 1
ATOM 2588 C CA . SER A 1 319 ? -7.183 -24.548 -6.388 1.00 96.69 319 SER A CA 1
ATOM 2589 C C . SER A 1 319 ? -6.792 -24.363 -7.854 1.00 96.69 319 SER A C 1
ATOM 2591 O O . SER A 1 319 ? -7.549 -23.790 -8.632 1.00 96.69 319 SER A O 1
ATOM 2593 N N . LEU A 1 320 ? -5.661 -24.934 -8.274 1.00 97.25 320 LEU A N 1
ATOM 2594 C CA . LEU A 1 320 ? -5.201 -24.870 -9.663 1.00 97.25 320 LEU A CA 1
ATOM 2595 C C . LEU A 1 320 ? -6.064 -25.681 -10.632 1.00 97.25 320 LEU A C 1
ATOM 2597 O O . LEU A 1 320 ? -6.118 -25.350 -11.813 1.00 97.25 320 LEU A O 1
ATOM 2601 N N . THR A 1 321 ? -6.803 -26.692 -10.160 1.00 96.44 321 THR A N 1
ATOM 2602 C CA . THR A 1 321 ? -7.773 -27.414 -11.012 1.00 96.44 321 THR A CA 1
ATOM 2603 C C . THR A 1 321 ? -8.968 -26.558 -11.442 1.00 96.44 321 THR A C 1
ATOM 2605 O O . THR A 1 321 ? -9.758 -26.995 -12.275 1.00 96.44 321 THR A O 1
ATOM 2608 N N . LYS A 1 322 ? -9.114 -25.347 -10.887 1.00 95.56 322 LYS A N 1
ATOM 2609 C CA . LYS A 1 322 ? -10.121 -24.366 -11.312 1.00 95.56 322 LYS A CA 1
ATOM 2610 C C . LYS A 1 322 ? -9.746 -23.626 -12.592 1.00 95.56 322 LYS A C 1
ATOM 2612 O O . LYS A 1 322 ? -10.626 -23.027 -13.203 1.00 95.56 322 LYS A O 1
ATOM 2617 N N . LEU A 1 323 ? -8.478 -23.666 -12.998 1.00 96.25 323 LEU A N 1
ATOM 2618 C CA . LEU A 1 323 ? -8.060 -23.171 -14.306 1.00 96.25 323 LEU A CA 1
ATOM 2619 C C . LEU A 1 323 ? -8.735 -23.994 -15.416 1.00 96.25 323 LEU A C 1
ATOM 2621 O O . LEU A 1 323 ? -8.968 -25.191 -15.217 1.00 96.25 323 LEU A O 1
ATOM 2625 N N . PRO A 1 324 ? -9.011 -23.403 -16.595 1.00 96.81 324 PRO A N 1
ATOM 2626 C CA . PRO A 1 324 ? -9.470 -24.177 -17.740 1.00 96.81 324 PRO A CA 1
ATOM 2627 C C . PRO A 1 324 ? -8.517 -25.354 -18.025 1.00 96.81 324 PRO A C 1
ATOM 2629 O O . PRO A 1 324 ? -7.291 -25.180 -17.989 1.00 96.81 324 PRO A O 1
ATOM 2632 N N . PRO A 1 325 ? -9.039 -26.565 -18.283 1.00 96.56 325 PRO A N 1
ATOM 2633 C CA . PRO A 1 325 ? -8.207 -27.755 -18.457 1.00 96.56 325 PRO A CA 1
ATOM 2634 C C . PRO A 1 325 ? -7.211 -27.623 -19.618 1.00 96.56 325 PRO A C 1
ATOM 2636 O O . PRO A 1 325 ? -6.133 -28.215 -19.567 1.00 96.56 325 PRO A O 1
ATOM 2639 N N . GLU A 1 326 ? -7.535 -26.821 -20.634 1.00 97.50 326 GLU A N 1
ATOM 2640 C CA . GLU A 1 326 ? -6.691 -26.548 -21.798 1.00 97.50 326 GLU A CA 1
ATOM 2641 C C . GLU A 1 326 ? -5.409 -25.785 -21.431 1.00 97.50 326 GLU A C 1
ATOM 2643 O O . GLU A 1 326 ? -4.368 -26.018 -22.043 1.00 97.50 326 GLU A O 1
ATOM 2648 N N . VAL A 1 327 ? -5.452 -24.932 -20.400 1.00 97.25 327 VAL A N 1
ATOM 2649 C CA . VAL A 1 327 ? -4.292 -24.135 -19.956 1.00 97.25 327 VAL A CA 1
ATOM 2650 C C . VAL A 1 327 ? -3.579 -24.724 -18.742 1.00 97.25 327 VAL A C 1
ATOM 2652 O O . VAL A 1 327 ? -2.479 -24.286 -18.407 1.00 97.25 327 VAL A O 1
ATOM 2655 N N . TYR A 1 328 ? -4.153 -25.740 -18.091 1.00 96.75 328 TYR A N 1
ATOM 2656 C CA . TYR A 1 328 ? -3.613 -26.309 -16.852 1.00 96.75 328 TYR A CA 1
ATOM 2657 C C . TYR A 1 328 ? -2.137 -26.710 -16.988 1.00 96.75 328 TYR A C 1
ATOM 2659 O O . TYR A 1 328 ? -1.296 -26.271 -16.208 1.00 96.75 328 TYR A O 1
ATOM 2667 N N . ASN A 1 329 ? -1.784 -27.480 -18.022 1.00 96.88 329 ASN A N 1
ATOM 2668 C CA . ASN A 1 329 ? -0.403 -27.936 -18.224 1.00 96.88 329 ASN A CA 1
ATOM 2669 C C . ASN A 1 329 ? 0.564 -26.817 -18.654 1.00 96.88 329 ASN A C 1
ATOM 2671 O O . ASN A 1 329 ? 1.773 -27.037 -18.634 1.00 96.88 329 ASN A O 1
ATOM 2675 N N . ILE A 1 330 ? 0.049 -25.648 -19.048 1.00 96.62 330 ILE A N 1
ATOM 2676 C CA . ILE A 1 330 ? 0.847 -24.498 -19.489 1.00 96.62 330 ILE A CA 1
ATOM 2677 C C . ILE A 1 330 ? 1.358 -23.713 -18.278 1.00 96.62 330 ILE A C 1
ATOM 2679 O O . ILE A 1 330 ? 2.525 -23.333 -18.253 1.00 96.62 330 ILE A O 1
ATOM 2683 N N . CYS A 1 331 ? 0.510 -23.485 -17.269 1.00 96.00 331 CYS A N 1
ATOM 2684 C CA . CYS A 1 331 ? 0.832 -22.588 -16.153 1.00 96.00 331 CYS A CA 1
ATOM 2685 C C . CYS A 1 331 ? 0.759 -23.224 -14.756 1.00 96.00 331 CYS A C 1
ATOM 2687 O O . CYS A 1 331 ? 1.516 -22.819 -13.872 1.00 96.00 331 CYS A O 1
ATOM 2689 N N . ALA A 1 332 ? -0.086 -24.236 -14.525 1.00 97.12 332 ALA A N 1
ATOM 2690 C CA . ALA A 1 332 ? -0.311 -24.773 -13.179 1.00 97.12 332 ALA A CA 1
ATOM 2691 C C . ALA A 1 332 ? 0.951 -25.355 -12.506 1.00 97.12 332 ALA A C 1
ATOM 2693 O O . ALA A 1 332 ? 1.125 -25.108 -11.312 1.00 97.12 332 ALA A O 1
ATOM 2694 N N . PRO A 1 333 ? 1.863 -26.072 -13.202 1.00 97.56 333 PRO A N 1
ATOM 2695 C CA . PRO A 1 333 ? 3.082 -26.582 -12.569 1.00 97.56 333 PRO A CA 1
ATOM 2696 C C . PRO A 1 333 ? 4.005 -25.475 -12.042 1.00 97.56 333 PRO A C 1
ATOM 2698 O O . PRO A 1 333 ? 4.512 -25.585 -10.925 1.00 97.56 333 PRO A O 1
ATOM 2701 N N . GLU A 1 334 ? 4.194 -24.402 -12.821 1.00 96.25 334 GLU A N 1
ATOM 2702 C CA . GLU A 1 334 ? 4.995 -23.238 -12.415 1.00 96.25 334 GLU A CA 1
ATOM 2703 C C . GLU A 1 334 ? 4.353 -22.548 -11.205 1.00 96.25 334 GLU A C 1
ATOM 2705 O O . GLU A 1 334 ? 5.028 -22.296 -10.205 1.00 96.25 334 GLU A O 1
ATOM 2710 N N . ILE A 1 335 ? 3.036 -22.319 -11.256 1.00 97.50 335 ILE A N 1
ATOM 2711 C CA . ILE A 1 335 ? 2.300 -21.657 -10.174 1.00 97.50 335 ILE A CA 1
ATOM 2712 C C . ILE A 1 335 ? 2.311 -22.501 -8.891 1.00 97.50 335 ILE A C 1
ATOM 2714 O O . ILE A 1 335 ? 2.586 -21.960 -7.822 1.00 97.50 335 ILE A O 1
ATOM 2718 N N . SER A 1 336 ? 2.072 -23.817 -8.970 1.00 98.12 336 SER A N 1
ATOM 2719 C CA . SER A 1 336 ? 2.099 -24.718 -7.802 1.00 98.12 336 SER A CA 1
ATOM 2720 C C . SER A 1 336 ? 3.459 -24.679 -7.107 1.00 98.12 336 SER A C 1
ATOM 2722 O O . SER A 1 336 ? 3.532 -24.518 -5.887 1.00 98.12 336 SER A O 1
ATOM 2724 N N . TYR A 1 337 ? 4.546 -24.762 -7.882 1.00 98.06 337 TYR A N 1
ATOM 2725 C CA . TYR A 1 337 ? 5.906 -24.715 -7.348 1.00 98.06 337 TYR A CA 1
ATOM 2726 C C . TYR A 1 337 ? 6.196 -23.394 -6.621 1.00 98.06 337 TYR A C 1
ATOM 2728 O O . TYR A 1 337 ? 6.627 -23.409 -5.463 1.00 98.06 337 TYR A O 1
ATOM 2736 N N . LYS A 1 338 ? 5.899 -22.257 -7.264 1.00 97.75 338 LYS A N 1
ATOM 2737 C CA . LYS A 1 338 ? 6.100 -20.920 -6.686 1.00 97.75 338 LYS A CA 1
ATOM 2738 C C . LYS A 1 338 ? 5.235 -20.706 -5.435 1.00 97.75 338 LYS A C 1
ATOM 2740 O O . LYS A 1 338 ? 5.748 -20.266 -4.409 1.00 97.75 338 LYS A O 1
ATOM 2745 N N . LEU A 1 339 ? 3.958 -21.100 -5.459 1.00 97.69 339 LEU A N 1
ATOM 2746 C CA . LEU A 1 339 ? 3.050 -20.992 -4.307 1.00 97.69 339 LEU A CA 1
ATOM 2747 C C . LEU A 1 339 ? 3.531 -21.783 -3.088 1.00 97.69 339 LEU A C 1
ATOM 2749 O O . LEU A 1 339 ? 3.485 -21.268 -1.970 1.00 97.69 339 LEU A O 1
ATOM 2753 N N . LYS A 1 340 ? 4.003 -23.020 -3.291 1.00 98.31 340 LYS A N 1
ATOM 2754 C CA . LYS A 1 340 ? 4.528 -23.865 -2.207 1.00 98.31 340 LYS A CA 1
ATOM 2755 C C . LYS A 1 340 ? 5.756 -23.219 -1.559 1.00 98.31 340 LYS A C 1
ATOM 2757 O O . LYS A 1 340 ? 5.790 -23.093 -0.336 1.00 98.31 340 LYS A O 1
ATOM 2762 N N . SER A 1 341 ? 6.696 -22.720 -2.368 1.00 98.12 341 SER A N 1
ATOM 2763 C CA . SER A 1 341 ? 7.870 -21.981 -1.877 1.00 98.12 341 SER A CA 1
ATOM 2764 C C . SER A 1 341 ? 7.482 -20.734 -1.073 1.00 98.12 341 SER A C 1
ATOM 2766 O O . SER A 1 341 ? 7.915 -20.549 0.067 1.00 98.12 341 SER A O 1
ATOM 2768 N N . ARG A 1 342 ? 6.597 -19.894 -1.622 1.00 97.62 342 ARG A N 1
ATOM 2769 C CA . ARG A 1 342 ? 6.159 -18.649 -0.973 1.00 97.62 342 ARG A CA 1
ATOM 2770 C C . ARG A 1 342 ? 5.411 -18.903 0.331 1.00 97.62 342 ARG A C 1
ATOM 2772 O O . ARG A 1 342 ? 5.663 -18.224 1.322 1.00 97.62 342 ARG A O 1
ATOM 2779 N N . ARG A 1 343 ? 4.541 -19.914 0.384 1.00 97.69 343 ARG A N 1
ATOM 2780 C CA . ARG A 1 343 ? 3.911 -20.352 1.639 1.00 97.69 343 ARG A CA 1
ATOM 2781 C C . ARG A 1 343 ? 4.958 -20.734 2.683 1.00 97.69 343 ARG A C 1
ATOM 2783 O O . ARG A 1 343 ? 4.816 -20.373 3.854 1.00 97.69 343 ARG A O 1
ATOM 2790 N N . ASP A 1 344 ? 5.978 -21.491 2.294 1.00 97.69 344 ASP A N 1
ATOM 2791 C CA . ASP A 1 344 ? 6.996 -21.966 3.232 1.00 97.69 344 ASP A CA 1
ATOM 2792 C C . ASP A 1 344 ? 7.801 -20.798 3.827 1.00 97.69 344 ASP A C 1
ATOM 2794 O O . ASP A 1 344 ? 8.117 -20.827 5.019 1.00 97.69 344 ASP A O 1
ATOM 2798 N N . ASN A 1 345 ? 7.981 -19.725 3.050 1.00 97.75 345 ASN A N 1
ATOM 2799 C CA . ASN A 1 345 ? 8.609 -18.465 3.455 1.00 97.75 345 ASN A CA 1
ATOM 2800 C C . ASN A 1 345 ? 7.636 -17.401 4.018 1.00 97.75 345 ASN A C 1
ATOM 2802 O O . ASN A 1 345 ? 8.065 -16.295 4.353 1.00 97.75 345 ASN A O 1
ATOM 2806 N N . LEU A 1 346 ? 6.339 -17.704 4.168 1.00 98.25 346 LEU A N 1
ATOM 2807 C CA . LEU A 1 346 ? 5.313 -16.712 4.525 1.00 98.25 346 LEU A CA 1
ATOM 2808 C C . LEU A 1 346 ? 5.586 -15.997 5.852 1.00 98.25 346 LEU A C 1
ATOM 2810 O O . LEU A 1 346 ? 5.306 -14.810 5.973 1.00 98.25 346 LEU A O 1
ATOM 2814 N N . LEU A 1 347 ? 6.113 -16.703 6.857 1.00 98.38 347 LEU A N 1
ATOM 2815 C CA . LEU A 1 347 ? 6.345 -16.104 8.176 1.00 98.38 347 LEU A CA 1
ATOM 2816 C C . LEU A 1 347 ? 7.385 -14.981 8.109 1.00 98.38 347 LEU A C 1
ATOM 2818 O O . LEU A 1 347 ? 7.187 -13.937 8.718 1.00 98.38 347 LEU A O 1
ATOM 2822 N N . TRP A 1 348 ? 8.432 -15.155 7.297 1.00 98.00 348 TRP A N 1
ATOM 2823 C CA . TRP A 1 348 ? 9.414 -14.100 7.061 1.00 98.00 348 TRP A CA 1
ATOM 2824 C C . TRP A 1 348 ? 8.770 -12.882 6.388 1.00 98.00 348 TRP A C 1
ATOM 2826 O O . TRP A 1 348 ? 8.953 -11.758 6.855 1.00 98.00 348 TRP A O 1
ATOM 2836 N N . ALA A 1 349 ? 7.966 -13.094 5.339 1.00 98.12 349 ALA A N 1
ATOM 2837 C CA . ALA A 1 349 ? 7.293 -11.997 4.641 1.00 98.12 349 ALA A CA 1
ATOM 2838 C C . ALA A 1 349 ? 6.296 -11.271 5.561 1.00 98.12 349 ALA A C 1
ATOM 2840 O O . ALA A 1 349 ? 6.211 -10.045 5.555 1.00 98.12 349 ALA A O 1
ATOM 2841 N N . SER A 1 350 ? 5.594 -12.030 6.404 1.00 98.44 350 SER A N 1
ATOM 2842 C CA . SER A 1 350 ? 4.694 -11.521 7.437 1.00 98.44 350 SER A CA 1
ATOM 2843 C C . SER A 1 350 ? 5.420 -10.653 8.471 1.00 98.44 350 SER A C 1
ATOM 2845 O O . SER A 1 350 ? 4.898 -9.604 8.843 1.00 98.44 350 SER A O 1
ATOM 2847 N N . ASP A 1 351 ? 6.622 -11.042 8.909 1.00 98.31 351 ASP A N 1
ATOM 2848 C CA . ASP A 1 351 ? 7.438 -10.244 9.834 1.00 98.31 351 ASP A CA 1
ATOM 2849 C C . ASP A 1 351 ? 7.900 -8.926 9.199 1.00 98.31 351 ASP A C 1
ATOM 2851 O O . ASP A 1 351 ? 7.819 -7.870 9.832 1.00 98.31 351 ASP A O 1
ATOM 2855 N N . GLN A 1 352 ? 8.338 -8.962 7.933 1.00 98.00 352 GLN A N 1
ATOM 2856 C CA . GLN A 1 352 ? 8.678 -7.741 7.191 1.00 98.00 352 GLN A CA 1
ATOM 2857 C C . GLN A 1 352 ? 7.457 -6.824 7.058 1.00 98.00 352 GLN A C 1
ATOM 2859 O O . GLN A 1 352 ? 7.552 -5.623 7.311 1.00 98.00 352 GLN A O 1
ATOM 2864 N N . PHE A 1 353 ? 6.296 -7.393 6.727 1.00 98.06 353 PHE A N 1
ATOM 2865 C CA . PHE A 1 353 ? 5.051 -6.643 6.596 1.00 98.06 353 PHE A CA 1
ATOM 2866 C C . PHE A 1 353 ? 4.618 -6.001 7.923 1.00 98.06 353 PHE A C 1
ATOM 2868 O O . PHE A 1 353 ? 4.277 -4.817 7.945 1.00 98.06 353 PHE A O 1
ATOM 2875 N N . TYR A 1 354 ? 4.722 -6.725 9.045 1.00 98.19 354 TYR A N 1
ATOM 2876 C CA . TYR A 1 354 ? 4.482 -6.162 10.378 1.00 98.19 354 TYR A CA 1
ATOM 2877 C C . TYR A 1 354 ? 5.388 -4.955 10.645 1.00 98.19 354 TYR A C 1
ATOM 2879 O O . TYR A 1 354 ? 4.915 -3.919 11.121 1.00 98.19 354 TYR A O 1
ATOM 2887 N N . GLY A 1 355 ? 6.677 -5.070 10.309 1.00 97.06 355 GLY A N 1
ATOM 2888 C CA . GLY A 1 355 ? 7.644 -3.981 10.426 1.00 97.06 355 GLY A CA 1
ATOM 2889 C C . GLY A 1 355 ? 7.242 -2.753 9.608 1.00 97.06 355 GLY A C 1
ATOM 2890 O O . GLY A 1 355 ? 7.247 -1.645 10.134 1.00 97.06 355 GLY A O 1
ATOM 2891 N N . LEU A 1 356 ? 6.822 -2.929 8.354 1.00 95.56 356 LEU A N 1
ATOM 2892 C CA . LEU A 1 356 ? 6.393 -1.825 7.482 1.00 95.56 356 LEU A CA 1
ATOM 2893 C C . LEU A 1 356 ? 5.161 -1.084 8.024 1.00 95.56 356 LEU A C 1
ATOM 2895 O O . LEU A 1 356 ? 5.127 0.150 8.008 1.00 95.56 356 LEU A O 1
ATOM 2899 N N . VAL A 1 357 ? 4.177 -1.824 8.543 1.00 96.88 357 VAL A N 1
ATOM 2900 C CA . VAL A 1 357 ? 2.950 -1.257 9.131 1.00 96.88 357 VAL A CA 1
ATOM 2901 C C . VAL A 1 357 ? 3.236 -0.514 10.438 1.00 96.88 357 VAL A C 1
ATOM 2903 O O . VAL A 1 357 ? 2.660 0.546 10.677 1.00 96.88 357 VAL A O 1
ATOM 2906 N N . ASN A 1 358 ? 4.124 -1.043 11.285 1.00 96.88 358 ASN A N 1
ATOM 2907 C CA . ASN A 1 358 ? 4.323 -0.536 12.648 1.00 96.88 358 ASN A CA 1
ATOM 2908 C C . ASN A 1 358 ? 5.514 0.414 12.808 1.00 96.88 358 ASN A C 1
ATOM 2910 O O . ASN A 1 358 ? 5.554 1.161 13.778 1.00 96.88 358 ASN A O 1
ATOM 2914 N N . LYS A 1 359 ? 6.460 0.452 11.863 1.00 96.38 359 LYS A N 1
ATOM 2915 C CA . LYS A 1 359 ? 7.625 1.351 11.930 1.00 96.38 359 LYS A CA 1
ATOM 2916 C C . LYS A 1 359 ? 7.234 2.825 11.937 1.00 96.38 359 LYS A C 1
ATOM 2918 O O . LYS A 1 359 ? 7.793 3.622 12.686 1.00 96.38 359 LYS A O 1
ATOM 2923 N N . TYR A 1 360 ? 6.264 3.161 11.097 1.00 94.94 360 TYR A N 1
ATOM 2924 C CA . TYR A 1 360 ? 5.621 4.466 11.045 1.00 94.94 360 TYR A CA 1
ATOM 2925 C C . TYR A 1 360 ? 4.144 4.226 11.358 1.00 94.94 360 TYR A C 1
ATOM 2927 O O . TYR A 1 360 ? 3.379 3.987 10.431 1.00 94.94 360 TYR A O 1
ATOM 2935 N N . ALA A 1 361 ? 3.754 4.197 12.625 1.00 96.19 361 ALA A N 1
ATOM 2936 C CA . ALA A 1 361 ? 2.394 3.844 13.020 1.00 96.19 361 ALA A CA 1
ATOM 2937 C C . ALA A 1 361 ? 1.462 5.059 12.923 1.00 96.19 361 ALA A C 1
ATOM 2939 O O . ALA A 1 361 ? 1.803 6.122 13.435 1.00 96.19 361 ALA A O 1
ATOM 2940 N N . ASP A 1 362 ? 0.285 4.897 12.311 1.00 95.38 362 ASP A N 1
ATOM 2941 C CA . ASP A 1 362 ? -0.796 5.885 12.398 1.00 95.38 362 ASP A CA 1
ATOM 2942 C C . ASP A 1 362 ? -1.909 5.368 13.310 1.00 95.38 362 ASP A C 1
ATOM 2944 O O . ASP A 1 362 ? -2.399 4.249 13.158 1.00 95.38 362 ASP A O 1
ATOM 2948 N N . VAL A 1 363 ? -2.347 6.217 14.229 1.00 96.06 363 VAL A N 1
ATOM 2949 C CA . VAL A 1 363 ? -3.521 6.011 15.069 1.00 96.06 363 VAL A CA 1
ATOM 2950 C C . VAL A 1 363 ? -4.437 7.202 14.844 1.00 96.06 363 VAL A C 1
ATOM 2952 O O . VAL A 1 363 ? -4.018 8.343 14.960 1.00 96.06 363 VAL A O 1
ATOM 2955 N N . PHE A 1 364 ? -5.691 6.950 14.503 1.00 94.06 364 PHE A N 1
ATOM 2956 C CA . PHE A 1 364 ? -6.673 8.006 14.243 1.00 94.06 364 PHE A CA 1
ATOM 2957 C C . PHE A 1 364 ? -7.682 8.031 15.371 1.00 94.06 364 PHE A C 1
ATOM 2959 O O . PHE A 1 364 ? -8.006 6.948 15.843 1.00 94.06 364 PHE A O 1
ATOM 2966 N N . CYS A 1 365 ? -8.205 9.184 15.762 1.00 94.44 365 CYS A N 1
ATOM 2967 C CA . CYS A 1 365 ? -9.320 9.329 16.700 1.00 94.44 365 CYS A CA 1
ATOM 2968 C C . CYS A 1 365 ? -10.667 9.287 15.943 1.00 94.44 365 CYS A C 1
ATOM 2970 O O . CYS A 1 365 ? -10.731 8.756 14.823 1.00 94.44 365 CYS A O 1
ATOM 2972 N N . SER A 1 366 ? -11.768 9.674 16.577 1.00 93.06 366 SER A N 1
ATOM 2973 C CA . SER A 1 366 ? -13.076 9.921 15.952 1.00 93.06 366 SER A CA 1
ATOM 2974 C C . SER A 1 366 ? -13.179 11.372 15.473 1.00 93.06 366 SER A C 1
ATOM 2976 O O . SER A 1 366 ? -12.225 12.118 15.615 1.00 93.06 366 SER A O 1
ATOM 2978 N N . ASP A 1 367 ? -14.306 11.751 14.872 1.00 93.06 367 ASP A N 1
ATOM 2979 C CA . ASP A 1 367 ? -14.653 13.162 14.616 1.00 93.06 367 ASP A CA 1
ATOM 2980 C C . ASP A 1 367 ? -15.448 13.760 15.805 1.00 93.06 367 ASP A C 1
ATOM 2982 O O . ASP A 1 367 ? -16.156 14.755 15.671 1.00 93.06 367 ASP A O 1
ATOM 2986 N N . GLU A 1 368 ? -15.412 13.097 16.964 1.00 92.81 368 GLU A N 1
ATOM 2987 C CA . GLU A 1 368 ? -16.079 13.489 18.208 1.00 92.81 368 GLU A CA 1
ATOM 2988 C C . GLU A 1 368 ? -15.025 13.643 19.312 1.00 92.81 368 GLU A C 1
ATOM 2990 O O . GLU A 1 368 ? -13.935 13.098 19.195 1.00 92.81 368 GLU A O 1
ATOM 2995 N N . ASP A 1 369 ? -15.379 14.312 20.413 1.00 94.12 369 ASP A N 1
ATOM 2996 C CA . ASP A 1 369 ? -14.465 14.574 21.532 1.00 94.12 369 ASP A CA 1
ATOM 2997 C C . ASP A 1 369 ? -13.836 13.272 22.100 1.00 94.12 369 ASP A C 1
ATOM 2999 O O . ASP A 1 369 ? -14.503 12.473 22.782 1.00 94.12 369 ASP A O 1
ATOM 3003 N N . ASP A 1 370 ? -12.534 13.091 21.895 1.00 95.75 370 ASP A N 1
ATOM 3004 C CA . ASP A 1 370 ? -11.712 11.975 22.352 1.00 95.75 370 ASP A CA 1
ATOM 3005 C C . ASP A 1 370 ? -10.645 12.410 23.374 1.00 95.75 370 ASP A C 1
ATOM 3007 O O . ASP A 1 370 ? -10.206 13.558 23.476 1.00 95.75 370 ASP A O 1
ATOM 3011 N N . TYR A 1 371 ? -10.254 11.454 24.215 1.00 97.44 371 TYR A N 1
ATOM 3012 C CA . TYR A 1 371 ? -9.172 11.587 25.183 1.00 97.44 371 TYR A CA 1
ATOM 3013 C C . TYR A 1 371 ? -8.087 10.564 24.855 1.00 97.44 371 TYR A C 1
ATOM 3015 O O . TYR A 1 371 ? -8.314 9.352 24.949 1.00 97.44 371 TYR A O 1
ATOM 3023 N N . VAL A 1 372 ? -6.910 11.057 24.489 1.00 98.19 372 VAL A N 1
ATOM 3024 C CA . VAL A 1 372 ? -5.729 10.269 24.150 1.00 98.19 372 VAL A CA 1
ATOM 3025 C C . VAL A 1 372 ? -4.735 10.318 25.302 1.00 98.19 372 VAL A C 1
ATOM 3027 O O . VAL A 1 372 ? -4.283 11.388 25.704 1.00 98.19 372 VAL A O 1
ATOM 3030 N N . GLU A 1 373 ? -4.335 9.147 25.784 1.00 98.31 373 GLU A N 1
ATOM 3031 C CA . GLU A 1 373 ? -3.218 8.984 26.711 1.00 98.31 373 GLU A CA 1
ATOM 3032 C C . GLU A 1 373 ? -2.064 8.272 26.000 1.00 98.31 373 GLU A C 1
ATOM 3034 O O . GLU A 1 373 ? -2.225 7.153 25.499 1.00 98.31 373 GLU A O 1
ATOM 3039 N N . VAL A 1 374 ? -0.897 8.915 25.971 1.00 98.62 374 VAL A N 1
ATOM 3040 C CA . VAL A 1 374 ? 0.360 8.338 25.487 1.00 98.62 374 VAL A CA 1
ATOM 3041 C C . VAL A 1 374 ? 1.301 8.180 26.670 1.00 98.62 374 VAL A C 1
ATOM 3043 O O . VAL A 1 374 ? 1.760 9.163 27.243 1.00 98.62 374 VAL A O 1
ATOM 3046 N N . ASN A 1 375 ? 1.613 6.940 27.026 1.00 98.44 375 ASN A N 1
ATOM 3047 C CA . ASN A 1 375 ? 2.448 6.616 28.173 1.00 98.44 375 ASN A CA 1
ATOM 3048 C C . ASN A 1 375 ? 3.741 5.926 27.726 1.00 98.44 375 ASN A C 1
ATOM 3050 O O . ASN A 1 375 ? 3.720 4.778 27.274 1.00 98.44 375 ASN A O 1
ATOM 3054 N N . ARG A 1 376 ? 4.872 6.620 27.861 1.00 98.12 376 ARG A N 1
ATOM 3055 C CA . ARG A 1 376 ? 6.215 6.059 27.664 1.00 98.12 376 ARG A CA 1
ATOM 3056 C C . ARG A 1 376 ? 6.585 5.256 28.911 1.00 98.12 376 ARG A C 1
ATOM 3058 O O . ARG A 1 376 ? 7.068 5.820 29.890 1.00 98.12 376 ARG A O 1
ATOM 3065 N N . ILE A 1 377 ? 6.296 3.955 28.890 1.00 97.06 377 ILE A N 1
ATOM 3066 C CA . ILE A 1 377 ? 6.461 3.085 30.063 1.00 97.06 377 ILE A CA 1
ATOM 3067 C C . ILE A 1 377 ? 7.942 2.918 30.402 1.00 97.06 377 ILE A C 1
ATOM 3069 O O . ILE A 1 377 ? 8.326 3.042 31.565 1.00 97.06 377 ILE A O 1
ATOM 3073 N N . ASP A 1 378 ? 8.749 2.605 29.391 1.00 97.38 378 ASP A N 1
ATOM 3074 C CA . ASP A 1 378 ? 10.188 2.381 29.489 1.00 97.38 378 ASP A CA 1
ATOM 3075 C C . ASP A 1 378 ? 10.854 2.518 28.105 1.00 97.38 378 ASP A C 1
ATOM 3077 O O . ASP A 1 378 ? 10.218 2.910 27.124 1.00 97.38 378 ASP A O 1
ATOM 3081 N N . ASP A 1 379 ? 12.150 2.200 28.029 1.00 97.31 379 ASP A N 1
ATOM 3082 C CA . ASP A 1 379 ? 12.945 2.266 26.797 1.00 97.31 379 ASP A CA 1
ATOM 3083 C C . ASP A 1 379 ? 12.446 1.320 25.694 1.00 97.31 379 ASP A C 1
ATOM 3085 O O . ASP A 1 379 ? 12.715 1.561 24.519 1.00 97.31 379 ASP A O 1
ATOM 3089 N N . LEU A 1 380 ? 11.691 0.274 26.041 1.00 97.69 380 LEU A N 1
ATOM 3090 C CA . LEU A 1 380 ? 11.219 -0.747 25.105 1.00 97.69 380 LEU A CA 1
ATOM 3091 C C . LEU A 1 380 ? 9.772 -0.522 24.662 1.00 97.69 380 LEU A C 1
ATOM 3093 O O . LEU A 1 380 ? 9.395 -0.985 23.588 1.00 97.69 380 LEU A O 1
ATOM 3097 N N . SER A 1 381 ? 8.949 0.141 25.479 1.00 97.56 381 SER A N 1
ATOM 3098 C CA . SER A 1 381 ? 7.498 0.173 25.277 1.00 97.56 381 SER A CA 1
ATOM 3099 C C . SER A 1 381 ? 6.868 1.557 25.442 1.00 97.56 381 SER A C 1
ATOM 3101 O O . SER A 1 381 ? 7.032 2.229 26.462 1.00 97.56 381 SER A O 1
ATOM 3103 N N . THR A 1 382 ? 6.023 1.926 24.478 1.00 98.38 382 THR A N 1
ATOM 3104 C CA . THR A 1 382 ? 5.123 3.090 24.551 1.00 98.38 382 THR A CA 1
ATOM 3105 C C . THR A 1 382 ? 3.676 2.636 24.394 1.00 98.38 382 THR A C 1
ATOM 3107 O O . THR A 1 382 ? 3.347 1.922 23.452 1.00 98.38 382 THR A O 1
ATOM 3110 N N . VAL A 1 383 ? 2.778 3.048 25.285 1.00 98.38 383 VAL A N 1
ATOM 3111 C CA . VAL A 1 383 ? 1.355 2.686 25.232 1.00 98.38 383 VAL A CA 1
ATOM 3112 C C . VAL A 1 383 ? 0.523 3.856 24.751 1.00 98.38 383 VAL A C 1
ATOM 3114 O O . VAL A 1 383 ? 0.705 4.976 25.215 1.00 98.38 383 VAL A O 1
ATOM 3117 N N . VAL A 1 384 ? -0.421 3.579 23.854 1.00 98.44 384 VAL A N 1
ATOM 3118 C CA . VAL A 1 384 ? -1.456 4.532 23.447 1.00 98.44 384 VAL A CA 1
ATOM 3119 C C . VAL A 1 384 ? -2.811 3.969 23.823 1.00 98.44 384 VAL A C 1
ATOM 3121 O O . VAL A 1 384 ? -3.152 2.846 23.436 1.00 98.44 384 VAL A O 1
ATOM 3124 N N . THR A 1 385 ? -3.597 4.774 24.527 1.00 97.69 385 THR A N 1
ATOM 3125 C CA . THR A 1 385 ? -4.990 4.464 24.842 1.00 97.69 385 THR A CA 1
ATOM 3126 C C . THR A 1 385 ? -5.876 5.627 24.420 1.00 97.69 385 THR A C 1
ATOM 3128 O O . THR A 1 385 ? -5.569 6.776 24.720 1.00 97.69 385 THR A O 1
ATOM 3131 N N . ILE A 1 386 ? -6.972 5.331 23.722 1.00 96.50 386 ILE A N 1
ATOM 3132 C CA . ILE A 1 386 ? -7.962 6.329 23.296 1.00 96.50 386 ILE A CA 1
ATOM 3133 C C . ILE A 1 386 ? -9.295 5.992 23.940 1.00 96.50 386 ILE A C 1
ATOM 3135 O O . ILE A 1 386 ? -9.775 4.861 23.834 1.00 96.50 386 ILE A O 1
ATOM 3139 N N . PHE A 1 387 ? -9.907 6.989 24.557 1.00 95.62 387 PHE A N 1
ATOM 3140 C CA . PHE A 1 387 ? -11.230 6.935 25.162 1.00 95.62 387 PHE A CA 1
ATOM 3141 C C . PHE A 1 387 ? -12.115 8.014 24.557 1.00 95.62 387 PHE A C 1
ATOM 3143 O O . PHE A 1 387 ? -11.611 8.995 24.024 1.00 95.62 387 PHE A O 1
ATOM 3150 N N . LYS A 1 388 ? -13.428 7.903 24.768 1.00 93.88 388 LYS A N 1
ATOM 3151 C CA . LYS A 1 388 ? -14.302 9.068 24.609 1.00 93.88 388 LYS A CA 1
ATOM 3152 C C . LYS A 1 388 ? -13.979 10.095 25.688 1.00 93.88 388 LYS A C 1
ATOM 3154 O O . LYS A 1 388 ? -13.804 9.717 26.853 1.00 93.88 388 LYS A O 1
ATOM 3159 N N . ARG A 1 389 ? -13.975 11.380 25.345 1.00 92.62 389 ARG A N 1
ATOM 3160 C CA . ARG A 1 389 ? -13.799 12.467 26.313 1.00 92.62 389 ARG A CA 1
ATOM 3161 C C . ARG A 1 389 ? -15.096 12.713 27.083 1.00 92.62 389 ARG A C 1
ATOM 3163 O O . ARG A 1 389 ? -16.177 12.873 26.513 1.00 92.62 389 ARG A O 1
ATOM 3170 N N . ASP A 1 390 ? -15.018 12.769 28.411 1.00 90.38 390 ASP A N 1
ATOM 3171 C CA . ASP A 1 390 ? -16.144 13.229 29.225 1.00 90.38 390 ASP A CA 1
ATOM 3172 C C . ASP A 1 390 ? -16.231 14.761 29.214 1.00 90.38 390 ASP A C 1
ATOM 3174 O O . ASP A 1 390 ? -15.315 15.449 29.659 1.00 90.38 390 ASP A O 1
ATOM 3178 N N . LYS A 1 391 ? -17.375 15.308 28.789 1.00 85.19 391 LYS A N 1
ATOM 3179 C CA . LYS A 1 391 ? -17.585 16.764 28.675 1.00 85.19 391 LYS A CA 1
ATOM 3180 C C . LYS A 1 391 ? -17.520 17.536 30.000 1.00 85.19 391 LYS A C 1
ATOM 3182 O O . LYS A 1 391 ? -17.462 18.761 29.975 1.00 85.19 391 LYS A O 1
ATOM 3187 N N . LYS A 1 392 ? -17.610 16.873 31.161 1.00 85.31 392 LYS A N 1
ATOM 3188 C CA . LYS A 1 392 ? -17.567 17.534 32.478 1.00 85.31 392 LYS A CA 1
ATOM 3189 C C . LYS A 1 392 ? -16.179 17.490 33.094 1.00 85.31 392 LYS A C 1
ATOM 3191 O O . LYS A 1 392 ? -15.745 18.496 33.645 1.00 85.31 392 LYS A O 1
ATOM 3196 N N . SER A 1 393 ? -15.530 16.328 33.073 1.00 87.31 393 SER A N 1
ATOM 3197 C CA . SER A 1 393 ? -14.206 16.148 33.679 1.00 87.31 393 SER A CA 1
ATOM 3198 C C . SER A 1 393 ? -13.047 16.329 32.702 1.00 87.31 393 SER A C 1
ATOM 3200 O O . SER A 1 393 ? -11.919 16.487 33.153 1.00 87.31 393 SER A O 1
ATOM 3202 N N . GLY A 1 394 ? -13.298 16.286 31.392 1.00 84.06 394 GLY A N 1
ATOM 3203 C CA . GLY A 1 394 ? -12.278 16.413 30.347 1.00 84.06 394 GLY A CA 1
ATOM 3204 C C . GLY A 1 394 ? -11.345 15.204 30.212 1.00 84.06 394 GLY A C 1
ATOM 3205 O O . GLY A 1 394 ? -10.399 15.273 29.439 1.00 84.06 394 GLY A O 1
ATOM 3206 N N . ILE A 1 395 ? -11.595 14.121 30.955 1.00 90.25 395 ILE A N 1
ATOM 3207 C CA . ILE A 1 395 ? -10.812 12.871 30.959 1.00 90.25 395 ILE A CA 1
ATOM 3208 C C . ILE A 1 395 ? -11.549 11.750 30.222 1.00 90.25 395 ILE A C 1
ATOM 3210 O O . ILE A 1 395 ? -12.748 11.866 29.949 1.00 90.25 395 ILE A O 1
ATOM 3214 N N . GLY A 1 396 ? -10.842 10.653 29.953 1.00 87.56 396 GLY A N 1
ATOM 3215 C CA . GLY A 1 396 ? -11.402 9.458 29.330 1.00 87.56 396 GLY A CA 1
ATOM 3216 C C . GLY A 1 396 ? -12.564 8.835 30.110 1.00 87.56 396 GLY A C 1
ATOM 3217 O O . GLY A 1 396 ? -12.574 8.798 31.344 1.00 87.56 396 GLY A O 1
ATOM 3218 N N . LY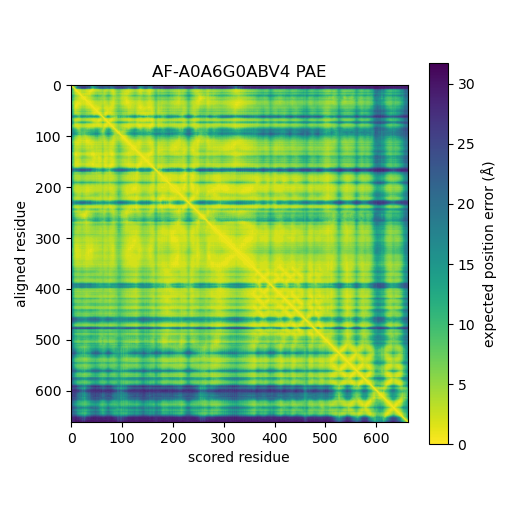S A 1 397 ? -13.552 8.332 29.369 1.00 84.31 397 LYS A N 1
ATOM 3219 C CA . LYS A 1 397 ? -14.745 7.647 29.874 1.00 84.31 397 LYS A CA 1
ATOM 3220 C C . LYS A 1 397 ? -15.064 6.404 29.034 1.00 84.31 397 LYS A C 1
ATOM 3222 O O . LYS A 1 397 ? -14.723 6.341 27.856 1.00 84.31 397 LYS A O 1
ATOM 3227 N N . ASP A 1 398 ? -15.807 5.478 29.647 1.00 85.25 398 ASP A N 1
ATOM 3228 C CA . ASP A 1 398 ? -16.257 4.203 29.074 1.00 85.25 398 ASP A CA 1
ATOM 3229 C C . ASP A 1 398 ? -15.067 3.280 28.734 1.00 85.25 398 ASP A C 1
ATOM 3231 O O . ASP A 1 398 ? -13.943 3.504 29.188 1.00 85.25 398 ASP A O 1
ATOM 3235 N N . ASP A 1 399 ? -15.321 2.195 27.999 1.00 87.12 399 ASP A N 1
ATOM 3236 C CA . ASP A 1 399 ? -14.259 1.304 27.528 1.00 87.12 399 ASP A CA 1
ATOM 3237 C C . ASP A 1 399 ? -13.359 2.012 26.494 1.00 87.12 399 ASP A C 1
ATOM 3239 O O . ASP A 1 399 ? -13.870 2.788 25.675 1.00 87.12 399 ASP A O 1
ATOM 3243 N N . PRO A 1 400 ? -12.045 1.704 26.460 1.00 91.88 400 PRO A N 1
ATOM 3244 C CA . PRO A 1 400 ? -11.146 2.224 25.439 1.00 91.88 400 PRO A CA 1
ATOM 3245 C C . PRO A 1 400 ? -11.656 1.934 24.024 1.00 91.88 400 PRO A C 1
ATOM 3247 O O . PRO A 1 400 ? -11.991 0.799 23.672 1.00 91.88 400 PRO A O 1
ATOM 3250 N N . LEU A 1 401 ? -11.653 2.963 23.182 1.00 91.38 401 LEU A N 1
ATOM 3251 C CA . LEU A 1 401 ? -11.883 2.845 21.745 1.00 91.38 401 LEU A CA 1
ATOM 3252 C C . LEU A 1 401 ? -10.655 2.279 21.028 1.00 91.38 401 LEU A C 1
ATOM 3254 O O . LEU A 1 401 ? -10.795 1.649 19.981 1.00 91.38 401 LEU A O 1
ATOM 3258 N N . PHE A 1 402 ? -9.459 2.487 21.576 1.00 93.81 402 PHE A N 1
ATOM 3259 C CA . PHE A 1 402 ? -8.204 1.930 21.082 1.00 93.81 402 PHE A CA 1
ATOM 3260 C C . PHE A 1 402 ? -7.247 1.698 22.250 1.00 93.81 402 PHE A C 1
ATOM 3262 O O . PHE A 1 402 ? -7.210 2.492 23.189 1.00 93.81 402 PHE A O 1
ATOM 3269 N N . TYR A 1 403 ? -6.471 0.624 22.173 1.00 94.94 403 TYR A N 1
ATOM 3270 C CA . TYR A 1 403 ? -5.406 0.317 23.117 1.00 94.94 403 TYR A CA 1
ATOM 3271 C C . TYR A 1 403 ? -4.314 -0.458 22.388 1.00 94.94 403 TYR A C 1
ATOM 3273 O O . TYR A 1 403 ? -4.607 -1.483 21.770 1.00 94.94 403 TYR A O 1
ATOM 3281 N N . LYS A 1 404 ? -3.065 0.003 22.480 1.00 96.00 404 LYS A N 1
ATOM 3282 C CA . LYS A 1 404 ? -1.915 -0.742 21.967 1.00 96.00 404 LYS A CA 1
ATOM 3283 C C . LYS A 1 404 ? -0.635 -0.410 22.720 1.00 96.00 404 LYS A C 1
ATOM 3285 O O . LYS A 1 404 ? -0.369 0.749 23.032 1.00 96.00 404 LYS A O 1
ATOM 3290 N N . VAL A 1 405 ? 0.169 -1.447 22.948 1.00 97.56 405 VAL A N 1
ATOM 3291 C CA . VAL A 1 405 ? 1.569 -1.339 23.366 1.00 97.56 405 VAL A CA 1
ATOM 3292 C C . VAL A 1 405 ? 2.440 -1.388 22.112 1.00 97.56 405 VAL A C 1
ATOM 3294 O O . VAL A 1 405 ? 2.430 -2.380 21.381 1.00 97.56 405 VAL A O 1
ATOM 3297 N N . PHE A 1 406 ? 3.152 -0.304 21.838 1.00 97.81 406 PHE A N 1
ATOM 3298 C CA . PHE A 1 406 ? 4.114 -0.195 20.751 1.00 97.81 406 PHE A CA 1
ATOM 3299 C C . PHE A 1 406 ? 5.503 -0.587 21.238 1.00 97.81 406 PHE A C 1
ATOM 3301 O O . PHE A 1 406 ? 5.946 -0.136 22.290 1.00 97.81 406 PHE A O 1
ATOM 3308 N N . ASP A 1 407 ? 6.172 -1.405 20.432 1.00 97.25 407 ASP A N 1
ATOM 3309 C CA . ASP A 1 407 ? 7.580 -1.755 20.586 1.00 97.25 407 ASP A CA 1
ATOM 3310 C C . ASP A 1 407 ? 8.439 -0.607 20.033 1.00 97.25 407 ASP A C 1
ATOM 3312 O O . ASP A 1 407 ? 8.299 -0.248 18.854 1.00 97.25 407 ASP A O 1
ATOM 3316 N N . ASN A 1 408 ? 9.283 -0.020 20.883 1.00 96.94 408 ASN A N 1
ATOM 3317 C CA . ASN A 1 408 ? 10.130 1.128 20.557 1.00 96.94 408 ASN A CA 1
ATOM 3318 C C . ASN A 1 408 ? 11.300 0.765 19.619 1.00 96.94 408 ASN A C 1
ATOM 3320 O O . ASN A 1 408 ? 11.812 1.656 18.942 1.00 96.94 408 ASN A O 1
ATOM 3324 N N . ASP A 1 409 ? 11.697 -0.511 19.521 1.00 95.94 409 ASP A N 1
ATOM 3325 C CA . ASP A 1 409 ? 12.731 -0.955 18.570 1.00 95.94 409 ASP A CA 1
ATOM 3326 C C . ASP A 1 409 ? 12.181 -1.018 17.137 1.00 95.94 409 ASP A C 1
ATOM 3328 O O . ASP A 1 409 ? 12.913 -0.860 16.154 1.00 95.94 409 ASP A O 1
ATOM 3332 N N . ILE A 1 410 ? 10.872 -1.246 17.006 1.00 96.69 410 ILE A N 1
ATOM 3333 C CA . ILE A 1 410 ? 10.179 -1.308 15.717 1.00 96.69 410 ILE A CA 1
ATOM 3334 C C . ILE A 1 410 ? 9.638 0.071 15.342 1.00 96.69 410 ILE A C 1
ATOM 3336 O O . ILE A 1 410 ? 9.863 0.549 14.228 1.00 96.69 410 ILE A O 1
ATOM 3340 N N . THR A 1 411 ? 8.907 0.698 16.260 1.00 97.62 411 THR A N 1
ATOM 3341 C CA . THR A 1 411 ? 8.164 1.939 16.028 1.00 97.62 411 THR A CA 1
ATOM 3342 C C . THR A 1 411 ? 9.096 3.125 16.207 1.00 97.62 411 THR A C 1
ATOM 3344 O O . THR A 1 411 ? 9.509 3.434 17.319 1.00 97.62 411 THR A O 1
ATOM 3347 N N . ILE A 1 412 ? 9.406 3.829 15.119 1.00 96.12 412 ILE A N 1
ATOM 3348 C CA . ILE A 1 412 ? 10.288 5.007 15.161 1.00 96.12 412 ILE A CA 1
ATOM 3349 C C . ILE A 1 412 ? 9.509 6.327 15.099 1.00 96.12 412 ILE A C 1
ATOM 3351 O O . ILE A 1 412 ? 10.008 7.360 15.549 1.00 96.12 412 ILE A O 1
ATOM 3355 N N . ASP A 1 413 ? 8.293 6.295 14.548 1.00 97.06 413 ASP A N 1
ATOM 3356 C CA . ASP A 1 413 ? 7.410 7.449 14.359 1.00 97.06 413 ASP A CA 1
ATOM 3357 C C . ASP A 1 413 ? 5.958 7.002 14.593 1.00 97.06 413 ASP A C 1
ATOM 3359 O O . ASP A 1 413 ? 5.407 6.216 13.821 1.00 97.06 413 ASP A O 1
ATOM 3363 N N . LEU A 1 414 ? 5.368 7.463 15.691 1.00 98.06 414 LEU A N 1
ATOM 3364 C CA . LEU A 1 414 ? 4.000 7.194 16.114 1.00 98.06 414 LEU A CA 1
ATOM 3365 C C . LEU A 1 414 ? 3.175 8.464 15.915 1.00 98.06 414 LEU A C 1
ATOM 3367 O O . LEU A 1 414 ? 3.410 9.478 16.571 1.00 98.06 414 LEU A O 1
ATOM 3371 N N . ARG A 1 415 ? 2.203 8.401 15.012 1.00 97.50 415 ARG A N 1
ATOM 3372 C CA . ARG A 1 415 ? 1.416 9.542 14.549 1.00 97.50 415 ARG A CA 1
ATOM 3373 C C . ARG A 1 415 ? -0.021 9.372 14.991 1.00 97.50 415 ARG A C 1
ATOM 3375 O O . ARG A 1 415 ? -0.690 8.427 14.588 1.00 97.50 415 ARG A O 1
ATOM 3382 N N . ILE A 1 416 ? -0.474 10.273 15.841 1.00 98.06 416 ILE A N 1
ATOM 3383 C CA . ILE A 1 416 ? -1.810 10.272 16.412 1.00 98.06 416 ILE A CA 1
ATOM 3384 C C . ILE A 1 416 ? -2.569 11.436 15.788 1.00 98.06 416 ILE A C 1
ATOM 3386 O O . ILE A 1 416 ? -2.198 12.589 15.984 1.00 98.06 416 ILE A O 1
ATOM 3390 N N . HIS A 1 417 ? -3.609 11.124 15.026 1.00 95.56 417 HIS A N 1
ATOM 3391 C CA . HIS A 1 417 ? -4.476 12.095 14.366 1.00 95.56 417 HIS A CA 1
ATOM 3392 C C . HIS A 1 417 ? -5.722 12.291 15.226 1.00 95.56 417 HIS A C 1
ATOM 3394 O O . HIS A 1 417 ? -6.463 11.329 15.441 1.00 95.56 417 HIS A O 1
ATOM 3400 N N . LEU A 1 418 ? -5.912 13.500 15.746 1.00 95.00 418 LEU A N 1
ATOM 3401 C CA . LEU A 1 418 ? -7.053 13.883 16.583 1.00 95.00 418 LEU A CA 1
ATOM 3402 C C . LEU A 1 418 ? -8.332 14.060 15.736 1.00 95.00 418 LEU A C 1
ATOM 3404 O O . LEU A 1 418 ? -9.395 13.597 16.116 1.00 95.00 418 LEU A O 1
ATOM 3408 N N . ASN A 1 419 ? -8.189 14.492 14.478 1.00 92.44 419 ASN A N 1
ATOM 3409 C CA . ASN A 1 419 ? -9.301 14.835 13.577 1.00 92.44 419 ASN A CA 1
ATOM 3410 C C . ASN A 1 419 ? -10.124 16.026 14.122 1.00 92.44 419 ASN A C 1
ATOM 3412 O O . ASN A 1 419 ? -9.540 16.991 14.599 1.00 92.44 419 ASN A O 1
ATOM 3416 N N . ASP A 1 420 ? -11.451 16.018 13.958 1.00 90.19 420 ASP A N 1
ATOM 3417 C CA . ASP A 1 420 ? -12.295 17.216 14.085 1.00 90.19 420 ASP A CA 1
ATOM 3418 C C . ASP A 1 420 ? -12.900 17.452 15.484 1.00 90.19 420 ASP A C 1
ATOM 3420 O O . ASP A 1 420 ? -13.543 18.487 15.690 1.00 90.19 420 ASP A O 1
ATOM 3424 N N . GLY A 1 421 ? -12.751 16.510 16.423 1.00 91.31 421 GLY A N 1
ATOM 3425 C CA . GLY A 1 421 ? -13.310 16.613 17.775 1.00 91.31 421 GLY A CA 1
ATOM 3426 C C . GLY A 1 421 ? -12.632 17.694 18.622 1.00 91.31 421 GLY A C 1
ATOM 3427 O O . GLY A 1 421 ? -11.516 18.103 18.336 1.00 91.31 421 GLY A O 1
ATOM 3428 N N . ASP A 1 422 ? -13.291 18.166 19.690 1.00 94.00 422 ASP A N 1
ATOM 3429 C CA . ASP A 1 422 ? -12.592 18.959 20.711 1.00 94.00 422 ASP A CA 1
ATOM 3430 C C . ASP A 1 422 ? -11.813 17.975 21.602 1.00 94.00 422 ASP A C 1
ATOM 3432 O O . ASP A 1 422 ? -12.341 17.461 22.604 1.00 94.00 422 ASP A O 1
ATOM 3436 N N . ASP A 1 423 ? -10.568 17.676 21.241 1.00 95.44 423 ASP A N 1
ATOM 3437 C CA . ASP A 1 423 ? -9.833 16.542 21.796 1.00 95.44 423 ASP A CA 1
ATOM 3438 C C . ASP A 1 423 ? -8.938 16.920 22.976 1.00 95.44 423 ASP A C 1
ATOM 3440 O O . ASP A 1 423 ? -8.653 18.086 23.263 1.00 95.44 423 ASP A O 1
ATOM 3444 N N . LYS A 1 424 ? -8.508 15.907 23.731 1.00 96.50 424 LYS A N 1
ATOM 3445 C CA . LYS A 1 424 ? -7.440 16.062 24.719 1.00 96.50 424 LYS A CA 1
ATOM 3446 C C . LYS A 1 424 ? -6.372 15.005 24.539 1.00 96.50 424 LYS A C 1
ATOM 3448 O O . LYS A 1 424 ? -6.656 13.816 24.643 1.00 96.50 424 LYS A O 1
ATOM 3453 N N . ALA A 1 425 ? -5.133 15.443 24.381 1.00 97.62 425 ALA A N 1
ATOM 3454 C CA . ALA A 1 425 ? -3.965 14.588 24.295 1.00 97.62 425 ALA A CA 1
ATOM 3455 C C . ALA A 1 425 ? -3.049 14.790 25.505 1.00 97.62 425 ALA A C 1
ATOM 3457 O O . ALA A 1 425 ? -2.607 15.901 25.790 1.00 97.62 425 ALA A O 1
ATOM 3458 N N . PHE A 1 426 ? -2.739 13.700 26.204 1.00 97.81 426 PHE A N 1
ATOM 3459 C CA . PHE A 1 426 ? -1.871 13.707 27.374 1.00 97.81 426 PHE A CA 1
ATOM 3460 C C . PHE A 1 426 ? -0.695 12.751 27.186 1.00 97.81 426 PHE A C 1
ATOM 3462 O O . PHE A 1 426 ? -0.884 11.539 27.071 1.00 97.81 426 PHE A O 1
ATOM 3469 N N . VAL A 1 427 ? 0.519 13.301 27.142 1.00 98.50 427 VAL A N 1
ATOM 3470 C CA . VAL A 1 427 ? 1.765 12.547 26.960 1.00 98.50 427 VAL A CA 1
ATOM 3471 C C . VAL A 1 427 ? 2.533 12.517 28.276 1.00 98.50 427 VAL A C 1
ATOM 3473 O O . VAL A 1 427 ? 2.848 13.562 28.840 1.00 98.50 427 VAL A O 1
ATOM 3476 N N . ILE A 1 428 ? 2.845 11.319 28.764 1.00 98.12 428 ILE A N 1
ATOM 3477 C CA . ILE A 1 428 ? 3.515 11.086 30.048 1.00 98.12 428 ILE A CA 1
ATOM 3478 C C . ILE A 1 428 ? 4.619 10.034 29.929 1.00 98.12 428 ILE A C 1
ATOM 3480 O O . ILE A 1 428 ? 4.702 9.292 28.948 1.00 98.12 428 ILE A O 1
ATOM 3484 N N . GLY A 1 429 ? 5.443 9.947 30.972 1.00 97.38 429 GLY A N 1
ATOM 3485 C CA . GLY A 1 429 ? 6.476 8.924 31.123 1.00 97.38 429 GLY A CA 1
ATOM 3486 C C . GLY A 1 429 ? 7.893 9.473 30.986 1.00 97.38 429 GLY A C 1
ATOM 3487 O O . GLY A 1 429 ? 8.119 10.556 30.445 1.00 97.38 429 GLY A O 1
ATOM 3488 N N . GLU A 1 430 ? 8.855 8.721 31.510 1.00 97.38 430 GLU A N 1
ATOM 3489 C CA . GLU A 1 430 ? 10.271 9.084 31.514 1.00 97.38 430 GLU A CA 1
ATOM 3490 C C . GLU A 1 430 ? 11.102 7.901 31.010 1.00 97.38 430 GLU A C 1
ATOM 3492 O O . GLU A 1 430 ? 11.090 6.828 31.611 1.00 97.38 430 GLU A O 1
ATOM 3497 N N . CYS A 1 431 ? 11.819 8.094 29.903 1.00 96.62 431 CYS A N 1
ATOM 3498 C CA . CYS A 1 431 ? 12.651 7.066 29.275 1.00 96.62 431 CYS A CA 1
ATOM 3499 C C . CYS A 1 431 ? 13.872 7.692 28.578 1.00 96.62 431 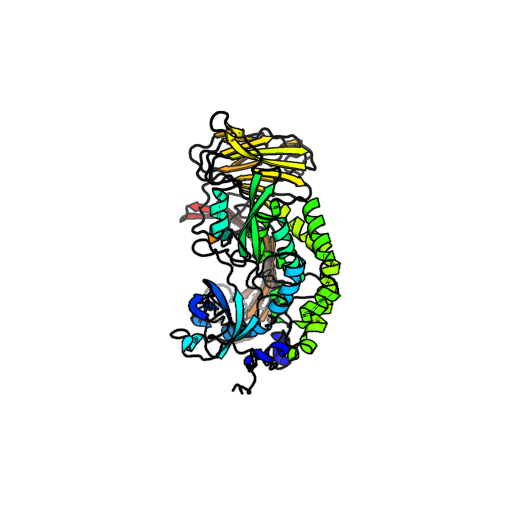CYS A C 1
ATOM 3501 O O . CYS A 1 431 ? 14.046 8.908 28.584 1.00 96.62 431 CYS A O 1
ATOM 3503 N N . SER A 1 432 ? 14.741 6.879 27.991 1.00 95.00 432 SER A N 1
ATOM 3504 C CA . SER A 1 432 ? 15.879 7.294 27.154 1.00 95.00 432 SER A CA 1
ATOM 3505 C C . SER A 1 432 ? 15.657 6.959 25.680 1.00 95.00 432 SER A C 1
ATOM 3507 O O . SER A 1 432 ? 16.089 7.713 24.809 1.00 95.00 432 SER A O 1
ATOM 3509 N N . GLU A 1 433 ? 14.941 5.870 25.399 1.00 93.81 433 GLU A N 1
ATOM 3510 C CA . GLU A 1 433 ? 14.577 5.459 24.041 1.00 93.81 433 GLU A CA 1
ATOM 3511 C C . GLU A 1 433 ? 13.064 5.484 23.849 1.00 93.81 433 GLU A C 1
ATOM 3513 O O . GLU A 1 433 ? 12.299 5.050 24.709 1.00 93.81 433 GLU A O 1
ATOM 3518 N N . SER A 1 434 ? 12.615 6.049 22.728 1.00 95.75 434 SER A N 1
ATOM 3519 C CA . SER A 1 434 ? 11.199 6.059 22.357 1.00 95.75 434 SER A CA 1
ATOM 3520 C C . SER A 1 434 ? 10.973 6.481 20.900 1.00 95.75 434 SER A C 1
ATOM 3522 O O . SER A 1 434 ? 11.812 7.189 20.318 1.00 95.75 434 SER A O 1
ATOM 3524 N N . PRO A 1 435 ? 9.814 6.128 20.309 1.00 97.19 435 PRO A N 1
ATOM 3525 C CA . PRO A 1 435 ? 9.377 6.720 19.056 1.00 97.19 435 PRO A CA 1
ATOM 3526 C C . PRO A 1 435 ? 9.253 8.237 19.177 1.00 97.19 435 PRO A C 1
ATOM 3528 O O . PRO A 1 435 ? 8.907 8.788 20.232 1.00 97.19 435 PRO A O 1
ATOM 3531 N N . ILE A 1 436 ? 9.449 8.909 18.044 1.00 97.81 436 ILE A N 1
ATOM 3532 C CA . ILE A 1 436 ? 8.885 10.244 17.862 1.00 97.81 436 ILE A CA 1
ATOM 3533 C C . ILE A 1 436 ? 7.364 10.100 17.963 1.00 97.81 436 ILE A C 1
ATOM 3535 O O . ILE A 1 436 ? 6.776 9.327 17.216 1.00 97.81 436 ILE A O 1
ATOM 3539 N N . VAL A 1 437 ? 6.739 10.827 18.883 1.00 98.44 437 VAL A N 1
ATOM 3540 C CA . VAL A 1 437 ? 5.282 10.917 19.005 1.00 98.44 437 VAL A CA 1
ATOM 3541 C C . VAL A 1 437 ? 4.850 12.211 18.343 1.00 98.44 437 VAL A C 1
ATOM 3543 O O . VAL A 1 437 ? 5.307 13.286 18.730 1.00 98.44 437 VAL A O 1
ATOM 3546 N N . ARG A 1 438 ? 3.988 12.109 17.337 1.00 98.25 438 ARG A N 1
ATOM 3547 C CA . ARG A 1 438 ? 3.369 13.245 16.657 1.00 98.25 438 ARG A CA 1
ATOM 3548 C C . ARG A 1 438 ? 1.895 13.261 16.996 1.00 98.25 438 ARG A C 1
ATOM 3550 O O . ARG A 1 438 ? 1.219 12.268 16.752 1.00 98.25 438 ARG A O 1
ATOM 3557 N N . ILE A 1 439 ? 1.409 14.372 17.520 1.00 97.94 439 ILE A N 1
ATOM 3558 C CA . ILE A 1 439 ? -0.016 14.614 17.716 1.00 97.94 439 ILE A CA 1
ATOM 3559 C C . ILE A 1 439 ? -0.426 15.657 16.692 1.00 97.94 439 ILE A C 1
ATOM 3561 O O . ILE A 1 439 ? 0.153 16.741 16.635 1.00 97.94 439 ILE A O 1
ATOM 3565 N N . VAL A 1 440 ? -1.347 15.264 15.825 1.00 96.12 440 VAL A N 1
ATOM 3566 C CA . VAL A 1 440 ? -1.821 16.043 14.689 1.00 96.12 440 VAL A CA 1
ATOM 3567 C C . VAL A 1 440 ? -3.254 16.444 14.997 1.00 96.12 440 VAL A C 1
ATOM 3569 O O . VAL A 1 440 ? -4.144 15.593 14.954 1.00 96.12 440 VAL A O 1
ATOM 3572 N N . GLY A 1 441 ? -3.438 17.713 15.354 1.00 93.94 441 GLY A N 1
ATOM 3573 C CA . GLY A 1 441 ? -4.747 18.328 15.551 1.00 93.94 441 GLY A CA 1
ATOM 3574 C C . GLY A 1 441 ? -5.516 18.443 14.238 1.00 93.94 441 GLY A C 1
ATOM 3575 O O . GLY A 1 441 ? -4.941 18.297 13.149 1.00 93.94 441 GLY A O 1
ATOM 3576 N N . GLY A 1 442 ? -6.815 18.695 14.341 1.00 90.12 442 GLY A N 1
ATOM 3577 C CA . GLY A 1 442 ? -7.662 19.039 13.200 1.00 90.12 442 GLY A CA 1
ATOM 3578 C C . GLY A 1 442 ? -8.340 20.387 13.395 1.00 90.12 442 GLY A C 1
ATOM 3579 O O . GLY A 1 442 ? -7.694 21.376 13.736 1.00 90.12 442 GLY A O 1
ATOM 3580 N N . HIS A 1 443 ? -9.639 20.460 13.114 1.00 88.69 443 HIS A N 1
ATOM 3581 C CA . HIS A 1 443 ? -10.388 21.720 13.196 1.00 88.69 443 HIS A CA 1
ATOM 3582 C C . HIS A 1 443 ? -10.969 22.022 14.588 1.00 88.69 443 HIS A C 1
ATOM 3584 O O . HIS A 1 443 ? -11.532 23.107 14.787 1.00 88.69 443 HIS A O 1
ATOM 3590 N N . GLY A 1 444 ? -10.864 21.072 15.518 1.00 89.31 444 GLY A N 1
ATOM 3591 C CA . GLY A 1 444 ? -11.348 21.182 16.889 1.00 89.31 444 GLY A CA 1
ATOM 3592 C C . GLY A 1 444 ? -10.544 22.141 17.767 1.00 89.31 444 GLY A C 1
ATOM 3593 O O . GLY A 1 444 ? -9.546 22.735 17.355 1.00 89.31 444 GLY A O 1
ATOM 3594 N N . GLN A 1 445 ? -11.029 22.354 18.990 1.00 92.31 445 GLN A N 1
ATOM 3595 C CA . GLN A 1 445 ? -10.295 23.063 20.039 1.00 92.31 445 GLN A CA 1
ATOM 3596 C C . GLN A 1 445 ? -9.620 22.052 20.962 1.00 92.31 445 GLN A C 1
ATOM 3598 O O . GLN A 1 445 ? -10.227 21.573 21.927 1.00 92.31 445 GLN A O 1
ATOM 3603 N N . ASP A 1 446 ? -8.352 21.774 20.675 1.00 94.50 446 ASP A N 1
ATOM 3604 C CA . ASP A 1 446 ? -7.622 20.694 21.328 1.00 94.50 446 ASP A CA 1
ATOM 3605 C C . ASP A 1 446 ? -6.927 21.155 22.616 1.00 94.50 446 ASP A C 1
ATOM 3607 O O . ASP A 1 446 ? -6.445 22.282 22.741 1.00 94.50 446 ASP A O 1
ATOM 3611 N N . GLU A 1 447 ? -6.861 20.266 23.606 1.00 95.19 447 GLU A N 1
ATOM 3612 C CA . GLU A 1 447 ? -6.062 20.433 24.821 1.00 95.19 447 GLU A CA 1
ATOM 3613 C C . GLU A 1 447 ? -4.893 19.444 24.784 1.00 95.19 447 GLU A C 1
ATOM 3615 O O . GLU A 1 447 ? -5.080 18.238 24.951 1.00 95.19 447 GLU A O 1
ATOM 3620 N N . ILE A 1 448 ? -3.674 19.936 24.586 1.00 94.88 448 ILE A N 1
ATOM 3621 C CA . ILE A 1 448 ? -2.490 19.095 24.419 1.00 94.88 448 ILE A CA 1
ATOM 3622 C C . ILE A 1 448 ? -1.499 19.366 25.548 1.00 94.88 448 ILE A C 1
ATOM 3624 O O . ILE A 1 448 ? -1.054 20.493 25.757 1.00 94.88 448 ILE A O 1
ATOM 3628 N N . VAL A 1 449 ? -1.132 18.321 26.284 1.00 97.50 449 VAL A N 1
ATOM 3629 C CA . VAL A 1 449 ? -0.272 18.422 27.467 1.00 97.50 449 VAL A CA 1
ATOM 3630 C C . VAL A 1 449 ? 0.846 17.381 27.389 1.00 97.50 449 VAL A C 1
ATOM 3632 O O . VAL A 1 449 ? 0.573 16.183 27.306 1.00 97.50 449 VAL A O 1
ATOM 3635 N N . ASP A 1 450 ? 2.102 17.833 27.443 1.00 98.19 450 ASP A N 1
ATOM 3636 C CA . ASP A 1 450 ? 3.294 16.977 27.521 1.00 98.19 450 ASP A CA 1
ATOM 3637 C C . ASP A 1 450 ? 3.978 17.108 28.887 1.00 98.19 450 ASP A C 1
ATOM 3639 O O . ASP A 1 450 ? 4.603 18.121 29.201 1.00 98.19 450 ASP A O 1
ATOM 3643 N N . GLU A 1 451 ? 3.894 16.057 29.696 1.00 97.81 451 GLU A N 1
ATOM 3644 C CA . GLU A 1 451 ? 4.647 15.907 30.947 1.00 97.81 451 GLU A CA 1
ATOM 3645 C C . GLU A 1 451 ? 5.764 14.856 30.818 1.00 97.81 451 GLU A C 1
ATOM 3647 O O . GLU A 1 451 ? 6.344 14.429 31.820 1.00 97.81 451 GLU A O 1
ATOM 3652 N N . SER A 1 452 ? 6.078 14.412 29.596 1.00 97.56 452 SER A N 1
ATOM 3653 C CA . SER A 1 452 ? 7.080 13.376 29.357 1.00 97.56 452 SER A CA 1
ATOM 3654 C C . SER A 1 452 ? 8.510 13.917 29.287 1.00 97.56 452 SER A C 1
ATOM 3656 O O . SER A 1 452 ? 8.773 15.076 28.950 1.00 97.56 452 SER A O 1
ATOM 3658 N N . ILE A 1 453 ? 9.471 13.047 29.599 1.00 97.12 453 ILE A N 1
ATOM 3659 C CA . ILE A 1 453 ? 10.904 13.328 29.484 1.00 97.12 453 ILE A CA 1
ATOM 3660 C C . ILE A 1 453 ? 11.562 12.185 28.718 1.00 97.12 453 ILE A C 1
ATOM 3662 O O . ILE A 1 453 ? 11.526 11.036 29.150 1.00 97.12 453 ILE A O 1
ATOM 3666 N N . VAL A 1 454 ? 12.215 12.511 27.599 1.00 96.62 454 VAL A N 1
ATOM 3667 C CA . VAL A 1 454 ? 13.074 11.558 26.884 1.00 96.62 454 VAL A CA 1
ATOM 3668 C C . VAL A 1 454 ? 14.526 11.994 27.006 1.00 96.62 454 VAL A C 1
ATOM 3670 O O . VAL A 1 454 ? 14.931 13.017 26.449 1.00 96.62 454 VAL A O 1
ATOM 3673 N N . HIS A 1 455 ? 15.311 11.237 27.762 1.00 95.06 455 HIS A N 1
ATOM 3674 C CA . HIS A 1 455 ? 16.726 11.496 27.990 1.00 95.06 455 HIS A CA 1
ATOM 3675 C C . HIS A 1 455 ? 17.546 11.272 26.724 1.00 95.06 455 HIS A C 1
ATOM 3677 O O . HIS A 1 455 ? 17.254 10.435 25.875 1.00 95.06 455 HIS A O 1
ATOM 3683 N N . GLY A 1 456 ? 18.617 12.035 26.585 1.00 91.06 456 GLY A N 1
ATOM 3684 C CA . GLY A 1 456 ? 19.549 11.884 25.486 1.00 91.06 456 GLY A CA 1
ATOM 3685 C C . GLY A 1 456 ? 20.712 12.837 25.617 1.00 91.06 456 GLY A C 1
ATOM 3686 O O . GLY A 1 456 ? 21.093 13.248 26.712 1.00 91.06 456 GLY A O 1
ATOM 3687 N N . ASN A 1 457 ? 21.270 13.192 24.470 1.00 86.38 457 ASN A N 1
ATOM 3688 C CA . ASN A 1 457 ? 22.494 13.960 24.374 1.00 86.38 457 ASN A CA 1
ATOM 3689 C C . ASN A 1 457 ? 22.295 15.191 23.495 1.00 86.38 457 ASN A C 1
ATOM 3691 O O . ASN A 1 457 ? 21.613 15.139 22.468 1.00 86.38 457 ASN A O 1
ATOM 3695 N N . PHE A 1 458 ? 22.950 16.296 23.843 1.00 81.88 458 PHE A N 1
ATOM 3696 C CA . PHE A 1 458 ? 22.967 17.484 22.998 1.00 81.88 458 PHE A CA 1
ATOM 3697 C C . PHE A 1 458 ? 23.558 17.137 21.618 1.00 81.88 458 PHE A C 1
ATOM 3699 O O . PHE A 1 458 ? 24.610 16.497 21.520 1.00 81.88 458 PHE A O 1
ATOM 3706 N N . LEU A 1 459 ? 22.859 17.524 20.544 1.00 76.81 459 LEU A N 1
ATOM 3707 C CA . LEU A 1 459 ? 23.170 17.159 19.150 1.00 76.81 459 LEU A CA 1
ATOM 3708 C C . LEU A 1 459 ? 23.281 15.643 18.885 1.00 76.81 459 LEU A C 1
ATOM 3710 O O . LEU A 1 459 ? 23.868 15.249 17.883 1.00 76.81 459 LEU A O 1
ATOM 3714 N N . SER A 1 460 ? 22.754 14.787 19.766 1.00 70.88 460 SER A N 1
ATOM 3715 C CA . SER A 1 460 ? 22.837 13.312 19.722 1.00 70.88 460 SER A CA 1
ATOM 3716 C C . SER A 1 460 ? 24.252 12.703 19.746 1.00 70.88 460 SER A C 1
ATOM 3718 O O . SER A 1 460 ? 24.400 11.522 20.038 1.00 70.88 460 SER A O 1
ATOM 3720 N N . ILE A 1 461 ? 25.301 13.488 19.484 1.00 74.38 461 ILE A N 1
ATOM 3721 C CA . ILE A 1 461 ? 26.697 13.035 19.356 1.00 74.38 461 ILE A CA 1
ATOM 3722 C C . ILE A 1 461 ? 27.610 13.527 20.485 1.00 74.38 461 ILE A C 1
ATOM 3724 O O . ILE A 1 461 ? 28.770 13.123 20.557 1.00 74.38 461 ILE A O 1
ATOM 3728 N N . THR A 1 462 ? 27.137 14.439 21.338 1.00 82.75 462 THR A N 1
ATOM 3729 C CA . THR A 1 462 ? 27.961 15.007 22.416 1.00 82.75 462 THR A CA 1
ATOM 3730 C C . THR A 1 462 ? 27.708 14.283 23.740 1.00 82.75 462 THR A C 1
ATOM 3732 O O . THR A 1 462 ? 26.612 13.785 23.954 1.00 82.75 462 THR A O 1
ATOM 3735 N N . PRO A 1 463 ? 28.669 14.231 24.676 1.00 84.25 463 PRO A N 1
ATOM 3736 C CA . PRO A 1 463 ? 28.474 13.564 25.966 1.00 84.25 463 PRO A CA 1
ATOM 3737 C C . PRO A 1 463 ? 27.704 14.430 26.984 1.00 84.25 463 PRO A C 1
ATOM 3739 O O . PRO A 1 463 ? 27.820 14.206 28.188 1.00 84.25 463 PRO A O 1
ATOM 3742 N N . PHE A 1 464 ? 26.993 15.470 26.533 1.00 88.38 464 PHE A N 1
ATOM 3743 C CA . PHE A 1 464 ? 26.265 16.394 27.399 1.00 88.38 464 PHE A CA 1
ATOM 3744 C C . PHE A 1 464 ? 24.789 15.986 27.462 1.00 88.38 464 PHE A C 1
ATOM 3746 O O . PHE A 1 46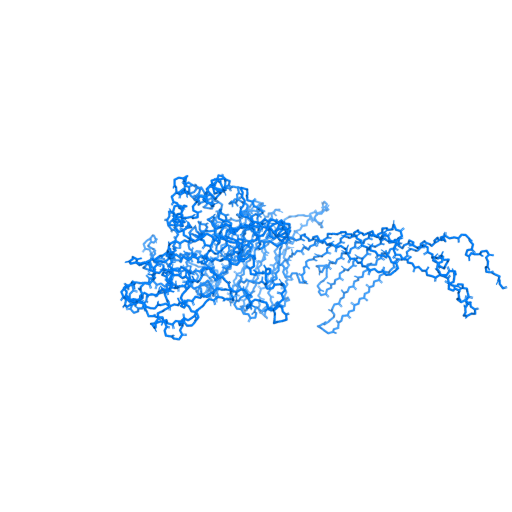4 ? 24.121 16.079 26.428 1.00 88.38 464 PHE A O 1
ATOM 3753 N N . PRO A 1 465 ? 24.270 15.576 28.638 1.00 87.06 465 PRO A N 1
ATOM 3754 C CA . PRO A 1 465 ? 22.872 15.192 28.780 1.00 87.06 465 PRO A CA 1
ATOM 3755 C C . PRO A 1 465 ? 21.930 16.323 28.360 1.00 87.06 465 PRO A C 1
ATOM 3757 O O . PRO A 1 465 ? 22.110 17.472 28.771 1.00 87.06 465 PRO A O 1
ATOM 3760 N N . ALA A 1 466 ? 20.932 15.997 27.548 1.00 90.31 466 ALA A N 1
ATOM 3761 C CA . ALA A 1 466 ? 19.874 16.905 27.126 1.00 90.31 466 ALA A CA 1
ATOM 3762 C C . ALA A 1 466 ? 18.586 16.123 26.856 1.00 90.31 466 ALA A C 1
ATOM 3764 O O . ALA A 1 466 ? 18.636 14.975 26.420 1.00 90.31 466 ALA A O 1
ATOM 3765 N N . THR A 1 467 ? 17.432 16.754 27.067 1.00 91.62 467 THR A N 1
ATOM 3766 C CA . THR A 1 467 ? 16.154 16.165 26.658 1.00 91.62 467 THR A CA 1
ATOM 3767 C C . THR A 1 467 ? 16.071 16.132 25.134 1.00 91.62 467 THR A C 1
ATOM 3769 O O . THR A 1 467 ? 16.345 17.130 24.459 1.00 91.62 467 THR A O 1
ATOM 3772 N N . GLN A 1 468 ? 15.715 14.975 24.582 1.00 92.94 468 GLN A N 1
ATOM 3773 C CA . GLN A 1 468 ? 15.493 14.813 23.154 1.00 92.94 468 GLN A CA 1
ATOM 3774 C C . GLN A 1 468 ? 14.145 15.407 22.754 1.00 92.94 468 GLN A C 1
ATOM 3776 O O . GLN A 1 468 ? 13.150 15.286 23.466 1.00 92.94 468 GLN A O 1
ATOM 3781 N N . ARG A 1 469 ? 14.099 15.986 21.554 1.00 94.00 469 ARG A N 1
ATOM 3782 C CA . ARG A 1 469 ? 12.846 16.402 20.926 1.00 94.00 469 ARG A CA 1
ATOM 3783 C C . ARG A 1 469 ? 12.142 15.176 20.356 1.00 94.00 469 ARG A C 1
ATOM 3785 O O . ARG A 1 469 ? 12.525 14.687 19.295 1.00 94.00 469 ARG A O 1
ATOM 3792 N N . ARG A 1 470 ? 11.178 14.638 21.101 1.00 96.19 470 ARG A N 1
ATOM 3793 C CA . ARG A 1 470 ? 10.475 13.382 20.772 1.00 96.19 470 ARG A CA 1
ATOM 3794 C C . ARG A 1 470 ? 8.959 13.501 20.814 1.00 96.19 470 ARG A C 1
ATOM 3796 O O . ARG A 1 470 ? 8.290 12.528 20.476 1.00 96.19 470 ARG A O 1
ATOM 3803 N N . THR A 1 471 ? 8.429 14.667 21.161 1.00 97.69 471 THR A N 1
ATOM 3804 C CA . THR A 1 471 ? 6.996 14.950 21.122 1.00 97.69 471 THR A CA 1
ATOM 3805 C C . THR A 1 471 ? 6.774 16.145 20.204 1.00 97.69 471 THR A C 1
ATOM 3807 O O . THR A 1 471 ? 7.357 17.204 20.418 1.00 97.69 471 THR A O 1
ATOM 3810 N N . TYR A 1 472 ? 5.985 15.964 19.151 1.00 97.38 472 TYR A N 1
ATOM 3811 C CA . TYR A 1 472 ? 5.681 16.990 18.161 1.00 97.38 472 TYR A CA 1
ATOM 3812 C C . TYR A 1 472 ? 4.181 17.233 18.139 1.00 97.38 472 TYR A C 1
ATOM 3814 O O . TYR A 1 472 ? 3.415 16.288 17.953 1.00 97.38 472 TYR A O 1
ATOM 3822 N N . PHE A 1 473 ? 3.774 18.482 18.296 1.00 96.38 473 PHE A N 1
ATOM 3823 C CA . PHE A 1 473 ? 2.384 18.908 18.233 1.00 96.38 473 PHE A CA 1
ATOM 3824 C C . PHE A 1 473 ? 2.191 19.751 16.981 1.00 96.38 473 PHE A C 1
ATOM 3826 O O . PHE A 1 473 ? 2.902 20.734 16.789 1.00 96.38 473 PHE A O 1
ATOM 3833 N N . TYR A 1 474 ? 1.268 19.323 16.127 1.00 94.62 474 TYR A N 1
ATOM 3834 C CA . TYR A 1 474 ? 0.923 19.977 14.873 1.00 94.62 474 TYR A CA 1
ATOM 3835 C C . TYR A 1 474 ? -0.519 20.441 14.951 1.00 94.62 474 TYR A C 1
ATOM 3837 O O . TYR A 1 474 ? -1.421 19.622 14.777 1.00 94.62 474 TYR A O 1
ATOM 3845 N N . ASP A 1 475 ? -0.733 21.722 15.209 1.00 92.00 475 ASP A N 1
ATOM 3846 C CA . ASP A 1 475 ? -2.077 22.263 15.373 1.00 92.00 475 ASP A CA 1
ATOM 3847 C C . ASP A 1 475 ? -2.096 23.752 15.018 1.00 92.00 475 ASP A C 1
ATOM 3849 O O . ASP A 1 475 ? -1.477 24.577 15.684 1.00 92.00 475 ASP A O 1
ATOM 3853 N N . SER A 1 476 ? -2.793 24.089 13.935 1.00 84.31 476 SER A N 1
ATOM 3854 C CA . SER A 1 476 ? -2.993 25.469 13.481 1.00 84.31 476 SER A CA 1
ATOM 3855 C C . SER A 1 476 ? -4.323 26.066 13.964 1.00 84.31 476 SER A C 1
ATOM 3857 O O . SER A 1 476 ? -4.736 27.137 13.507 1.00 84.31 476 SER A O 1
ATOM 3859 N N . GLY A 1 477 ? -5.037 25.371 14.850 1.00 73.19 477 GLY A N 1
ATOM 3860 C CA . GLY A 1 477 ? -6.304 25.782 15.429 1.00 73.19 477 GLY A CA 1
ATOM 3861 C C . GLY A 1 477 ? -6.166 27.073 16.233 1.00 73.19 477 GLY A C 1
ATOM 3862 O O . GLY A 1 477 ? -5.301 27.237 17.088 1.00 73.19 477 GLY A O 1
ATOM 3863 N N . ASN A 1 478 ? -7.068 28.030 16.001 1.00 64.31 478 ASN A N 1
ATOM 3864 C CA . ASN A 1 478 ? -6.978 29.373 16.594 1.00 64.31 478 ASN A CA 1
ATOM 3865 C C . ASN A 1 478 ? -7.196 29.427 18.129 1.00 64.31 478 ASN A C 1
ATOM 3867 O O . ASN A 1 478 ? -7.277 30.528 18.685 1.00 64.31 478 ASN A O 1
ATOM 3871 N N . LYS A 1 479 ? -7.387 28.287 18.810 1.00 78.12 479 LYS A N 1
ATOM 3872 C CA . LYS A 1 479 ? -7.830 28.214 20.217 1.00 78.12 479 LYS A CA 1
ATOM 3873 C C . LYS A 1 479 ? -7.366 26.973 20.994 1.00 78.12 479 LYS A C 1
ATOM 3875 O O . LYS A 1 479 ? -7.861 26.773 22.101 1.00 78.12 479 LYS A O 1
ATOM 3880 N N . SER A 1 480 ? -6.458 26.171 20.456 1.00 88.19 480 SER A N 1
ATOM 3881 C CA . SER A 1 480 ? -5.955 25.005 21.179 1.00 88.19 480 SER A CA 1
ATOM 3882 C C . SER A 1 480 ? -5.085 25.427 22.365 1.00 88.19 480 SER A C 1
ATOM 3884 O O . SER A 1 480 ? -4.349 26.418 22.308 1.00 88.19 480 SER A O 1
ATOM 3886 N N . GLU A 1 481 ? -5.200 24.703 23.473 1.00 92.8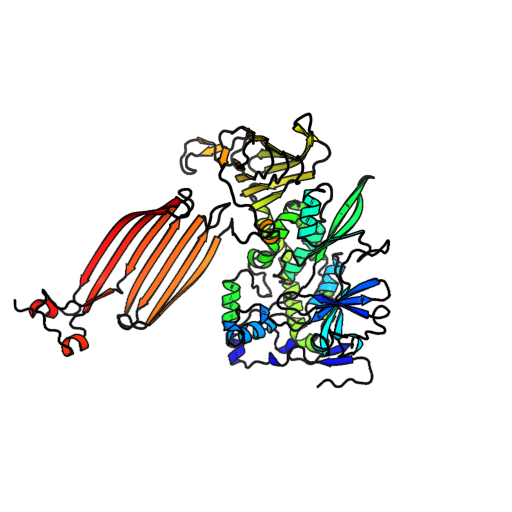8 481 GLU A N 1
ATOM 3887 C CA . GLU A 1 481 ? -4.409 24.923 24.680 1.00 92.88 481 GLU A CA 1
ATOM 3888 C C . GLU A 1 481 ? -3.238 23.942 24.693 1.00 92.88 481 GLU A C 1
ATOM 3890 O O . GLU A 1 481 ? -3.437 22.734 24.800 1.00 92.88 481 GLU A O 1
ATOM 3895 N N . VAL A 1 482 ? -2.009 24.459 24.603 1.00 93.81 482 VAL A N 1
ATOM 3896 C CA . VAL A 1 482 ? -0.795 23.634 24.570 1.00 93.81 482 VAL A CA 1
ATOM 3897 C C . VAL A 1 482 ? 0.056 23.889 25.811 1.00 93.81 482 VAL A C 1
ATOM 3899 O O . VAL A 1 482 ? 0.477 25.016 26.080 1.00 93.81 482 VAL A O 1
ATOM 3902 N N . VAL A 1 483 ? 0.330 22.826 26.565 1.00 96.25 483 VAL A N 1
ATOM 3903 C CA . VAL A 1 483 ? 1.283 22.811 27.679 1.00 96.25 483 VAL A CA 1
ATOM 3904 C C . VAL A 1 483 ? 2.505 22.008 27.248 1.00 96.25 483 VAL A C 1
ATOM 3906 O O . VAL A 1 483 ? 2.477 20.779 27.199 1.00 96.25 483 VAL A O 1
ATOM 3909 N N . GLU A 1 484 ? 3.577 22.725 26.914 1.00 96.38 484 GLU A N 1
ATOM 3910 C CA . GLU A 1 484 ? 4.826 22.140 26.423 1.00 96.38 484 GLU A CA 1
ATOM 3911 C C . GLU A 1 484 ? 5.688 21.565 27.557 1.00 96.38 484 GLU A C 1
ATOM 3913 O O . GLU A 1 484 ? 5.962 22.226 28.565 1.00 96.38 484 GLU A O 1
ATOM 3918 N N . GLY A 1 485 ? 6.176 20.347 27.341 1.00 94.81 485 GLY A N 1
ATOM 3919 C CA . GLY A 1 485 ? 7.212 19.701 28.129 1.00 94.81 485 GLY A CA 1
ATOM 3920 C C . GLY A 1 485 ? 8.621 20.005 27.594 1.00 94.81 485 GLY A C 1
ATOM 3921 O O . GLY A 1 485 ? 8.795 20.630 26.545 1.00 94.81 485 GLY A O 1
ATOM 3922 N N . PRO A 1 486 ? 9.687 19.546 28.277 1.00 92.19 486 PRO A N 1
ATOM 3923 C CA . PRO A 1 486 ? 11.067 19.890 27.910 1.00 92.19 486 PRO A CA 1
ATOM 3924 C C . PRO A 1 486 ? 11.523 19.364 26.535 1.00 92.19 486 PRO A C 1
ATOM 3926 O O . PRO A 1 486 ? 12.508 19.858 25.984 1.00 92.19 486 PRO A O 1
ATOM 3929 N N . GLY A 1 487 ? 10.843 18.343 26.001 1.00 92.94 487 GLY A N 1
ATOM 3930 C CA . GLY A 1 487 ? 11.125 17.704 24.710 1.00 92.94 487 GLY A CA 1
ATOM 3931 C C . GLY A 1 487 ? 10.086 17.992 23.621 1.00 92.94 487 GLY A C 1
ATOM 3932 O O . GLY A 1 487 ? 10.119 17.332 22.577 1.00 92.94 487 GLY A O 1
ATOM 3933 N N . THR A 1 488 ? 9.169 18.932 23.858 1.00 96.88 488 THR A N 1
ATOM 3934 C CA . THR A 1 488 ? 8.091 19.263 22.924 1.00 96.88 488 THR A CA 1
ATOM 3935 C C . THR A 1 488 ? 8.589 20.148 21.778 1.00 96.88 488 THR A C 1
ATOM 3937 O O . THR A 1 488 ? 9.463 21.003 21.941 1.00 96.88 488 THR A O 1
ATOM 3940 N N . VAL A 1 489 ? 8.034 19.927 20.590 1.00 95.25 489 VAL A N 1
ATOM 3941 C CA . VAL A 1 489 ? 8.123 20.820 19.434 1.00 95.25 489 VAL A CA 1
ATOM 3942 C C . VAL A 1 489 ? 6.704 21.132 18.993 1.00 95.25 489 VAL A C 1
ATOM 3944 O O . VAL A 1 489 ? 6.006 20.242 18.517 1.00 95.25 489 VAL A O 1
ATOM 3947 N N . TYR A 1 490 ? 6.289 22.384 19.146 1.00 94.25 490 TYR A N 1
ATOM 3948 C CA . TYR A 1 490 ? 4.998 22.857 18.666 1.00 94.25 490 TYR A CA 1
ATOM 3949 C C . TYR A 1 490 ? 5.147 23.541 17.301 1.00 94.25 490 TYR A C 1
ATOM 3951 O O . TYR A 1 490 ? 6.036 24.374 17.110 1.00 94.25 490 TYR A O 1
ATOM 3959 N N . ASP A 1 491 ? 4.305 23.142 16.353 1.00 91.94 491 ASP A N 1
ATOM 3960 C CA . ASP A 1 491 ? 4.227 23.665 14.994 1.00 91.94 491 ASP A CA 1
ATOM 3961 C C . ASP A 1 491 ? 2.776 24.072 14.703 1.00 91.94 491 ASP A C 1
ATOM 3963 O O . ASP A 1 491 ? 1.901 23.224 14.516 1.00 91.94 491 ASP A O 1
ATOM 3967 N N . ASP A 1 492 ? 2.542 25.384 14.679 1.00 90.38 492 ASP A N 1
ATOM 3968 C CA . ASP A 1 492 ? 1.245 26.012 14.421 1.00 90.38 492 ASP A CA 1
ATOM 3969 C C . ASP A 1 492 ? 1.044 26.394 12.948 1.00 90.38 492 ASP A C 1
ATOM 3971 O O . ASP A 1 492 ? 0.119 27.136 12.599 1.00 90.38 492 ASP A O 1
ATOM 3975 N N . THR A 1 493 ? 1.914 25.907 12.057 1.00 87.56 493 THR A N 1
ATOM 3976 C CA . THR A 1 493 ? 1.785 26.199 10.633 1.00 87.56 493 THR A CA 1
ATOM 3977 C C . THR A 1 493 ? 0.575 25.488 10.035 1.00 87.56 493 THR A C 1
ATOM 3979 O O . THR A 1 493 ? 0.397 24.275 10.157 1.00 87.56 493 THR A O 1
ATOM 3982 N N . GLU A 1 494 ? -0.260 26.270 9.349 1.00 85.81 494 GLU A N 1
ATOM 3983 C CA . GLU A 1 494 ? -1.415 25.755 8.619 1.00 85.81 494 GLU A CA 1
ATOM 3984 C C . GLU A 1 494 ? -0.952 24.762 7.546 1.00 85.81 494 GLU A C 1
ATOM 3986 O O . GLU A 1 494 ? -0.126 25.085 6.681 1.00 85.81 494 GLU A O 1
ATOM 3991 N N . TYR A 1 495 ? -1.491 23.547 7.607 1.00 84.56 495 TYR A N 1
ATOM 3992 C CA . TYR A 1 495 ? -1.272 22.516 6.603 1.00 84.56 495 TYR A CA 1
ATOM 3993 C C . TYR A 1 495 ? -2.533 22.395 5.743 1.00 84.56 495 TYR A C 1
ATOM 3995 O O . TYR A 1 495 ? -3.623 22.377 6.307 1.00 84.56 495 TYR A O 1
ATOM 4003 N N . PRO A 1 496 ? -2.421 22.342 4.403 1.00 86.56 496 PRO A N 1
ATOM 4004 C CA . PRO A 1 496 ? -3.594 22.297 3.541 1.00 86.56 496 PRO A CA 1
ATOM 4005 C C . PRO A 1 496 ? -4.487 21.095 3.845 1.00 86.56 496 PRO A C 1
ATOM 4007 O O . PRO A 1 496 ? -3.998 19.965 3.920 1.00 86.56 496 PRO A O 1
ATOM 4010 N N . ASP A 1 497 ? -5.790 21.347 3.945 1.00 85.50 497 ASP A N 1
ATOM 4011 C CA . ASP A 1 497 ? -6.785 20.283 3.992 1.00 85.50 497 ASP A CA 1
ATOM 4012 C C . ASP A 1 497 ? -6.777 19.488 2.678 1.00 85.50 497 ASP A C 1
ATOM 4014 O O . ASP A 1 497 ? -6.547 20.067 1.605 1.00 85.50 497 ASP A O 1
ATOM 4018 N N . PRO A 1 498 ? -7.044 18.173 2.734 1.00 87.50 498 PRO A N 1
ATOM 4019 C CA . PRO A 1 498 ? -7.178 17.364 1.533 1.00 87.50 498 PRO A CA 1
ATOM 4020 C C . PRO A 1 498 ? -8.315 17.896 0.653 1.00 87.50 498 PRO A C 1
ATOM 4022 O O . PRO A 1 498 ? -9.397 18.228 1.145 1.00 87.50 498 PRO A O 1
ATOM 4025 N N . VAL A 1 499 ? -8.092 17.964 -0.661 1.00 88.88 499 VAL A N 1
ATOM 4026 C CA . VAL A 1 499 ? -9.075 18.531 -1.598 1.00 88.88 499 VAL A CA 1
ATOM 4027 C C . VAL A 1 499 ? -10.270 17.588 -1.809 1.00 88.88 499 VAL A C 1
ATOM 4029 O O . VAL A 1 499 ? -11.369 18.040 -2.139 1.00 88.88 499 VAL A O 1
ATOM 4032 N N . ASP A 1 500 ? -10.070 16.282 -1.622 1.00 88.75 500 ASP A N 1
ATOM 4033 C CA . ASP A 1 500 ? -11.089 15.241 -1.770 1.00 88.75 500 ASP A CA 1
ATOM 4034 C C . ASP A 1 500 ? -10.841 14.024 -0.847 1.00 88.75 500 ASP A C 1
ATOM 4036 O O . ASP A 1 500 ? -9.841 13.942 -0.130 1.00 88.75 500 ASP A O 1
ATOM 4040 N N . GLU A 1 501 ? -11.777 13.063 -0.847 1.00 82.44 501 GLU A N 1
ATOM 4041 C CA . GLU A 1 501 ? -11.663 11.815 -0.072 1.00 82.44 501 GLU A CA 1
ATOM 4042 C C . GLU A 1 501 ? -10.425 10.993 -0.466 1.00 82.44 501 GLU A C 1
ATOM 4044 O O . GLU A 1 501 ? -9.828 10.332 0.386 1.00 82.44 501 GLU A O 1
ATOM 4049 N N . PHE A 1 502 ? -10.016 11.038 -1.737 1.00 85.56 502 PHE A N 1
ATOM 4050 C CA . PHE A 1 502 ? -8.858 10.287 -2.207 1.00 85.56 502 PHE A CA 1
ATOM 4051 C C . PHE A 1 502 ? -7.576 10.844 -1.591 1.00 85.56 502 PHE A C 1
ATOM 4053 O O . PHE A 1 502 ? -6.790 10.083 -1.039 1.00 85.56 502 PHE A O 1
ATOM 4060 N N . GLU A 1 503 ? -7.371 12.159 -1.600 1.00 87.75 503 GLU A N 1
ATOM 4061 C CA . GLU A 1 503 ? -6.217 12.775 -0.943 1.00 87.75 503 GLU A CA 1
ATOM 4062 C C . GLU A 1 503 ? -6.261 12.619 0.583 1.00 87.75 503 GLU A C 1
ATOM 4064 O O . GLU A 1 503 ? -5.214 12.412 1.199 1.00 87.75 503 GLU A O 1
ATOM 4069 N N . LYS A 1 504 ? -7.457 12.642 1.191 1.00 88.81 504 LYS A N 1
ATOM 4070 C CA . LYS A 1 504 ? -7.645 12.420 2.635 1.00 88.81 504 LYS A CA 1
ATOM 4071 C C . LYS A 1 504 ? -7.149 11.041 3.075 1.00 88.81 504 LYS A C 1
ATOM 4073 O O . LYS A 1 504 ? -6.529 10.919 4.131 1.00 88.81 504 LYS A O 1
ATOM 4078 N N . TYR A 1 505 ? -7.443 10.000 2.296 1.00 89.00 505 TYR A N 1
ATOM 4079 C CA . TYR A 1 505 ? -7.195 8.612 2.694 1.00 89.00 505 TYR A CA 1
ATOM 4080 C C . TYR A 1 505 ? -5.991 7.959 1.991 1.00 89.00 505 TYR A C 1
ATOM 4082 O O . TYR A 1 505 ? -5.368 7.065 2.564 1.00 89.00 505 TYR A O 1
ATOM 4090 N N . GLU A 1 506 ? -5.619 8.420 0.798 1.00 88.56 506 GLU A N 1
ATOM 4091 C CA . GLU A 1 506 ? -4.482 7.956 -0.012 1.00 88.56 506 GLU A CA 1
ATOM 4092 C C . GLU A 1 506 ? -3.623 9.141 -0.496 1.00 88.56 506 GLU A C 1
ATOM 4094 O O . GLU A 1 506 ? -3.478 9.378 -1.703 1.00 88.56 506 GLU A O 1
ATOM 4099 N N . PRO A 1 507 ? -3.021 9.912 0.432 1.00 86.94 507 PRO A N 1
ATOM 4100 C CA . PRO A 1 507 ? -2.252 11.095 0.075 1.00 86.94 507 PRO A CA 1
ATOM 4101 C C . PRO A 1 507 ? -1.097 10.733 -0.865 1.00 86.94 507 PRO A C 1
ATOM 4103 O O . PRO A 1 507 ? -0.275 9.859 -0.582 1.00 86.94 507 PRO A O 1
ATOM 4106 N N . LYS A 1 508 ? -0.997 11.443 -1.996 1.00 82.38 508 LYS A N 1
ATOM 4107 C CA . LYS A 1 508 ? 0.064 11.209 -2.996 1.00 82.38 508 LYS A CA 1
ATOM 4108 C C . LYS A 1 508 ? 1.454 11.551 -2.466 1.00 82.38 508 LYS A C 1
ATOM 4110 O O . LYS A 1 508 ? 2.449 11.017 -2.955 1.00 82.38 508 LYS A O 1
ATOM 4115 N N . GLN A 1 509 ? 1.528 12.461 -1.497 1.00 84.81 509 GLN A N 1
ATOM 4116 C CA . GLN A 1 509 ? 2.788 12.870 -0.901 1.00 84.81 509 GLN A CA 1
ATOM 4117 C C . GLN A 1 509 ? 3.389 11.727 -0.075 1.00 84.81 509 GLN A C 1
ATOM 4119 O O . GLN A 1 509 ? 2.776 11.215 0.859 1.00 84.81 509 GLN A O 1
ATOM 4124 N N . ILE A 1 510 ? 4.633 11.369 -0.390 1.00 88.19 510 ILE A N 1
ATOM 4125 C CA . ILE A 1 510 ? 5.414 10.432 0.415 1.00 88.19 510 ILE A CA 1
ATOM 4126 C C . ILE A 1 510 ? 6.023 11.198 1.589 1.00 88.19 510 ILE A C 1
ATOM 4128 O O . ILE A 1 510 ? 6.675 12.225 1.410 1.00 88.19 510 ILE A O 1
ATOM 4132 N N . ASP A 1 511 ? 5.827 10.682 2.795 1.00 90.75 511 ASP A N 1
ATOM 4133 C CA . ASP A 1 511 ? 6.172 11.361 4.047 1.00 90.75 511 ASP A CA 1
ATOM 4134 C C . ASP A 1 511 ? 7.127 10.540 4.935 1.00 90.75 511 ASP A C 1
ATOM 4136 O O . ASP A 1 511 ? 7.265 10.783 6.138 1.00 90.75 511 ASP A O 1
ATOM 4140 N N . ARG A 1 512 ? 7.752 9.509 4.358 1.00 91.06 512 ARG A N 1
ATOM 4141 C CA . ARG A 1 512 ? 8.618 8.547 5.050 1.00 91.06 512 ARG A CA 1
ATOM 4142 C C . ARG A 1 512 ? 9.460 7.730 4.078 1.00 91.06 512 ARG A C 1
ATOM 4144 O O . ARG A 1 512 ? 9.190 7.682 2.884 1.00 91.06 512 ARG A O 1
ATOM 4151 N N . GLY A 1 513 ? 10.443 7.018 4.621 1.00 90.69 513 GLY A N 1
ATOM 4152 C CA . GLY A 1 513 ? 11.283 6.129 3.823 1.00 90.69 513 GLY A CA 1
ATOM 4153 C C . GLY A 1 513 ? 12.262 6.894 2.936 1.00 90.69 513 GLY A C 1
ATOM 4154 O O . GLY A 1 513 ? 12.644 8.029 3.247 1.00 90.69 513 GLY A O 1
ATOM 4155 N N . HIS A 1 514 ? 12.738 6.223 1.897 1.00 91.50 514 HIS A N 1
ATOM 4156 C CA . HIS A 1 514 ? 13.661 6.758 0.905 1.00 91.50 514 HIS A CA 1
ATOM 4157 C C . HIS A 1 514 ? 13.515 5.976 -0.403 1.00 91.50 514 HIS A C 1
ATOM 4159 O O . HIS A 1 514 ? 13.048 4.844 -0.372 1.00 91.50 514 HIS A O 1
ATOM 4165 N N . ASN A 1 515 ? 13.911 6.568 -1.526 1.00 89.44 515 ASN A N 1
ATOM 4166 C CA . ASN A 1 515 ? 13.862 5.919 -2.833 1.00 89.44 515 ASN A CA 1
ATOM 4167 C C . ASN A 1 515 ? 15.177 6.131 -3.592 1.00 89.44 515 ASN A C 1
ATOM 4169 O O . ASN A 1 515 ? 15.710 7.244 -3.594 1.00 89.44 515 ASN A O 1
ATOM 4173 N N . TRP A 1 516 ? 15.674 5.077 -4.237 1.00 89.62 516 TRP A N 1
ATOM 4174 C CA . TRP A 1 516 ? 16.876 5.088 -5.063 1.00 89.62 516 TRP A CA 1
ATOM 4175 C C . TRP A 1 516 ? 16.498 4.935 -6.535 1.00 89.62 516 TRP A C 1
ATOM 4177 O O . TRP A 1 516 ? 15.889 3.941 -6.914 1.00 89.62 516 TRP A O 1
ATOM 4187 N N . LEU A 1 517 ? 16.905 5.881 -7.380 1.00 89.81 517 LEU A N 1
ATOM 4188 C CA . LEU A 1 517 ? 16.604 5.860 -8.811 1.00 89.81 517 LEU A CA 1
ATOM 4189 C C . LEU A 1 517 ? 17.892 5.870 -9.647 1.00 89.81 517 LEU A C 1
ATOM 4191 O O . LEU A 1 517 ? 18.741 6.746 -9.446 1.00 89.81 517 LEU A O 1
ATOM 4195 N N . PRO A 1 518 ? 18.075 4.925 -10.588 1.00 89.12 518 PRO A N 1
ATOM 4196 C CA . PRO A 1 518 ? 19.177 4.985 -11.537 1.00 89.12 518 PRO A CA 1
ATOM 4197 C C . PRO A 1 518 ? 18.927 6.085 -12.577 1.00 89.12 518 PRO A C 1
ATOM 4199 O O . PRO A 1 518 ? 17.819 6.244 -13.084 1.00 89.12 518 PRO A O 1
ATOM 4202 N N . VAL A 1 519 ? 19.975 6.823 -12.936 1.00 90.75 519 VAL A N 1
ATOM 4203 C CA . VAL A 1 519 ? 19.907 7.926 -13.906 1.00 90.75 519 VAL A CA 1
ATOM 4204 C C . VAL A 1 519 ? 20.808 7.612 -15.099 1.00 90.75 519 VAL A C 1
ATOM 4206 O O . VAL A 1 519 ? 22.026 7.758 -14.986 1.00 90.75 519 VAL A O 1
ATOM 4209 N N . PRO A 1 520 ? 20.272 7.176 -16.252 1.00 90.50 520 PRO A N 1
ATOM 4210 C CA . PRO A 1 520 ? 21.080 7.039 -17.454 1.00 90.50 520 PRO A CA 1
ATOM 4211 C C . PRO A 1 520 ? 21.444 8.425 -17.996 1.00 90.50 520 PRO A C 1
ATOM 4213 O O . PRO A 1 520 ? 20.609 9.326 -18.061 1.00 90.50 520 PRO A O 1
ATOM 4216 N N . VAL A 1 521 ? 22.690 8.592 -18.429 1.00 90.81 521 VAL A N 1
ATOM 4217 C CA . VAL A 1 521 ? 23.141 9.806 -19.115 1.00 90.81 521 VAL A CA 1
ATOM 4218 C C . VAL A 1 521 ? 23.412 9.442 -20.566 1.00 90.81 521 VAL A C 1
ATOM 4220 O O . VAL A 1 521 ? 24.353 8.709 -20.860 1.00 90.81 521 VAL A O 1
ATOM 4223 N N . LEU A 1 522 ? 22.582 9.950 -21.473 1.00 92.62 522 LEU A N 1
ATOM 4224 C CA . LEU A 1 522 ? 22.744 9.788 -22.914 1.00 92.62 522 LEU A CA 1
ATOM 4225 C C . LEU A 1 522 ? 22.552 11.144 -23.581 1.00 92.62 522 LEU A C 1
ATOM 4227 O O . LEU A 1 522 ? 21.483 11.741 -23.490 1.00 92.62 522 LEU A O 1
ATOM 4231 N N . ALA A 1 523 ? 23.588 11.628 -24.252 1.00 89.25 523 ALA A N 1
ATOM 4232 C CA . ALA A 1 523 ? 23.515 12.853 -25.036 1.00 89.25 523 ALA A CA 1
ATOM 4233 C C . ALA A 1 523 ? 24.322 12.697 -26.323 1.00 89.25 523 ALA A C 1
ATOM 4235 O O . ALA A 1 523 ? 25.315 11.974 -26.358 1.00 89.25 523 ALA A O 1
ATOM 4236 N N . LEU A 1 524 ? 23.897 13.376 -27.383 1.00 90.06 524 LEU A N 1
ATOM 4237 C CA . LEU A 1 524 ? 24.628 13.442 -28.641 1.00 90.06 524 LEU A CA 1
ATOM 4238 C C . LEU A 1 524 ? 24.801 14.910 -29.007 1.00 90.06 524 LEU A C 1
ATOM 4240 O O . LEU A 1 524 ? 23.815 15.600 -29.251 1.00 90.06 524 LEU A O 1
ATOM 4244 N N . ASP A 1 525 ? 26.046 15.371 -29.041 1.00 83.50 525 ASP A N 1
ATOM 4245 C CA . ASP A 1 525 ? 26.378 16.762 -29.339 1.00 83.50 525 ASP A CA 1
ATOM 4246 C C . ASP A 1 525 ? 27.539 16.857 -30.338 1.00 83.50 525 ASP A C 1
ATOM 4248 O O . ASP A 1 525 ? 28.367 15.948 -30.454 1.00 83.50 525 ASP A O 1
ATOM 4252 N N . THR A 1 526 ? 27.605 17.957 -31.090 1.00 82.25 526 THR A N 1
ATOM 4253 C CA . THR A 1 526 ? 28.673 18.168 -32.070 1.00 82.25 526 THR A CA 1
ATOM 4254 C C . THR A 1 526 ? 30.035 18.353 -31.426 1.00 82.25 526 THR A C 1
ATOM 4256 O O . THR A 1 526 ? 31.013 17.873 -31.991 1.00 82.25 526 THR A O 1
ATOM 4259 N N . ASP A 1 527 ? 30.129 19.006 -30.272 1.00 76.06 527 ASP A N 1
ATOM 4260 C CA . ASP A 1 527 ? 31.394 19.238 -29.587 1.00 76.06 527 ASP A CA 1
ATOM 4261 C C . ASP A 1 527 ? 31.852 17.961 -28.870 1.00 76.06 527 ASP A C 1
ATOM 4263 O O . ASP A 1 527 ? 32.978 17.536 -29.094 1.00 76.06 527 ASP A O 1
ATOM 4267 N N . TYR A 1 528 ? 30.990 17.273 -28.112 1.00 76.12 528 TYR A N 1
ATOM 4268 C CA . TYR A 1 528 ? 31.385 16.122 -27.268 1.00 76.12 528 TYR A CA 1
ATOM 4269 C C . TYR A 1 528 ? 31.174 14.733 -27.898 1.00 76.12 528 TYR A C 1
ATOM 4271 O O . TYR A 1 528 ? 31.660 13.723 -27.374 1.00 76.12 528 TYR A O 1
ATOM 4279 N N . GLY A 1 529 ? 30.506 14.666 -29.049 1.00 85.94 529 GLY A N 1
ATOM 4280 C CA . GLY A 1 529 ? 30.095 13.410 -29.669 1.00 85.94 529 GLY A CA 1
ATOM 4281 C C . GLY A 1 529 ? 28.990 12.723 -28.870 1.00 85.94 529 GLY A C 1
ATOM 4282 O O . GLY A 1 529 ? 28.129 13.375 -28.282 1.00 85.94 529 GLY A O 1
ATOM 4283 N N . LEU A 1 530 ? 29.006 11.389 -28.864 1.00 91.62 530 LEU A N 1
ATOM 4284 C CA . LEU A 1 530 ? 28.121 10.602 -28.011 1.00 91.62 530 LEU A CA 1
ATOM 4285 C C . LEU A 1 530 ? 28.656 10.634 -26.573 1.00 91.62 530 LEU A C 1
ATOM 4287 O O . LEU A 1 530 ? 29.783 10.194 -26.330 1.00 91.62 530 LEU A O 1
ATOM 4291 N N . THR A 1 531 ? 27.850 11.124 -25.639 1.00 92.44 531 THR A N 1
ATOM 4292 C CA . THR A 1 531 ? 28.093 11.065 -24.198 1.00 92.44 531 THR A CA 1
ATOM 4293 C C . THR A 1 531 ? 27.261 9.943 -23.606 1.00 92.44 531 THR A C 1
ATOM 4295 O O . THR A 1 531 ? 26.040 9.922 -23.764 1.00 92.44 531 THR A O 1
ATOM 4298 N N . ILE A 1 532 ? 27.928 9.021 -22.916 1.00 94.69 532 ILE A N 1
ATOM 4299 C CA . ILE A 1 532 ? 27.302 7.896 -22.222 1.00 94.69 532 ILE A CA 1
ATOM 4300 C C . ILE A 1 532 ? 27.729 7.948 -20.764 1.00 94.69 532 ILE A C 1
ATOM 4302 O O . ILE A 1 532 ? 28.904 8.136 -20.455 1.00 94.69 532 ILE A O 1
ATOM 4306 N N . GLY A 1 533 ? 26.786 7.765 -19.857 1.00 94.62 533 GLY A N 1
ATOM 4307 C CA . GLY A 1 533 ? 27.050 7.738 -18.434 1.00 94.62 533 GLY A CA 1
ATOM 4308 C C . GLY A 1 533 ? 25.910 7.124 -17.649 1.00 94.62 533 GLY A C 1
ATOM 4309 O O . GLY A 1 533 ? 24.881 6.724 -18.196 1.00 94.62 533 GLY A O 1
ATOM 4310 N N . ALA A 1 534 ? 26.115 7.071 -16.345 1.00 96.00 534 ALA A N 1
ATOM 4311 C CA . ALA A 1 534 ? 25.130 6.607 -15.394 1.00 96.00 534 ALA A CA 1
ATOM 4312 C C . ALA A 1 534 ? 25.264 7.397 -14.094 1.00 96.00 534 ALA A C 1
ATOM 4314 O O . ALA A 1 534 ? 26.310 7.969 -13.778 1.00 96.00 534 ALA A O 1
ATOM 4315 N N . GLY A 1 535 ? 24.194 7.407 -13.326 1.00 95.75 535 GLY A N 1
ATOM 4316 C CA . GLY A 1 535 ? 24.138 8.028 -12.026 1.00 95.75 535 GLY A CA 1
ATOM 4317 C C . GLY A 1 535 ? 23.101 7.376 -11.142 1.00 95.75 535 GLY A C 1
ATOM 4318 O O . GLY A 1 535 ? 22.413 6.433 -11.533 1.00 95.75 535 GLY A O 1
ATOM 4319 N N . VAL A 1 536 ? 23.008 7.907 -9.937 1.00 96.00 536 VAL A N 1
ATOM 4320 C CA . VAL A 1 536 ? 22.060 7.485 -8.923 1.00 96.00 536 VAL A CA 1
ATOM 4321 C C . VAL A 1 536 ? 21.484 8.716 -8.237 1.00 96.00 536 VAL A C 1
ATOM 4323 O O . VAL A 1 536 ? 22.211 9.666 -7.942 1.00 96.00 536 VAL A O 1
ATOM 4326 N N . GLN A 1 537 ? 20.181 8.691 -7.995 1.00 96.06 537 GLN A N 1
ATOM 4327 C CA . GLN A 1 537 ? 19.449 9.657 -7.188 1.00 96.06 537 GLN A CA 1
ATOM 4328 C C . GLN A 1 537 ? 18.914 8.975 -5.929 1.00 96.06 537 GLN A C 1
ATOM 4330 O O . GLN A 1 537 ? 18.425 7.851 -5.996 1.00 96.06 537 GLN A O 1
ATOM 4335 N N . LEU A 1 538 ? 18.985 9.663 -4.793 1.00 96.06 538 LEU A N 1
ATOM 4336 C CA . LEU A 1 538 ? 18.402 9.275 -3.515 1.00 96.06 538 LEU A CA 1
ATOM 4337 C C . LEU A 1 538 ? 17.433 10.362 -3.064 1.00 96.06 538 LEU A C 1
ATOM 4339 O O . LEU A 1 538 ? 17.852 11.471 -2.728 1.00 96.06 538 LEU A O 1
ATOM 4343 N N . TYR A 1 539 ? 16.157 10.013 -2.986 1.00 94.75 539 TYR A N 1
ATOM 4344 C CA . TYR A 1 539 ? 15.126 10.818 -2.346 1.00 94.75 539 TYR A CA 1
ATOM 4345 C C . TYR A 1 539 ? 14.953 10.352 -0.906 1.00 94.75 539 TYR A C 1
ATOM 4347 O O . TYR A 1 539 ? 14.761 9.161 -0.664 1.00 94.75 539 TYR A O 1
ATOM 4355 N N . LYS A 1 540 ? 14.974 11.270 0.059 1.00 95.44 540 LYS A N 1
ATOM 4356 C CA . LYS A 1 540 ? 14.604 10.993 1.451 1.00 95.44 540 LYS A CA 1
ATOM 4357 C C . LYS A 1 540 ? 13.328 11.737 1.794 1.00 95.44 540 LYS A C 1
ATOM 4359 O O . LYS A 1 540 ? 13.272 12.948 1.623 1.00 95.44 540 LYS A O 1
ATOM 4364 N N . TYR A 1 541 ? 12.340 11.042 2.346 1.00 93.50 541 TYR A N 1
ATOM 4365 C CA . TYR A 1 541 ? 11.066 11.642 2.745 1.00 93.50 541 TYR A CA 1
ATOM 4366 C C . TYR A 1 541 ? 10.886 11.621 4.263 1.00 93.50 541 TYR A C 1
ATOM 4368 O O . TYR A 1 541 ? 11.410 10.737 4.956 1.00 93.50 541 TYR A O 1
ATOM 4376 N N . ASN A 1 542 ? 10.124 12.593 4.766 1.00 92.31 542 ASN A N 1
ATOM 4377 C CA . ASN A 1 542 ? 9.821 12.759 6.184 1.00 92.31 542 ASN A CA 1
ATOM 4378 C C . ASN A 1 542 ? 8.481 13.504 6.367 1.00 92.31 542 ASN A C 1
ATOM 4380 O O . ASN A 1 542 ? 7.974 14.114 5.420 1.00 92.31 542 ASN A O 1
ATOM 4384 N N . PHE A 1 543 ? 7.898 13.435 7.565 1.00 91.88 543 PHE A N 1
ATOM 4385 C CA . PHE A 1 543 ? 6.545 13.923 7.846 1.00 91.88 543 PHE A CA 1
ATOM 4386 C C . PHE A 1 543 ? 6.404 15.426 7.558 1.00 91.88 543 PHE A C 1
ATOM 4388 O O . PHE A 1 543 ? 7.206 16.215 8.050 1.00 91.88 543 PHE A O 1
ATOM 4395 N N . ARG A 1 544 ? 5.396 15.805 6.755 1.00 88.62 544 ARG A N 1
ATOM 4396 C CA . ARG A 1 544 ? 5.124 17.184 6.286 1.00 88.62 544 ARG A CA 1
ATOM 4397 C C . ARG A 1 544 ? 6.300 17.894 5.581 1.00 88.62 544 ARG A C 1
ATOM 4399 O O . ARG A 1 544 ? 6.256 19.104 5.386 1.00 88.62 544 ARG A O 1
ATOM 4406 N N . MET A 1 545 ? 7.308 17.158 5.100 1.00 87.50 545 MET A N 1
ATOM 4407 C CA . MET A 1 545 ? 8.428 17.735 4.342 1.00 87.50 545 MET A CA 1
ATOM 4408 C C . MET A 1 545 ? 8.142 17.701 2.840 1.00 87.50 545 MET A C 1
ATOM 4410 O O . MET A 1 545 ? 8.196 16.642 2.214 1.00 87.50 545 MET A O 1
ATOM 4414 N N . ILE A 1 546 ? 7.828 18.865 2.265 1.00 85.31 546 ILE A N 1
ATOM 4415 C CA . ILE A 1 546 ? 7.483 19.030 0.845 1.00 85.31 546 ILE A CA 1
ATOM 4416 C C . ILE A 1 546 ? 8.634 19.733 0.109 1.00 85.31 546 ILE A C 1
ATOM 4418 O O . ILE A 1 546 ? 9.082 20.783 0.572 1.00 85.31 546 ILE A O 1
ATOM 4422 N N . PRO A 1 547 ? 9.084 19.234 -1.061 1.00 86.44 547 PRO A N 1
ATOM 4423 C CA . PRO A 1 547 ? 8.645 18.007 -1.743 1.00 86.44 547 PRO A CA 1
ATOM 4424 C C . PRO A 1 547 ? 9.235 16.712 -1.154 1.00 86.44 547 PRO A C 1
ATOM 4426 O O . PRO A 1 547 ? 8.720 15.629 -1.419 1.00 86.44 547 PRO A O 1
ATOM 4429 N N . HIS A 1 548 ? 10.330 16.812 -0.404 1.00 91.19 548 HIS A N 1
ATOM 4430 C CA . HIS A 1 548 ? 11.019 15.723 0.293 1.00 91.19 548 HIS A CA 1
ATOM 4431 C C . HIS A 1 548 ? 11.982 16.338 1.321 1.00 91.19 548 HIS A C 1
ATOM 4433 O O . HIS A 1 548 ? 12.208 17.543 1.304 1.00 91.19 548 HIS A O 1
ATOM 4439 N N . GLU A 1 549 ? 12.560 15.547 2.225 1.00 93.81 549 GLU A N 1
ATOM 4440 C CA . GLU A 1 549 ? 13.526 16.027 3.225 1.00 93.81 549 GLU A CA 1
ATOM 4441 C C . GLU A 1 549 ? 14.838 16.475 2.561 1.00 93.81 549 GLU A C 1
ATOM 4443 O O . GLU A 1 549 ? 15.314 17.595 2.778 1.00 93.81 549 GLU A O 1
ATOM 4448 N N . TYR A 1 550 ? 15.390 15.613 1.704 1.00 95.38 550 TYR A N 1
ATOM 4449 C CA . TYR A 1 550 ? 16.521 15.927 0.836 1.00 95.38 550 TYR A CA 1
ATOM 4450 C C . TYR A 1 550 ? 16.542 15.050 -0.425 1.00 95.38 550 TYR A C 1
ATOM 4452 O O . TYR A 1 550 ? 15.988 13.948 -0.439 1.00 95.38 550 TYR A O 1
ATOM 4460 N N . LEU A 1 551 ? 17.216 15.539 -1.464 1.00 96.19 551 LEU A N 1
ATOM 4461 C CA . LEU A 1 551 ? 17.556 14.825 -2.694 1.00 96.19 551 LEU A CA 1
ATOM 4462 C C . LEU A 1 551 ? 19.073 14.835 -2.861 1.00 96.19 551 LEU A C 1
ATOM 4464 O O . LEU A 1 551 ? 19.705 15.877 -2.718 1.00 96.19 551 LEU A O 1
ATOM 4468 N N . GLN A 1 552 ? 19.654 13.679 -3.156 1.00 97.38 552 GLN A N 1
ATOM 4469 C CA . GLN A 1 552 ? 21.075 13.529 -3.460 1.00 97.38 552 GLN A CA 1
ATOM 4470 C C . GLN A 1 552 ? 21.214 12.894 -4.836 1.00 97.38 552 GLN A C 1
ATOM 4472 O O . GLN A 1 552 ? 20.568 11.888 -5.102 1.00 97.38 552 GLN A O 1
ATOM 4477 N N . GLN A 1 553 ? 22.072 13.425 -5.692 1.00 97.81 553 GLN A N 1
ATOM 4478 C CA . GLN A 1 553 ? 22.333 12.888 -7.019 1.00 97.81 553 GLN A CA 1
ATOM 4479 C C . GLN A 1 553 ? 23.833 12.797 -7.257 1.00 97.81 553 GLN A C 1
ATOM 4481 O O . GLN A 1 553 ? 24.559 13.754 -7.015 1.00 97.81 553 GLN A O 1
ATOM 4486 N N . LEU A 1 554 ? 24.291 11.665 -7.783 1.00 98.00 554 LEU A N 1
ATOM 4487 C CA . LEU A 1 554 ? 25.656 11.475 -8.260 1.00 98.00 554 LEU A CA 1
ATOM 4488 C C . LEU A 1 554 ? 25.612 10.945 -9.690 1.00 98.00 554 LEU A C 1
ATOM 4490 O O . LEU A 1 554 ? 25.010 9.907 -9.940 1.00 98.00 554 LEU A O 1
ATOM 4494 N N . THR A 1 555 ? 26.280 11.617 -10.620 1.00 97.62 555 THR A N 1
ATOM 4495 C CA . THR A 1 555 ? 26.364 11.209 -12.031 1.00 97.62 555 THR A CA 1
ATOM 4496 C C . THR A 1 555 ? 27.806 11.149 -12.499 1.00 97.62 555 THR A C 1
ATOM 4498 O O . THR A 1 555 ? 28.598 12.035 -12.172 1.00 97.62 555 THR A O 1
ATOM 4501 N N . VAL A 1 556 ? 28.122 10.141 -13.311 1.00 96.75 556 VAL A N 1
ATOM 4502 C CA . VAL A 1 556 ? 29.406 9.974 -13.996 1.00 96.75 556 VAL A CA 1
ATOM 4503 C C . VAL A 1 556 ? 29.142 9.758 -15.482 1.00 96.75 556 VAL A C 1
ATOM 4505 O O . VAL A 1 556 ? 28.338 8.903 -15.854 1.00 96.75 556 VAL A O 1
ATOM 4508 N N . SER A 1 557 ? 29.819 10.507 -16.348 1.00 95.31 557 SER A N 1
ATOM 4509 C CA . SER A 1 557 ? 29.667 10.383 -17.800 1.00 95.31 557 SER A CA 1
ATOM 4510 C C . SER A 1 557 ? 31.001 10.406 -18.535 1.00 95.31 557 SER A C 1
ATOM 4512 O O . SER A 1 557 ? 32.012 10.893 -18.028 1.00 95.31 557 SER A O 1
ATOM 4514 N N . TYR A 1 558 ? 30.990 9.866 -19.750 1.00 93.44 558 TYR A N 1
ATOM 4515 C CA . TYR A 1 558 ? 32.120 9.772 -20.661 1.00 93.44 558 TYR A CA 1
ATOM 4516 C C . TYR A 1 558 ? 31.724 10.287 -22.046 1.00 93.44 558 TYR A C 1
ATOM 4518 O O . TYR A 1 558 ? 30.733 9.833 -22.620 1.00 93.44 558 TYR A O 1
ATOM 4526 N N . ALA A 1 559 ? 32.515 11.207 -22.593 1.00 91.69 559 ALA A N 1
ATOM 4527 C CA . ALA A 1 559 ? 32.317 11.777 -23.922 1.00 91.69 559 ALA A CA 1
ATOM 4528 C C . ALA A 1 559 ? 33.247 11.105 -24.940 1.00 91.69 559 ALA A C 1
ATOM 4530 O O . ALA A 1 559 ? 34.473 11.214 -24.852 1.00 91.69 559 ALA A O 1
ATOM 4531 N N . THR A 1 560 ? 32.669 10.435 -25.938 1.00 89.44 560 THR A N 1
ATOM 4532 C CA . THR A 1 560 ? 33.410 9.598 -26.902 1.00 89.44 560 THR A CA 1
ATOM 4533 C C . THR A 1 560 ? 34.334 10.375 -27.835 1.00 89.44 560 THR A C 1
ATOM 4535 O O . THR A 1 560 ? 35.357 9.831 -28.248 1.00 89.44 560 THR A O 1
ATOM 4538 N N . ARG A 1 561 ? 34.021 11.636 -28.172 1.00 82.00 561 ARG A N 1
ATOM 4539 C CA . ARG A 1 561 ? 34.831 12.414 -29.127 1.00 82.00 561 ARG A CA 1
ATOM 4540 C C . ARG A 1 561 ? 36.208 12.789 -28.574 1.00 82.00 561 ARG A C 1
ATOM 4542 O O . ARG A 1 561 ? 37.172 12.810 -29.335 1.00 82.00 561 ARG A O 1
ATOM 4549 N N . PHE A 1 562 ? 36.305 13.070 -27.274 1.00 75.25 562 PHE A N 1
ATOM 4550 C CA . PHE A 1 562 ? 37.566 13.473 -26.634 1.00 75.25 562 PHE A CA 1
ATOM 4551 C C . PHE A 1 562 ? 38.124 12.447 -25.651 1.00 75.25 562 PHE A C 1
ATOM 4553 O O . PHE A 1 562 ? 39.302 12.516 -25.324 1.00 75.25 562 PHE A O 1
ATOM 4560 N N . GLY A 1 563 ? 37.316 11.479 -25.221 1.00 83.44 563 GLY A N 1
ATOM 4561 C CA . GLY A 1 563 ? 37.729 10.470 -24.253 1.00 83.44 563 GLY A CA 1
ATOM 4562 C C . GLY A 1 563 ? 37.764 10.965 -22.808 1.00 83.44 563 GLY A C 1
ATOM 4563 O O . GLY A 1 563 ? 38.527 10.430 -22.008 1.00 83.44 563 GLY A O 1
ATOM 4564 N N . ASN A 1 564 ? 36.935 11.958 -22.483 1.00 86.81 564 ASN A N 1
ATOM 4565 C CA . ASN A 1 564 ? 36.981 12.693 -21.221 1.00 86.81 564 ASN A CA 1
ATOM 4566 C C . ASN A 1 564 ? 35.797 12.357 -20.312 1.00 86.81 564 ASN A C 1
ATOM 4568 O O . ASN A 1 564 ? 34.676 12.119 -20.782 1.00 86.81 564 ASN A O 1
ATOM 4572 N N . PHE A 1 565 ? 36.035 12.417 -19.003 1.00 90.56 565 PHE A N 1
ATOM 4573 C CA . PHE A 1 565 ? 35.028 12.137 -17.984 1.00 90.56 565 PHE A CA 1
ATOM 4574 C C . PHE A 1 565 ? 34.438 13.414 -17.379 1.00 90.56 565 PHE A C 1
ATOM 4576 O O . PHE A 1 565 ? 35.082 14.465 -17.318 1.00 90.56 565 PHE A O 1
ATOM 4583 N N . ALA A 1 566 ? 33.205 13.299 -16.897 1.00 93.00 566 ALA A N 1
ATOM 4584 C CA . ALA A 1 566 ? 32.587 14.271 -16.012 1.00 93.00 566 ALA A CA 1
ATOM 4585 C C . ALA A 1 566 ? 31.969 13.552 -14.812 1.00 93.00 566 ALA A C 1
ATOM 4587 O O . ALA A 1 566 ? 31.379 12.480 -14.953 1.00 93.00 566 ALA A O 1
ATOM 4588 N N . VAL A 1 567 ? 32.111 14.152 -13.635 1.00 96.44 567 VAL A N 1
ATOM 4589 C CA . VAL A 1 567 ? 31.476 13.719 -12.392 1.00 96.44 567 VAL A CA 1
ATOM 4590 C C . VAL A 1 567 ? 30.764 14.917 -11.792 1.00 96.44 567 VAL A C 1
ATOM 4592 O O . VAL A 1 567 ? 31.354 15.989 -11.656 1.00 96.44 567 VAL A O 1
ATOM 4595 N N . ALA A 1 568 ? 29.507 14.739 -11.414 1.00 96.75 568 ALA A N 1
ATOM 4596 C CA . ALA A 1 568 ? 28.737 15.762 -10.725 1.00 96.75 568 ALA A CA 1
ATOM 4597 C C . ALA A 1 568 ? 27.978 15.144 -9.558 1.00 96.75 568 ALA A C 1
ATOM 4599 O O . ALA A 1 568 ? 27.371 14.082 -9.697 1.00 96.75 568 ALA A O 1
ATOM 4600 N N . TYR A 1 569 ? 28.033 15.825 -8.422 1.00 97.94 569 TYR A N 1
ATOM 4601 C CA . TYR A 1 569 ? 27.210 15.581 -7.257 1.00 97.94 569 TYR A CA 1
ATOM 4602 C C . TYR A 1 569 ? 26.354 16.817 -6.987 1.00 97.94 569 TYR A C 1
ATOM 4604 O O . TYR A 1 569 ? 26.873 17.934 -6.918 1.00 97.94 569 TYR A O 1
ATOM 4612 N N . GLU A 1 570 ? 25.057 16.603 -6.825 1.00 97.56 570 GLU A N 1
ATOM 4613 C CA . GLU A 1 570 ? 24.085 17.632 -6.479 1.00 97.56 570 GLU A CA 1
ATOM 4614 C C . GLU A 1 570 ? 23.275 17.175 -5.265 1.00 97.56 570 GLU A C 1
ATOM 4616 O O . GLU A 1 570 ? 22.741 16.067 -5.247 1.00 97.56 570 GLU A O 1
ATOM 4621 N N . GLY A 1 571 ? 23.218 18.013 -4.232 1.00 97.31 571 GLY A N 1
ATOM 4622 C CA . GLY A 1 571 ? 22.444 17.760 -3.021 1.00 97.31 571 GLY A CA 1
ATOM 4623 C C . GLY A 1 571 ? 21.500 18.917 -2.720 1.00 97.31 571 GLY A C 1
ATOM 4624 O O . GLY A 1 571 ? 21.961 20.033 -2.497 1.00 97.31 571 GLY A O 1
ATOM 4625 N N . ASP A 1 572 ? 20.199 18.652 -2.656 1.00 95.88 572 ASP A N 1
ATOM 4626 C CA . ASP A 1 572 ? 19.180 19.597 -2.201 1.00 95.88 572 ASP A CA 1
ATOM 4627 C C . ASP A 1 572 ? 18.654 19.185 -0.825 1.00 95.88 572 ASP A C 1
ATOM 4629 O O . ASP A 1 572 ? 18.173 18.070 -0.642 1.00 95.88 572 ASP A O 1
ATOM 4633 N N . PHE A 1 573 ? 18.690 20.098 0.142 1.00 95.44 573 PHE A N 1
ATOM 4634 C CA . PHE A 1 573 ? 18.159 19.912 1.489 1.00 95.44 573 PHE A CA 1
ATOM 4635 C C . PHE A 1 573 ? 17.027 20.909 1.729 1.00 95.44 573 PHE A C 1
ATOM 4637 O O . PHE A 1 573 ? 17.264 22.117 1.818 1.00 95.44 573 PHE A O 1
ATOM 4644 N N . TYR A 1 574 ? 15.802 20.407 1.854 1.00 91.25 574 TYR A N 1
ATOM 4645 C CA . TYR A 1 574 ? 14.604 21.226 2.070 1.00 91.25 574 TYR A CA 1
ATOM 4646 C C . TYR A 1 574 ? 14.248 21.332 3.557 1.00 91.25 574 TYR A C 1
ATOM 4648 O O . TYR A 1 574 ? 13.542 22.246 3.965 1.00 91.25 574 TYR A O 1
ATOM 4656 N N . SER A 1 575 ? 14.764 20.424 4.392 1.00 82.88 575 SER A N 1
ATOM 4657 C CA . SER A 1 575 ? 14.410 20.335 5.812 1.00 82.88 575 SER A CA 1
ATOM 4658 C C . SER A 1 575 ? 15.188 21.227 6.767 1.00 82.88 575 SER A C 1
ATOM 4660 O O . SER A 1 575 ? 14.852 21.305 7.946 1.00 82.88 575 SER A O 1
ATOM 4662 N N . VAL A 1 576 ? 16.238 21.891 6.290 1.00 81.56 576 VAL A N 1
ATOM 4663 C CA . VAL A 1 576 ? 17.137 22.661 7.161 1.00 81.56 576 VAL A CA 1
ATOM 4664 C C . VAL A 1 576 ? 16.474 23.951 7.646 1.00 81.56 576 VAL A C 1
ATOM 4666 O O . VAL A 1 576 ? 16.711 24.380 8.773 1.00 81.56 576 VAL A O 1
ATOM 4669 N N . VAL A 1 577 ? 15.662 24.583 6.794 1.00 82.25 577 VAL A N 1
ATOM 4670 C CA . VAL A 1 577 ? 14.972 25.843 7.087 1.00 82.25 577 VAL A CA 1
ATOM 4671 C C . VAL A 1 577 ? 13.587 25.802 6.452 1.00 82.25 577 VAL A C 1
ATOM 4673 O O . VAL A 1 577 ? 13.481 25.573 5.249 1.00 82.25 577 VAL A O 1
ATOM 4676 N N . ASN A 1 578 ? 12.539 26.086 7.230 1.00 80.44 578 ASN A N 1
ATOM 4677 C CA . ASN A 1 578 ? 11.176 26.204 6.706 1.00 80.44 578 ASN A CA 1
ATOM 4678 C C . ASN A 1 578 ? 11.124 27.226 5.559 1.00 80.44 578 ASN A C 1
ATOM 4680 O O . ASN A 1 578 ? 11.711 28.304 5.656 1.00 80.44 578 ASN A O 1
ATOM 4684 N N . ASN A 1 579 ? 10.424 26.891 4.471 1.00 83.31 579 ASN A N 1
ATOM 4685 C CA . ASN A 1 579 ? 10.364 27.680 3.228 1.00 83.31 579 ASN A CA 1
ATOM 4686 C C . ASN A 1 579 ? 11.728 27.946 2.555 1.00 83.31 579 ASN A C 1
ATOM 4688 O O . ASN A 1 579 ? 11.829 28.814 1.681 1.00 83.31 579 ASN A O 1
ATOM 4692 N N . GLY A 1 580 ? 12.773 27.210 2.937 1.00 88.88 580 GLY A N 1
ATOM 4693 C CA . GLY A 1 580 ? 14.116 27.312 2.383 1.00 88.88 580 GLY A CA 1
ATOM 4694 C C . GLY A 1 580 ? 14.581 26.024 1.709 1.00 88.88 580 GLY A C 1
ATOM 4695 O O . GLY A 1 580 ? 14.054 24.941 1.941 1.00 88.88 580 GLY A O 1
ATOM 4696 N N . ARG A 1 581 ? 15.604 26.148 0.864 1.00 93.56 581 ARG A N 1
ATOM 4697 C CA . ARG A 1 581 ? 16.312 25.020 0.251 1.00 93.56 581 ARG A CA 1
ATOM 4698 C C . ARG A 1 581 ? 17.799 25.321 0.212 1.00 93.56 581 ARG A C 1
ATOM 4700 O O . ARG A 1 581 ? 18.211 26.317 -0.381 1.00 93.56 581 ARG A O 1
ATOM 4707 N N . LEU A 1 582 ? 18.608 24.451 0.800 1.00 95.31 582 LEU A N 1
ATOM 4708 C CA . LEU A 1 582 ? 20.056 24.483 0.637 1.00 95.31 582 LEU A CA 1
ATOM 4709 C C . LEU A 1 582 ? 20.445 23.543 -0.505 1.00 95.31 582 LEU A C 1
ATOM 4711 O O . LEU A 1 582 ? 20.250 22.341 -0.391 1.00 95.31 582 LEU A O 1
ATOM 4715 N N . ASN A 1 583 ? 20.997 24.089 -1.581 1.00 96.12 583 ASN A N 1
ATOM 4716 C CA . ASN A 1 583 ? 21.559 23.339 -2.698 1.00 96.12 583 ASN A CA 1
ATOM 4717 C C . ASN A 1 583 ? 23.091 23.309 -2.588 1.00 96.12 583 ASN A C 1
ATOM 4719 O O . ASN A 1 583 ? 23.717 24.307 -2.213 1.00 96.12 583 ASN A O 1
ATOM 4723 N N . LEU A 1 584 ? 23.694 22.173 -2.918 1.00 96.56 584 LEU A N 1
ATOM 4724 C CA . LEU A 1 584 ? 25.133 21.972 -2.992 1.00 96.56 584 LEU A CA 1
ATOM 4725 C C . LEU A 1 584 ? 25.479 21.273 -4.305 1.00 96.56 584 LEU A C 1
ATOM 4727 O O . LEU A 1 584 ? 25.242 20.077 -4.446 1.00 96.56 584 LEU A O 1
ATOM 4731 N N . LEU A 1 585 ? 26.110 22.004 -5.223 1.00 97.25 585 LEU A N 1
ATOM 4732 C CA . LEU A 1 585 ? 26.696 21.436 -6.434 1.00 97.25 585 LEU A CA 1
ATOM 4733 C C . LEU A 1 585 ? 28.211 21.279 -6.274 1.00 97.25 585 LEU A C 1
ATOM 4735 O O . LEU A 1 585 ? 28.922 22.248 -5.986 1.00 97.25 585 LEU A O 1
ATOM 4739 N N . VAL A 1 586 ? 28.702 20.067 -6.522 1.00 97.62 586 VAL A N 1
ATOM 4740 C CA . VAL A 1 586 ? 30.124 19.744 -6.665 1.00 97.62 586 VAL A CA 1
ATOM 4741 C C . VAL A 1 586 ? 30.318 19.036 -7.998 1.00 97.62 586 VAL A C 1
ATOM 4743 O O . VAL A 1 586 ? 29.834 17.925 -8.183 1.00 97.62 586 VAL A O 1
ATOM 4746 N N . ALA A 1 587 ? 31.037 19.651 -8.930 1.00 96.25 587 ALA A N 1
ATOM 4747 C CA . ALA A 1 587 ? 31.276 19.066 -10.245 1.00 96.25 587 ALA A CA 1
ATOM 4748 C C . ALA A 1 587 ? 32.752 19.132 -10.632 1.00 96.25 587 ALA A C 1
ATOM 4750 O O . ALA A 1 587 ? 33.445 20.106 -10.338 1.00 96.25 587 ALA A O 1
ATOM 4751 N N . ALA A 1 588 ? 33.215 18.089 -11.310 1.00 94.50 588 ALA A N 1
ATOM 4752 C CA . ALA A 1 588 ? 34.514 18.012 -11.952 1.00 94.50 588 ALA A CA 1
ATOM 4753 C C . ALA A 1 588 ? 34.305 17.526 -13.388 1.00 94.50 588 ALA A C 1
ATOM 4755 O O . ALA A 1 588 ? 33.779 16.435 -13.602 1.00 94.50 588 ALA A O 1
ATOM 4756 N N . THR A 1 589 ? 34.683 18.329 -14.377 1.00 89.56 589 THR A N 1
ATOM 4757 C CA . THR A 1 589 ? 34.491 17.978 -15.787 1.00 89.56 589 THR A CA 1
ATOM 4758 C C . THR A 1 589 ? 35.696 18.347 -16.632 1.00 89.56 589 THR A C 1
ATOM 4760 O O . THR A 1 589 ? 36.299 19.407 -16.468 1.00 89.56 589 THR A O 1
ATOM 4763 N N . GLU A 1 590 ? 36.027 17.455 -17.556 1.00 82.88 590 GLU A N 1
ATOM 4764 C CA . GLU A 1 590 ? 36.959 17.691 -18.661 1.00 82.88 590 GLU A CA 1
ATOM 4765 C C . GLU A 1 590 ? 36.209 17.870 -19.996 1.00 82.88 590 GLU A C 1
ATOM 4767 O O . GLU A 1 590 ? 36.809 17.959 -21.070 1.00 82.88 590 GLU A O 1
ATOM 4772 N N . GLN A 1 591 ? 34.875 17.895 -19.942 1.00 73.81 591 GLN A N 1
ATOM 4773 C CA . GLN A 1 591 ? 33.969 18.085 -21.072 1.00 73.81 591 GLN A CA 1
ATOM 4774 C C . GLN A 1 591 ? 33.632 19.573 -21.208 1.00 73.81 591 GLN A C 1
ATOM 4776 O O . GLN A 1 591 ? 32.478 19.980 -21.106 1.00 73.81 591 GLN A O 1
ATOM 4781 N N . PHE A 1 592 ? 34.662 20.397 -21.395 1.00 70.31 592 PHE A N 1
ATOM 4782 C CA . PHE A 1 592 ? 34.501 21.816 -21.690 1.00 70.31 592 PHE A CA 1
ATOM 4783 C C . PHE A 1 592 ? 35.470 22.211 -22.806 1.00 70.31 592 PHE A C 1
ATOM 4785 O O . PHE A 1 592 ? 36.679 22.309 -22.587 1.00 70.31 592 PHE A O 1
ATOM 4792 N N . VAL A 1 593 ? 34.947 22.388 -24.023 1.00 67.06 593 VAL A N 1
ATOM 4793 C CA . VAL A 1 593 ? 35.747 22.832 -25.174 1.00 67.06 593 VAL A CA 1
ATOM 4794 C C . VAL A 1 593 ? 35.634 24.340 -25.306 1.00 67.06 593 VAL A C 1
ATOM 4796 O O . VAL A 1 593 ? 34.629 24.868 -25.778 1.00 67.06 593 VAL A O 1
ATOM 4799 N N . THR A 1 594 ? 36.703 25.040 -24.944 1.00 72.44 594 THR A N 1
ATOM 4800 C CA . THR A 1 594 ? 36.845 26.456 -25.286 1.00 72.44 594 THR A CA 1
ATOM 4801 C C . THR A 1 594 ? 37.643 26.570 -26.577 1.00 72.44 594 THR A C 1
ATOM 4803 O O . THR A 1 594 ? 38.740 26.014 -26.689 1.00 72.44 594 THR A O 1
ATOM 4806 N N . ARG A 1 595 ? 37.106 27.313 -27.551 1.00 78.88 595 ARG A N 1
ATOM 4807 C CA . ARG A 1 595 ? 37.838 27.690 -28.763 1.00 78.88 595 ARG A CA 1
ATOM 4808 C C . ARG A 1 595 ? 38.551 29.021 -28.532 1.00 78.88 595 ARG A C 1
ATOM 4810 O O . ARG A 1 595 ? 37.907 30.023 -28.223 1.00 78.88 595 ARG A O 1
ATOM 4817 N N . TYR A 1 596 ? 39.871 29.038 -28.669 1.00 78.06 596 TYR A N 1
ATOM 4818 C CA . TYR A 1 596 ? 40.685 30.242 -28.535 1.00 78.06 596 TYR A CA 1
ATOM 4819 C C . TYR A 1 596 ? 41.128 30.740 -29.911 1.00 78.06 596 TYR A C 1
ATOM 4821 O O . TYR A 1 596 ? 41.982 30.130 -30.546 1.00 78.06 596 TYR A O 1
ATOM 4829 N N . PHE A 1 597 ? 40.573 31.870 -30.358 1.00 77.81 597 PHE A N 1
ATOM 4830 C CA . PHE A 1 597 ? 40.860 32.457 -31.676 1.00 77.81 597 PHE A CA 1
ATOM 4831 C C . PHE A 1 597 ? 41.948 33.547 -31.657 1.00 77.81 597 PHE A C 1
ATOM 4833 O O . PHE A 1 597 ? 42.300 34.076 -32.710 1.00 77.81 597 PHE A O 1
ATOM 4840 N N . GLY A 1 598 ? 42.513 33.862 -30.486 1.00 73.44 598 GLY A N 1
ATOM 4841 C CA . GLY A 1 598 ? 43.529 34.905 -30.314 1.00 73.44 598 GLY A CA 1
ATOM 4842 C C . GLY A 1 598 ? 43.059 36.141 -29.551 1.00 73.44 598 GLY A C 1
ATOM 4843 O O . GLY A 1 598 ? 41.950 36.183 -29.021 1.00 73.44 598 GLY A O 1
ATOM 4844 N N . TYR A 1 599 ? 43.923 37.159 -29.491 1.00 74.69 599 TYR A N 1
ATOM 4845 C CA . TYR A 1 599 ? 43.649 38.417 -28.791 1.00 74.69 599 TYR A CA 1
ATOM 4846 C C . TYR A 1 599 ? 43.055 39.480 -29.728 1.00 74.69 599 TYR A C 1
ATOM 4848 O O . TYR A 1 599 ? 43.671 39.855 -30.723 1.00 74.69 599 TYR A O 1
ATOM 4856 N N . GLY A 1 600 ? 41.901 40.038 -29.350 1.00 72.44 600 GLY A N 1
ATOM 4857 C CA . GLY A 1 600 ? 41.270 41.171 -30.037 1.00 72.44 600 GLY A CA 1
ATOM 4858 C C . GLY A 1 600 ? 40.387 40.792 -31.234 1.00 72.44 600 GLY A C 1
ATOM 4859 O O . GLY A 1 600 ? 40.389 39.661 -31.714 1.00 72.44 600 GLY A O 1
ATOM 4860 N N . ASN A 1 601 ? 39.623 41.775 -31.720 1.00 73.88 601 ASN A N 1
ATOM 4861 C CA . ASN A 1 601 ? 38.634 41.594 -32.794 1.00 73.88 601 ASN A CA 1
ATOM 4862 C C . ASN A 1 601 ? 39.247 41.512 -34.208 1.00 73.88 601 ASN A C 1
ATOM 4864 O O . ASN A 1 601 ? 38.516 41.307 -35.168 1.00 73.88 601 ASN A O 1
ATOM 4868 N N . GLU A 1 602 ? 40.567 41.674 -34.341 1.00 74.25 602 GLU A N 1
ATOM 4869 C CA . GLU A 1 602 ? 41.292 41.686 -35.627 1.00 74.25 602 GLU A CA 1
ATOM 4870 C C . GLU A 1 602 ? 41.849 40.297 -36.011 1.00 74.25 602 GLU A C 1
ATOM 4872 O O . GLU A 1 602 ? 42.677 40.160 -36.914 1.00 74.25 602 GLU A O 1
ATOM 4877 N N . THR A 1 603 ? 41.434 39.245 -35.301 1.00 74.81 603 THR A N 1
ATOM 4878 C CA . THR A 1 603 ? 41.867 37.867 -35.551 1.00 74.81 603 THR A CA 1
ATOM 4879 C C . THR A 1 603 ? 41.083 37.260 -36.719 1.00 74.81 603 THR A C 1
ATOM 4881 O O . THR A 1 603 ? 39.855 37.206 -36.716 1.00 74.81 603 THR A O 1
ATOM 4884 N N . ASN A 1 604 ? 41.789 36.797 -37.757 1.00 75.81 604 ASN A N 1
ATOM 4885 C CA . ASN A 1 604 ? 41.155 36.179 -38.923 1.00 75.81 604 ASN A CA 1
ATOM 4886 C C . ASN A 1 604 ? 40.846 34.701 -38.652 1.00 75.81 604 ASN A C 1
ATOM 4888 O O . ASN A 1 604 ? 41.756 33.903 -38.417 1.00 75.81 604 ASN A O 1
ATOM 4892 N N . TYR A 1 605 ? 39.571 34.324 -38.750 1.00 81.19 605 TYR A N 1
ATOM 4893 C CA . TYR A 1 605 ? 39.154 32.922 -38.725 1.00 81.19 605 TYR A CA 1
ATOM 4894 C C . TYR A 1 605 ? 39.695 32.172 -39.952 1.00 81.19 605 TYR A C 1
ATOM 4896 O O . TYR A 1 605 ? 39.535 32.625 -41.088 1.00 81.19 605 TYR A O 1
ATOM 4904 N N . ASN A 1 606 ? 40.302 31.004 -39.734 1.00 80.56 606 ASN A N 1
ATOM 4905 C CA . ASN A 1 606 ? 40.777 30.122 -40.796 1.00 80.56 606 ASN A CA 1
ATOM 4906 C C . ASN A 1 606 ? 40.086 28.752 -40.706 1.00 80.56 606 ASN A C 1
ATOM 4908 O O . ASN A 1 606 ? 40.287 27.995 -39.755 1.00 80.56 606 ASN A O 1
ATOM 4912 N N . SER A 1 607 ? 39.306 28.409 -41.733 1.00 80.88 607 SER A N 1
ATOM 4913 C CA . SER A 1 607 ? 38.541 27.158 -41.786 1.00 80.88 607 SER A CA 1
ATOM 4914 C C . SER A 1 607 ? 39.407 25.898 -41.824 1.00 80.88 607 SER A C 1
ATOM 4916 O O . SER A 1 607 ? 38.965 24.840 -41.381 1.00 80.88 607 SER A O 1
ATOM 4918 N N . ASP A 1 608 ? 40.626 25.983 -42.357 1.00 80.81 608 ASP A N 1
ATOM 4919 C CA . ASP A 1 608 ? 41.542 24.843 -42.410 1.00 80.81 608 ASP A CA 1
ATOM 4920 C C . ASP A 1 608 ? 42.221 24.610 -41.052 1.00 80.81 608 ASP A C 1
ATOM 4922 O O . ASP A 1 608 ? 42.506 23.465 -40.703 1.00 80.81 608 ASP A O 1
ATOM 4926 N N . LEU A 1 609 ? 42.417 25.662 -40.247 1.00 78.25 609 LEU A N 1
ATOM 4927 C CA . LEU A 1 609 ? 42.883 25.533 -38.860 1.00 78.25 609 LEU A CA 1
ATOM 4928 C C . LEU A 1 609 ? 41.797 24.928 -37.957 1.00 78.25 609 LEU A C 1
ATOM 4930 O O . LEU A 1 609 ? 42.093 24.020 -37.180 1.00 78.25 609 LEU A O 1
ATOM 4934 N N . GLU A 1 610 ? 40.536 25.341 -38.115 1.00 77.00 610 GLU A N 1
ATOM 4935 C CA . GLU A 1 610 ? 39.401 24.752 -37.380 1.00 77.00 610 GLU A CA 1
ATOM 4936 C C . GLU A 1 610 ? 39.245 23.253 -37.679 1.00 77.00 610 GLU A C 1
ATOM 4938 O O . GLU A 1 610 ? 39.119 22.453 -36.757 1.00 77.00 610 GLU A O 1
ATOM 4943 N N . LYS A 1 611 ? 39.335 22.838 -38.953 1.00 77.75 611 LYS A N 1
ATOM 4944 C CA . LYS A 1 611 ? 39.262 21.411 -39.335 1.00 77.75 611 LYS A CA 1
ATOM 4945 C C . LYS A 1 611 ? 40.350 20.543 -38.699 1.00 77.75 611 LYS A C 1
ATOM 4947 O O . LYS A 1 611 ? 40.160 19.338 -38.575 1.00 77.75 611 LYS A O 1
ATOM 4952 N N . ASN A 1 612 ? 41.478 21.141 -38.321 1.00 74.06 612 ASN A N 1
ATOM 4953 C CA . ASN A 1 612 ? 42.581 20.460 -37.647 1.00 74.06 612 ASN A CA 1
ATOM 4954 C C . ASN A 1 612 ? 42.524 20.608 -36.118 1.00 74.06 612 ASN A C 1
ATOM 4956 O O . ASN A 1 612 ? 43.518 20.332 -35.449 1.00 74.06 612 ASN A O 1
ATOM 4960 N N . ASN A 1 613 ? 41.384 21.043 -35.563 1.00 73.50 613 ASN A N 1
ATOM 4961 C CA . ASN A 1 613 ? 41.181 21.275 -34.132 1.00 73.50 613 ASN A CA 1
ATOM 4962 C C . ASN A 1 613 ? 42.202 22.262 -33.534 1.00 73.50 613 ASN A C 1
ATOM 4964 O O . ASN A 1 613 ? 42.519 22.185 -32.349 1.00 73.50 613 ASN A O 1
ATOM 4968 N N . TYR A 1 614 ? 42.747 23.174 -34.353 1.00 75.19 614 TYR A N 1
ATOM 4969 C CA . TYR A 1 614 ? 43.811 24.088 -33.931 1.00 75.19 614 TYR A CA 1
ATOM 4970 C C . TYR A 1 614 ? 43.328 25.006 -32.815 1.00 75.19 614 TYR A C 1
ATOM 4972 O O . TYR A 1 614 ? 44.024 25.156 -31.828 1.00 75.19 614 TYR A O 1
ATOM 4980 N N . TYR A 1 615 ? 42.126 25.571 -32.927 1.00 76.06 615 TYR A N 1
ATOM 4981 C CA . TYR A 1 615 ? 41.603 26.515 -31.939 1.00 76.06 615 TYR A CA 1
ATOM 4982 C C . TYR A 1 615 ? 41.101 25.845 -30.644 1.00 76.06 615 TYR A C 1
ATOM 4984 O O . TYR A 1 615 ? 40.722 26.557 -29.718 1.00 76.06 615 TYR A O 1
ATOM 4992 N N . GLU A 1 616 ? 41.083 24.509 -30.544 1.00 76.62 616 GLU A N 1
ATOM 4993 C CA . GLU A 1 616 ? 40.575 23.794 -29.364 1.00 76.62 616 GLU A CA 1
ATOM 4994 C C . GLU A 1 616 ? 41.552 23.864 -28.175 1.00 76.62 616 GLU A C 1
ATOM 4996 O O . GLU A 1 616 ? 42.747 23.582 -28.295 1.00 76.62 616 GLU A O 1
ATOM 5001 N N . THR A 1 617 ? 41.023 24.167 -26.988 1.00 75.94 617 THR A N 1
ATOM 5002 C CA . THR A 1 617 ? 41.749 24.070 -25.714 1.00 75.94 617 THR A CA 1
ATOM 5003 C C . THR A 1 617 ? 41.095 23.032 -24.809 1.00 75.94 617 THR A C 1
ATOM 5005 O O . THR A 1 617 ? 39.868 22.933 -24.758 1.00 75.94 617 THR A O 1
ATOM 5008 N N . ASN A 1 618 ? 41.915 22.260 -24.092 1.00 76.44 618 ASN A N 1
ATOM 5009 C CA . ASN A 1 618 ? 41.426 21.313 -23.096 1.00 76.44 618 ASN A CA 1
ATOM 5010 C C . ASN A 1 618 ? 41.283 22.043 -21.763 1.00 76.44 618 ASN A C 1
ATOM 5012 O O . ASN A 1 618 ? 42.251 22.638 -21.277 1.00 76.44 618 ASN A O 1
ATOM 5016 N N . GLN A 1 619 ? 40.104 21.975 -21.154 1.00 80.94 619 GLN A N 1
ATOM 5017 C CA . GLN A 1 619 ? 39.854 22.579 -19.852 1.00 80.94 619 GLN A CA 1
ATOM 5018 C C . GLN A 1 619 ? 39.345 21.540 -18.860 1.00 80.94 619 GLN A C 1
ATOM 5020 O O . GLN A 1 619 ? 38.370 20.842 -19.122 1.00 80.94 619 GLN A O 1
ATOM 5025 N N . THR A 1 620 ? 40.003 21.478 -17.705 1.00 86.44 620 THR A N 1
ATOM 5026 C CA . THR A 1 620 ? 39.478 20.809 -16.515 1.00 86.44 620 THR A CA 1
ATOM 5027 C C . THR A 1 620 ? 38.842 21.866 -15.627 1.00 86.44 620 THR A C 1
ATOM 5029 O O . THR A 1 620 ? 39.492 22.849 -15.254 1.00 86.44 620 THR A O 1
ATOM 5032 N N . LEU A 1 621 ? 37.577 21.661 -15.283 1.00 91.62 621 LEU A N 1
ATOM 5033 C CA . LEU A 1 621 ? 36.781 22.551 -14.452 1.00 91.62 621 LEU A CA 1
ATOM 5034 C C . LEU A 1 621 ? 36.398 21.827 -13.162 1.00 91.62 621 LEU A C 1
ATOM 5036 O O . LEU A 1 621 ? 35.803 20.754 -13.221 1.00 91.62 621 LEU A O 1
ATOM 5040 N N . ILE A 1 622 ? 36.715 22.422 -12.013 1.00 94.00 622 ILE A N 1
ATOM 5041 C CA . ILE A 1 622 ? 36.200 22.010 -10.703 1.00 94.00 622 ILE A CA 1
ATOM 5042 C C . ILE A 1 622 ? 35.330 23.138 -10.155 1.00 94.00 622 ILE A C 1
ATOM 5044 O O . ILE A 1 622 ? 35.754 24.292 -10.085 1.00 94.00 622 ILE A O 1
ATOM 5048 N N . THR A 1 623 ? 34.123 22.788 -9.740 1.00 94.88 623 THR A N 1
ATOM 5049 C CA . THR A 1 623 ? 33.030 23.704 -9.418 1.00 94.88 623 THR A CA 1
ATOM 5050 C C . THR A 1 623 ? 32.453 23.307 -8.061 1.00 94.88 623 THR A C 1
ATOM 5052 O O . THR A 1 623 ? 32.053 22.161 -7.882 1.00 94.88 623 THR A O 1
ATOM 5055 N N . LEU A 1 624 ? 32.415 24.244 -7.108 1.00 97.06 624 LEU A N 1
ATOM 5056 C CA . LEU A 1 624 ? 31.745 24.111 -5.806 1.00 97.06 624 LEU A CA 1
ATOM 5057 C C . LEU A 1 624 ? 30.800 25.300 -5.597 1.0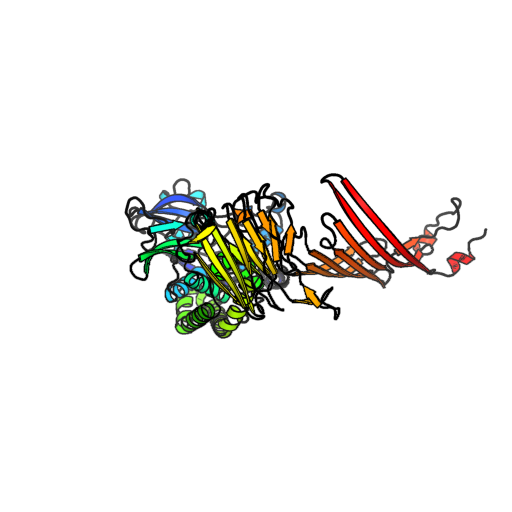0 97.06 624 LEU A C 1
ATOM 5059 O O . LEU A 1 624 ? 31.256 26.443 -5.520 1.00 97.06 624 LEU A O 1
ATOM 5063 N N . PHE A 1 625 ? 29.495 25.037 -5.559 1.00 96.69 625 PHE A N 1
ATOM 5064 C CA . PHE A 1 625 ? 28.447 26.064 -5.563 1.00 96.69 625 PHE A CA 1
ATOM 5065 C C . PHE A 1 625 ? 27.379 25.767 -4.496 1.00 96.69 625 PHE A C 1
ATOM 5067 O O . PHE A 1 625 ? 26.302 25.270 -4.823 1.00 96.69 625 PHE A O 1
ATOM 5074 N N . PRO A 1 626 ? 27.645 26.047 -3.207 1.00 96.69 626 PRO A N 1
ATOM 5075 C CA . PRO A 1 626 ? 26.600 26.080 -2.190 1.00 96.69 626 PRO A CA 1
ATOM 5076 C C . PRO A 1 626 ? 25.683 27.296 -2.388 1.00 96.69 626 PRO A C 1
ATOM 5078 O O . PRO A 1 626 ? 26.144 28.443 -2.408 1.00 96.69 626 PRO A O 1
ATOM 5081 N N . THR A 1 627 ? 24.377 27.052 -2.480 1.00 96.81 627 THR A N 1
ATOM 5082 C CA . THR A 1 627 ? 23.353 28.087 -2.669 1.00 96.81 627 THR A CA 1
ATOM 5083 C C . THR A 1 627 ? 22.198 27.880 -1.700 1.00 96.81 627 THR A C 1
ATOM 5085 O O . THR A 1 627 ? 21.589 26.818 -1.654 1.00 96.81 627 THR A O 1
ATOM 5088 N N . PHE A 1 628 ? 21.858 28.910 -0.934 1.00 96.44 628 PHE A N 1
ATOM 5089 C CA . PHE A 1 628 ? 20.656 28.944 -0.113 1.00 96.44 628 PHE A CA 1
ATOM 5090 C C . PHE A 1 628 ? 19.544 29.682 -0.857 1.00 96.44 628 PHE A C 1
ATOM 5092 O O . PHE A 1 628 ? 19.695 30.853 -1.202 1.00 96.44 628 PHE A O 1
ATOM 5099 N N . HIS A 1 629 ? 18.429 29.001 -1.092 1.00 94.62 629 HIS A N 1
ATOM 5100 C CA . HIS A 1 629 ? 17.201 29.552 -1.650 1.00 94.62 629 HIS A CA 1
ATOM 5101 C C . HIS A 1 629 ? 16.177 29.748 -0.531 1.00 94.62 629 HIS A C 1
ATOM 5103 O O . HIS A 1 629 ? 16.077 28.916 0.369 1.00 94.62 629 HIS A O 1
ATOM 5109 N N . TYR A 1 630 ? 15.393 30.819 -0.604 1.00 94.31 630 TYR A N 1
ATOM 5110 C CA . TYR A 1 630 ? 14.337 31.112 0.357 1.00 94.31 630 TYR A CA 1
ATOM 5111 C C . TYR A 1 630 ? 13.109 31.699 -0.335 1.00 94.31 630 TYR A C 1
ATOM 5113 O O . TYR A 1 630 ? 13.219 32.629 -1.141 1.00 94.31 630 TYR A O 1
ATOM 5121 N N . ASN A 1 631 ? 11.935 31.179 0.010 1.00 91.00 631 ASN A N 1
ATOM 5122 C CA . ASN A 1 631 ? 10.651 31.670 -0.470 1.00 91.00 631 ASN A CA 1
ATOM 5123 C C . ASN A 1 631 ? 10.070 32.647 0.557 1.00 91.00 631 ASN A C 1
ATOM 5125 O O . ASN A 1 631 ? 9.577 32.250 1.609 1.00 91.00 631 ASN A O 1
ATOM 5129 N N . PHE A 1 632 ? 10.120 33.943 0.248 1.00 89.38 632 PHE A N 1
ATOM 5130 C CA . PHE A 1 632 ? 9.539 34.996 1.087 1.00 89.38 632 PHE A CA 1
ATOM 5131 C C . PHE A 1 632 ? 8.006 35.015 1.011 1.00 89.38 632 PHE A C 1
ATOM 5133 O O . PHE A 1 632 ? 7.345 35.455 1.948 1.00 89.38 632 PHE A O 1
ATOM 5140 N N . SER A 1 633 ? 7.438 34.575 -0.114 1.00 88.31 633 SER A N 1
ATOM 5141 C CA . SER A 1 633 ? 6.002 34.360 -0.314 1.00 88.31 633 SER A CA 1
ATOM 5142 C C . SER A 1 633 ? 5.764 33.373 -1.464 1.00 88.31 633 SER A C 1
ATOM 5144 O O . SER A 1 633 ? 6.712 32.949 -2.122 1.00 88.31 633 SER A O 1
ATOM 5146 N N . LYS A 1 634 ? 4.495 33.067 -1.776 1.00 82.38 634 LYS A N 1
ATOM 5147 C CA . LYS A 1 634 ? 4.118 32.235 -2.940 1.00 82.38 634 LYS A CA 1
ATOM 5148 C C . LYS A 1 634 ? 4.585 32.800 -4.295 1.00 82.38 634 LYS A C 1
ATOM 5150 O O . LYS A 1 634 ? 4.605 32.066 -5.273 1.00 82.38 634 LYS A O 1
ATOM 5155 N N . ILE A 1 635 ? 4.928 34.091 -4.365 1.00 92.38 635 ILE A N 1
ATOM 5156 C CA . ILE A 1 635 ? 5.318 34.779 -5.611 1.00 92.38 635 ILE A CA 1
ATOM 5157 C C . ILE A 1 635 ? 6.717 35.404 -5.561 1.00 92.38 635 ILE A C 1
ATOM 5159 O O . ILE A 1 635 ? 7.203 35.880 -6.583 1.00 92.38 635 ILE A O 1
ATOM 5163 N N . LEU A 1 636 ? 7.352 35.451 -4.385 1.00 94.19 636 LEU A N 1
ATOM 5164 C CA . LEU A 1 636 ? 8.663 36.066 -4.200 1.00 94.19 636 LEU A CA 1
ATOM 5165 C C . LEU A 1 636 ? 9.622 35.071 -3.557 1.00 94.19 636 LEU A C 1
ATOM 5167 O O . LEU A 1 636 ? 9.472 34.710 -2.392 1.00 94.19 636 LEU A O 1
ATOM 5171 N N . SER A 1 637 ? 10.657 34.715 -4.302 1.00 94.00 637 SER A N 1
ATOM 5172 C CA . SER A 1 637 ? 11.771 33.892 -3.850 1.00 94.00 637 SER A CA 1
ATOM 5173 C C . SER A 1 637 ? 13.090 34.621 -4.086 1.00 94.00 637 SER A C 1
ATOM 5175 O O . SER A 1 637 ? 13.208 35.426 -5.011 1.00 94.00 637 SER A O 1
ATOM 5177 N N . GLY A 1 638 ? 14.102 34.325 -3.281 1.00 95.44 638 GLY A N 1
ATOM 5178 C CA . GLY A 1 638 ? 15.465 34.795 -3.498 1.00 95.44 638 GLY A CA 1
ATOM 5179 C C . GLY A 1 638 ? 16.478 33.710 -3.177 1.00 95.44 638 GLY A C 1
ATOM 5180 O O . GLY A 1 638 ? 16.151 32.695 -2.567 1.00 95.44 638 GLY A O 1
ATOM 5181 N N . SER A 1 639 ? 17.721 33.925 -3.589 1.00 95.75 639 SER A N 1
ATOM 5182 C CA . SER A 1 639 ? 18.813 33.021 -3.254 1.00 95.75 639 SER A CA 1
ATOM 5183 C C . SER A 1 639 ? 20.110 33.775 -3.032 1.00 95.75 639 SER A C 1
ATOM 5185 O O . SER A 1 639 ? 20.368 34.796 -3.670 1.00 95.75 639 SER A O 1
ATOM 5187 N N . VAL A 1 640 ? 20.945 33.239 -2.155 1.00 96.31 640 VAL A N 1
ATOM 5188 C CA . VAL A 1 640 ? 22.310 33.697 -1.919 1.00 96.31 640 VAL A CA 1
ATOM 5189 C C . VAL A 1 640 ? 23.230 32.488 -1.957 1.00 96.31 640 VAL A C 1
ATOM 5191 O O . VAL A 1 640 ? 22.920 31.447 -1.387 1.00 96.31 640 VAL A O 1
ATOM 5194 N N . GLY A 1 641 ? 24.356 32.606 -2.645 1.00 94.94 641 GLY A N 1
ATOM 5195 C CA . GLY A 1 641 ? 25.297 31.505 -2.791 1.00 94.94 641 GLY A CA 1
ATOM 5196 C C . GLY A 1 641 ? 26.724 31.998 -2.923 1.00 94.94 641 GLY A C 1
ATOM 5197 O O . GLY A 1 641 ? 26.974 33.181 -3.170 1.00 94.94 641 GLY A O 1
ATOM 5198 N N . ILE A 1 642 ? 27.658 31.073 -2.748 1.00 95.38 642 ILE A N 1
ATOM 5199 C CA . ILE A 1 642 ? 29.084 31.288 -2.987 1.00 95.38 642 ILE A CA 1
ATOM 5200 C C . ILE A 1 642 ? 29.479 30.353 -4.121 1.00 95.38 642 ILE A C 1
ATOM 5202 O O . ILE A 1 642 ? 29.081 29.194 -4.132 1.00 95.38 642 ILE A O 1
ATOM 5206 N N . SER A 1 643 ? 30.262 30.852 -5.074 1.00 94.06 643 SER A N 1
ATOM 5207 C CA . SER A 1 643 ? 30.819 30.035 -6.147 1.00 94.06 643 SER A CA 1
ATOM 5208 C C . SER A 1 643 ? 32.331 29.962 -6.023 1.00 94.06 643 SER A C 1
ATOM 5210 O O . SER A 1 643 ? 33.014 30.975 -5.862 1.00 94.06 643 SER A O 1
ATOM 5212 N N . PHE A 1 644 ? 32.858 28.749 -6.114 1.00 95.75 644 PHE A N 1
ATOM 5213 C CA . PHE A 1 644 ? 34.272 28.495 -6.319 1.00 95.75 644 PHE A CA 1
ATOM 5214 C C . PHE A 1 644 ? 34.435 27.726 -7.625 1.00 95.75 644 PHE A C 1
ATOM 5216 O O . PHE A 1 644 ? 33.859 26.653 -7.807 1.00 95.75 644 PHE A O 1
ATOM 5223 N N . VAL A 1 645 ? 35.221 28.296 -8.534 1.00 93.25 645 VAL A N 1
ATOM 5224 C CA . VAL A 1 645 ? 35.539 27.704 -9.829 1.00 93.25 645 VAL A CA 1
ATOM 5225 C C . VAL A 1 645 ? 37.051 27.649 -9.963 1.00 93.25 645 VAL A C 1
ATOM 5227 O O . VAL A 1 645 ? 37.719 28.684 -9.944 1.00 93.25 645 VAL A O 1
ATOM 5230 N N . HIS A 1 646 ? 37.588 26.447 -10.122 1.00 93.50 646 HIS A N 1
ATOM 5231 C CA . HIS A 1 646 ? 38.972 26.235 -10.508 1.00 93.50 646 HIS A CA 1
ATOM 5232 C C . HIS A 1 646 ? 39.021 25.719 -11.944 1.00 93.50 646 HIS A C 1
ATOM 5234 O O . HIS A 1 646 ? 38.484 24.658 -12.250 1.00 93.50 646 HIS A O 1
ATOM 5240 N N . THR A 1 647 ? 39.684 26.472 -12.815 1.00 90.12 647 THR A N 1
ATOM 5241 C CA . THR A 1 647 ? 39.927 26.099 -14.210 1.00 90.12 647 THR A CA 1
ATOM 5242 C C . THR A 1 647 ? 41.403 25.821 -14.420 1.00 90.12 647 THR A C 1
ATOM 5244 O O . THR A 1 647 ? 42.232 26.707 -14.193 1.00 90.12 647 THR A O 1
ATOM 5247 N N . ASN A 1 648 ? 41.725 24.646 -14.944 1.00 87.62 648 ASN A N 1
ATOM 5248 C CA . ASN A 1 648 ? 43.039 24.358 -15.497 1.00 87.62 648 ASN A CA 1
ATOM 5249 C C . ASN A 1 648 ? 42.915 24.216 -17.016 1.00 87.62 648 ASN A C 1
ATOM 5251 O O . ASN A 1 648 ? 42.196 23.345 -17.496 1.00 87.62 648 ASN A O 1
ATOM 5255 N N . THR A 1 649 ? 43.583 25.088 -17.771 1.00 83.31 649 THR A N 1
ATOM 5256 C CA . THR A 1 649 ? 43.562 25.057 -19.241 1.00 83.31 649 THR A CA 1
ATOM 5257 C C . THR A 1 649 ? 44.900 24.556 -19.752 1.00 83.31 649 THR A C 1
ATOM 5259 O O . THR A 1 649 ? 45.942 25.109 -19.405 1.00 83.31 649 THR A O 1
ATOM 5262 N N . SER A 1 650 ? 44.865 23.540 -20.607 1.00 76.12 650 SER A N 1
ATOM 5263 C CA . SER A 1 650 ? 46.033 23.044 -21.326 1.00 76.12 650 SER A CA 1
ATOM 5264 C C . SER A 1 650 ? 45.806 23.146 -22.829 1.00 76.12 650 SER A C 1
ATOM 5266 O O . SER A 1 650 ? 44.693 22.984 -23.339 1.00 76.12 650 SER A O 1
ATOM 5268 N N . LEU A 1 651 ? 46.874 23.463 -23.549 1.00 69.25 651 LEU A N 1
ATOM 5269 C CA . LEU A 1 651 ? 46.840 23.519 -25.000 1.00 69.25 651 LEU A CA 1
ATOM 5270 C C . LEU A 1 651 ? 46.917 22.105 -25.553 1.00 69.25 651 LEU A C 1
ATOM 5272 O O . LEU A 1 651 ? 47.747 21.306 -25.126 1.00 69.25 651 LEU A O 1
ATOM 5276 N N . LYS A 1 652 ? 46.073 21.813 -26.541 1.00 65.00 652 LYS A N 1
ATOM 5277 C CA . LYS A 1 652 ? 46.147 20.554 -27.287 1.00 65.00 652 LYS A CA 1
ATOM 5278 C C . LYS A 1 652 ? 47.341 20.542 -28.252 1.00 65.00 652 LYS A C 1
ATOM 5280 O O . LYS A 1 652 ? 47.803 19.474 -28.641 1.00 65.00 652 LYS A O 1
ATOM 5285 N N . ASN A 1 653 ? 47.844 21.726 -28.619 1.00 62.72 653 ASN A N 1
ATOM 5286 C CA . ASN A 1 653 ? 48.997 21.915 -29.492 1.00 62.72 653 ASN A CA 1
ATOM 5287 C C . ASN A 1 653 ? 49.837 23.132 -29.047 1.00 62.72 653 ASN A C 1
ATOM 5289 O O . ASN A 1 653 ? 49.313 24.244 -28.947 1.00 62.72 653 ASN A O 1
ATOM 5293 N N . ASP A 1 654 ? 51.140 22.937 -28.822 1.00 56.38 654 ASP A N 1
ATOM 5294 C CA . ASP A 1 654 ? 52.082 23.980 -28.373 1.00 56.38 654 ASP A CA 1
ATOM 5295 C C . ASP A 1 654 ? 52.231 25.138 -29.379 1.00 56.38 654 ASP A C 1
ATOM 5297 O O . ASP A 1 654 ? 52.631 26.245 -29.009 1.00 56.38 654 ASP A O 1
ATOM 5301 N N . THR A 1 655 ? 51.856 24.928 -30.648 1.00 57.62 655 THR A N 1
ATOM 5302 C CA . THR A 1 655 ? 51.906 25.972 -31.685 1.00 57.62 655 THR A CA 1
ATOM 5303 C C . THR A 1 655 ? 50.883 27.094 -31.487 1.00 57.62 655 THR A C 1
ATOM 5305 O O . THR A 1 655 ? 51.001 28.135 -32.132 1.00 57.62 655 THR A O 1
ATOM 5308 N N . LEU A 1 656 ? 49.883 26.916 -30.609 1.00 55.88 656 LEU A N 1
ATOM 5309 C CA . LEU A 1 656 ? 48.841 27.925 -30.370 1.00 55.88 656 LEU A CA 1
ATOM 5310 C C . LEU A 1 656 ? 49.396 29.236 -29.797 1.00 55.88 656 LEU A C 1
ATOM 5312 O O . LEU A 1 656 ? 48.781 30.277 -29.975 1.00 55.88 656 LEU A O 1
ATOM 5316 N N . LEU A 1 657 ? 50.536 29.200 -29.097 1.00 53.38 657 LEU A N 1
ATOM 5317 C CA . LEU A 1 657 ? 51.148 30.392 -28.493 1.00 53.38 657 LEU A CA 1
ATOM 5318 C C . LEU A 1 657 ? 52.326 30.950 -29.294 1.00 53.38 657 LEU A C 1
ATOM 5320 O O . LEU A 1 657 ? 52.667 32.119 -29.130 1.00 53.38 657 LEU A O 1
ATOM 5324 N N . THR A 1 658 ? 52.962 30.144 -30.144 1.00 53.44 658 THR A N 1
ATOM 5325 C CA . THR A 1 658 ? 54.195 30.541 -30.839 1.00 53.44 658 THR A CA 1
ATOM 5326 C C . THR A 1 658 ? 53.953 31.255 -32.168 1.00 53.44 658 THR A C 1
ATOM 5328 O O . THR A 1 658 ? 54.837 31.982 -32.616 1.00 53.44 658 THR A O 1
ATOM 5331 N N . ASP A 1 659 ? 52.772 31.094 -32.777 1.00 53.00 659 ASP A N 1
ATOM 5332 C CA . ASP A 1 659 ? 52.447 31.677 -34.091 1.00 53.00 659 ASP A CA 1
ATOM 5333 C C . ASP A 1 659 ? 51.597 32.961 -34.027 1.00 53.00 659 ASP A C 1
ATOM 5335 O O . ASP A 1 659 ? 51.350 33.586 -35.064 1.00 53.00 659 ASP A O 1
ATOM 5339 N N . PHE A 1 660 ? 51.212 33.431 -32.832 1.00 52.88 660 PHE A N 1
ATOM 5340 C CA . PHE A 1 660 ? 50.653 34.778 -32.669 1.00 52.88 660 PHE A CA 1
ATOM 5341 C C . PHE A 1 660 ? 51.767 35.819 -32.818 1.00 52.88 660 PHE A C 1
ATOM 5343 O O . PHE A 1 660 ? 52.381 36.263 -31.848 1.00 52.88 660 PHE A O 1
ATOM 5350 N N . LYS A 1 661 ? 52.046 36.214 -34.062 1.00 42.59 661 LYS A N 1
ATOM 5351 C CA . LYS A 1 661 ? 52.780 37.453 -34.331 1.00 42.59 661 LYS A CA 1
ATOM 5352 C C . LYS A 1 661 ? 51.927 38.623 -33.834 1.00 42.59 661 LYS A C 1
ATOM 5354 O O . LYS A 1 661 ? 50.853 38.851 -34.382 1.00 42.59 661 LYS A O 1
ATOM 5359 N N . TYR A 1 662 ? 52.405 39.298 -32.786 1.00 43.47 662 TYR A N 1
ATOM 5360 C CA . TYR A 1 662 ? 51.915 40.612 -32.354 1.00 43.47 662 TYR A CA 1
ATOM 5361 C C . TYR A 1 662 ? 51.872 41.616 -33.507 1.00 43.47 662 TYR A C 1
ATOM 5363 O O . TYR A 1 662 ? 52.787 41.562 -34.367 1.00 43.47 662 TYR A O 1
#

Mean predicted aligned error: 8.35 Å

Radius of gyration: 31.16 Å; Cα contacts (8 Å, |Δi|>4): 1484; chains: 1; bounding box: 90×72×76 Å

Nearest PDB structures (foldseek):
  2iah-assembly1_A  TM=3.869E-01  e=1.850E+00  Pseudomonas aeruginosa
  6wil-assembly1_A  TM=4.262E-01  e=3.499E+00  Acinetobacter baumannii ACICU
  5odw-assembly2_B  TM=4.196E-01  e=4.563E+00  Pseudomonas aeruginosa PAO1

Secondary structure (DSSP, 8-state):
---B-SSSEEEE-S-GGG---HHHHHHH--TTHHHHHS-EEEEE--TTTGGG-EEEEEEE--SS--EEEEEETTS-EEEEEESS--GGGGS-GGGTTSHHHHHHHHGGGGS-TTHHHHHHHHHHHTT------EEEEE---GGGGGGHHHHTTEEEEEEE---PPSTTS--GGG-SEEEEHHHHHHHHHH-TTSEE-HHHHHHHHHHHHHHT-----GGGEEEEEEEEEETTEEEEEEEEEE----STT----SHHHHHHHHH-TT-----SS---HHHHHTTTHHHHHHHHTT--HHHHHHHHHHHHHHS-HHHHHHHHTTS-HHHHHHHHHHHHHHHHHHHHTHHHHHHHHHHHHHHEEEEE--SS-EEEEEEE-SSSEEEEEEEEEPTTT-SEEEEEEEEEEEETTT-SEEEEEEETS--EEEEEEEESS-PEEEEEE-SS--EEEE--EEEEETTTTSSSEEE---EEEE---TT-EEE--TTEEEE----PPPSSHHHHHS-SS--SSEEEEEEEEEEEETTTEEEEEEEEEEEE--TT-SS-SEEEEEEEEEETTTTEEEEEEEEEESSSSTTEEEEEEEEEES--EEE---SSTTPPP-HHHHHTTTTEEEEEEEEEEEEEEEESSSS-EEEEE--EEEEEEEESSTHHHHS---

Foldseek 3Di:
DWDDDPPQKIKDQLACPLDDDPVCCQAFNPAQSVLNGFIFIFGADDQCPVLNHWAWDDWDDDQWKTKTWTQHPVGFIKIWIFLQTQNLSVDDPVPSVHVVRVSVNSLLSLWRSQLLLLVPLLLVLVVAAEFHWGWHFHALDCSCPVCSVVRHGGTTTMTTDQACGPDPDQTRVSFNGKAQQLVVVLVCLAVLQAAEPLLLVLLVLLSLQLQLQQQQARRQWMWGWDWDQDPNDTHIYTGIYGHDSGCGQRAQDHDNSVVCCVAQLSRHHLALDGDQLCSSCVNVLLVCQARNLQDDPVSLLVSQVVSLVSCDLVSLLVSLVSPRPSCSVVPSVVSSNSSNSCSVCSSVSSVSSVLSNAQAHEAEHHLAEKEWEWEPAEQFWIKIWIAHADPPPRHHDDDTSGIDIHTQVRHQHYEYEDENYQYEYEYAYEYQTGHQYEYAYYQHQYEYAHPYFHWAADVNPDPHIATAQRYEYEDLHPHHHYHDDRNYDYDNDDDDDQPDSCCVRPNPADAADKHKDKDWDFDADPQQGTKTWIKMKMFGHHHPQPPGQKIWIWIWIAGPVVRWIKIKIWMWGRNPDPQKIKIKIWIKTQSDWDFAQDDDPPGDDDPVCVVVVNRTKTKIKTKIKIKMKGDPDPPDIDMDIDIDIDIDIDGPDPVSPVPPDD

pLDDT: mean 89.53, std 10.16, range [35.75, 98.69]

Sequence (662 aa):
NSQVDEENYVTVIPGEHYAASGFYEFFFGKHWRDVWTTPVRVEVLDLNTFSGGLIPTERGGGMQTKSLRFQSVNGKIWKFRSIEKDPSKVLPEDLKESIAEDILQDQISSANPYASLVVSLILKSLNVLEAEPKLVFLPDDEKLGEFQEEFGGMLGFIEEHPSEGSDGLPGFENAIDVKGTYKLFDHLAVKRSQKIDAEGFLKARLIDIILSDWDRHMDQWRWAKYERNINGESKSIWKPIPRDRDQVFSKYDGLFPTIADYVIPQITDFEVDFPQVEDLTWNGRFLDRRVLTELDKHSWDSVAVFVKSQITDELIDSSLTKLPPEVYNICAPEISYKLKSRRDNLLWASDQFYGLVNKYADVFCSDEDDYVEVNRIDDLSTVVTIFKRDKKSGIGKDDPLFYKVFDNDITIDLRIHLNDGDDKAFVIGECSESPIVRIVGGHGQDEIVDESIVHGNFLSITPFPATQRRTYFYDSGNKSEVVEGPGTVYDDTEYPDPVDEFEKYEPKQIDRGHNWLPVPVLALDTDYGLTIGAGVQLYKYNFRMIPHEYLQQLTVSYATRFGNFAVAYEGDFYSVVNNGRLNLLVAATEQFVTRYFGYGNETNYNSDLEKNNYYETNQTLITLFPTFHYNFSKILSGSVGISFVHTNTSLKNDTLLTDFKY